Protein AF-A0A7W1K8J0-F1 (afdb_monomer)

Foldseek 3Di:
DQDDPVLQVVLVVLQVVLLCVLLPDDDPQDDDDGDDDQAQHDPPPDDSCQLLFPDPPPCPPPVDDPPDPDDPDDLVVRLVSVCVPPPDPLLNVLSVLLSVCLVVLDLDQVSLQVLLVSLVVLLDDDDQPDQVQCLVVLLSVDRSQLSQLLLLVQDDPSVPPDPPDDDHSVSSSSSSVSSSVLSSVSVLLRVLLVCQQPPLLVVLVVCCVVPVPAADEQEAAASRLNNVLSNLVNHDPVCQVVPNSYAEYEYALYQAALQQQAPAAPVGRVDGHSSHQSLVSHNFEYEYEAALQQQQRQVSRQSSPPPPDPDPVCRVVRSNNRHGCRHPHRPNNQEDEDEQDDRLDAPPTDGSHYYYYYCHVQQAGHDPPRGSSSSQSDSSNSRVSCNRSVNRD

Secondary structure (DSSP, 8-state):
----HHHHHHHHHHHHHHHHHHH-S--TT-------------TTS--HHHHT---TT-TTTTT-----S-----HHHHHHHHHTT--SHHHHHHHHHHHHHHHH--S-HHHHHHHHHHHHHHH--PPPS--S-THHHHTTSS-HHHHHHHHGGGS-TTTSSSSS---THHHHHHHHHHHHHHHHHHHHHHHHHHIIIIIIHHHHHHHHHH-TT--EEEEEETHHHHHHHHHHHTS-HHHHHH--SEEEEEEES--SBTTTT-SSBTTBTT---TTTTGGGGSSS-EEEEE-TTBHHHHSSSHHHHHTT---GGGHHHHHHHT-BHHHH---SS-PEEEEPPPTT------TT-EEEEE-TTTS---BTTTBTTT----HHHHHHHHHHTT---

Solvent-accessible surface area (backbone atoms only — not comparable to full-atom values): 21643 Å² total; per-residue (Å²): 117,59,37,54,72,70,58,50,48,53,52,50,51,54,43,50,50,32,34,44,65,69,64,55,78,76,60,96,85,69,84,86,81,88,86,86,71,97,49,62,56,61,90,87,60,66,59,71,56,56,71,61,44,73,56,99,77,53,64,83,84,70,73,66,74,83,84,64,90,83,76,85,74,60,72,68,58,56,54,52,54,46,51,76,66,42,78,50,68,72,36,40,55,31,48,56,51,47,52,51,48,69,72,66,56,69,90,41,72,69,58,44,43,48,48,47,55,35,44,53,55,53,50,57,72,80,82,59,74,64,57,89,62,59,59,72,60,43,47,71,75,52,55,41,68,60,47,10,50,54,31,36,72,72,53,62,72,79,77,48,79,63,99,75,82,83,66,70,54,62,38,31,49,51,1,44,54,41,47,50,51,53,30,51,51,52,41,51,48,45,44,24,32,47,45,7,31,59,49,49,12,52,51,51,52,53,45,36,71,75,37,73,85,51,78,39,70,44,77,13,52,27,36,40,19,40,14,50,54,25,15,61,59,40,46,55,67,79,56,41,72,79,59,29,41,37,29,19,38,35,24,41,37,20,51,44,58,15,42,30,44,4,74,41,33,94,95,42,67,93,43,49,24,56,44,45,64,42,40,66,53,27,57,16,26,32,38,28,33,15,12,75,42,15,27,48,42,58,59,68,48,42,77,56,70,51,84,86,56,99,49,78,88,57,42,64,66,49,45,59,73,52,33,16,19,12,20,75,16,66,39,72,52,80,52,44,81,42,71,68,51,60,68,79,58,80,83,78,81,50,62,49,36,42,34,26,27,49,26,62,87,70,21,59,54,66,51,85,76,36,24,12,54,61,39,67,79,40,50,40,56,31,34,52,52,33,41,48,62,70,68,60,113

Mean predicted aligned error: 9.48 Å

pLDDT: mean 79.5, std 20.9, range [22.88, 98.88]

Sequence (393 aa):
WNNNERVALALYERFFEHVAGVLGASPETIAVAGVVWPSIRWPDEDSEAQVLGGAAGLDDDLGLVDGGAGATVDGATIFDELRAIYVEPAQLDALDEAQQLLEQRPEDDAELQRFQGLLEVLAAGPDVPEENDAGEAAMFETSARNLFDQAAELEPADFAGGAVGFGGFDRLWAGARQALRQTTYWKMKKRAGVVGSTGLSSLVERLARAAPDLRIHLVGHSFGARLVSYAVWGLSDDVVSGASPVKSVTLLQGAFSHFAFAPSLPHAPRRHGALVGVQKRIDGPLVVTHSVRDLAVGNLYPAASILGRDDAAGLDPLLYRWGAIGHDGAQHSGEVAMAVLSPGVSYGFEAGRIYNLDANELIIAGGPPSGAHSDIFHPELAWSVLDAAGLGT

Radius of gyration: 21.53 Å; Cα contacts (8 Å, |Δi|>4): 683; chains: 1; bounding box: 52×44×66 Å

Structure (mmCIF, N/CA/C/O backbone):
data_AF-A0A7W1K8J0-F1
#
_entry.id   AF-A0A7W1K8J0-F1
#
loop_
_atom_site.group_PDB
_atom_site.id
_atom_site.type_symbol
_atom_site.label_atom_id
_atom_site.label_alt_id
_atom_site.label_comp_id
_atom_site.label_asym_id
_atom_site.label_entity_id
_atom_site.label_seq_id
_atom_site.pdbx_PDB_ins_code
_atom_site.Cartn_x
_atom_site.Cartn_y
_atom_site.Cartn_z
_atom_site.occupancy
_atom_site.B_iso_or_equiv
_atom_site.auth_seq_id
_atom_site.auth_comp_id
_atom_site.auth_asym_id
_atom_site.auth_atom_id
_atom_site.pdbx_PDB_model_num
ATOM 1 N N . TRP A 1 1 ? -1.722 4.436 -5.646 1.00 59.91 1 TRP A N 1
ATOM 2 C CA . TRP A 1 1 ? -0.537 4.921 -6.386 1.00 59.91 1 TRP A CA 1
ATOM 3 C C . TRP A 1 1 ? -1.015 5.220 -7.795 1.00 59.91 1 TRP A C 1
ATOM 5 O O . TRP A 1 1 ? -2.078 4.715 -8.119 1.00 59.91 1 TRP A O 1
ATOM 15 N N . ASN A 1 2 ? -0.346 6.067 -8.575 1.00 66.62 2 ASN A N 1
ATOM 16 C CA . ASN A 1 2 ? -0.875 6.537 -9.865 1.00 66.62 2 ASN A CA 1
ATOM 17 C C . ASN A 1 2 ? -1.979 7.613 -9.813 1.00 66.62 2 ASN A C 1
ATOM 19 O O . ASN A 1 2 ? -2.778 7.738 -10.734 1.00 66.62 2 ASN A O 1
ATOM 23 N N . ASN A 1 3 ? -2.018 8.432 -8.754 1.00 68.88 3 ASN A N 1
ATOM 24 C CA . ASN A 1 3 ? -3.071 9.437 -8.576 1.00 68.88 3 ASN A CA 1
ATOM 25 C C . ASN A 1 3 ? -2.489 10.829 -8.317 1.00 68.88 3 ASN A C 1
ATOM 27 O O . ASN A 1 3 ? -1.538 10.987 -7.548 1.00 68.88 3 ASN A O 1
ATOM 31 N N . ASN A 1 4 ? -3.126 11.850 -8.888 1.00 72.38 4 ASN A N 1
ATOM 32 C CA . ASN A 1 4 ? -2.974 13.223 -8.412 1.00 72.38 4 ASN A CA 1
ATOM 33 C C . ASN A 1 4 ? -3.921 13.486 -7.223 1.00 72.38 4 ASN A C 1
ATOM 35 O O . ASN A 1 4 ? -4.750 12.643 -6.871 1.00 72.38 4 ASN A O 1
ATOM 39 N N . GLU A 1 5 ? -3.806 14.662 -6.604 1.00 79.81 5 GLU A N 1
ATOM 40 C CA . GLU A 1 5 ? -4.610 15.044 -5.435 1.00 79.81 5 GLU A CA 1
ATOM 41 C C . GLU A 1 5 ? -6.121 14.948 -5.692 1.00 79.81 5 GLU A C 1
ATOM 43 O O . GLU A 1 5 ? -6.845 14.386 -4.874 1.00 79.81 5 GLU A O 1
ATOM 48 N N . ARG A 1 6 ? -6.596 15.415 -6.854 1.00 82.06 6 ARG A N 1
ATOM 49 C CA . ARG A 1 6 ? -8.020 15.355 -7.217 1.00 82.06 6 ARG A CA 1
ATOM 50 C C . ARG A 1 6 ? -8.533 13.917 -7.275 1.00 82.06 6 ARG A C 1
ATOM 52 O O . ARG A 1 6 ? -9.582 13.624 -6.711 1.00 82.06 6 ARG A O 1
ATOM 59 N N . VAL A 1 7 ? -7.798 13.022 -7.935 1.00 80.19 7 VAL A N 1
ATOM 60 C CA . VAL A 1 7 ? -8.173 11.603 -8.032 1.00 80.19 7 VAL A CA 1
ATOM 61 C C . VAL A 1 7 ? -8.136 10.940 -6.652 1.00 80.19 7 VAL A C 1
ATOM 63 O O . VAL A 1 7 ? -9.035 10.175 -6.321 1.00 80.19 7 VAL A O 1
ATOM 66 N N . ALA A 1 8 ? -7.142 11.258 -5.815 1.00 84.19 8 ALA A N 1
ATOM 67 C CA . ALA A 1 8 ? -7.079 10.736 -4.450 1.00 84.19 8 ALA A CA 1
ATOM 68 C C . ALA A 1 8 ? -8.304 11.149 -3.615 1.00 84.19 8 ALA A C 1
ATOM 70 O O . ALA A 1 8 ? -8.893 10.299 -2.950 1.00 84.19 8 ALA A O 1
ATOM 71 N N . LEU A 1 9 ? -8.716 12.419 -3.692 1.00 86.62 9 LEU A N 1
ATOM 72 C CA . LEU A 1 9 ? -9.907 12.920 -3.001 1.00 86.62 9 LEU A CA 1
ATOM 73 C C . LEU A 1 9 ? -11.186 12.227 -3.482 1.00 86.62 9 LEU A C 1
ATOM 75 O O . LEU A 1 9 ? -11.950 11.759 -2.645 1.00 86.62 9 LEU A O 1
ATOM 79 N N . ALA A 1 10 ? -11.371 12.065 -4.795 1.00 87.56 10 ALA A N 1
ATOM 80 C CA . ALA A 1 10 ? -12.540 11.376 -5.347 1.00 87.56 10 ALA A CA 1
ATOM 81 C C . ALA A 1 10 ? -12.643 9.910 -4.877 1.00 87.56 10 ALA A C 1
ATOM 83 O O . ALA A 1 10 ? -13.729 9.420 -4.570 1.00 87.56 10 ALA A O 1
ATOM 84 N N . LEU A 1 11 ? -11.511 9.203 -4.768 1.00 89.00 11 LEU A N 1
ATOM 85 C CA . LEU A 1 11 ? -11.488 7.839 -4.228 1.00 89.00 11 LEU A CA 1
ATOM 86 C C . LEU A 1 11 ? -11.835 7.813 -2.733 1.00 89.00 11 LEU A C 1
ATOM 88 O O . LEU A 1 11 ? -12.541 6.907 -2.289 1.00 89.00 11 LEU A O 1
ATOM 92 N N . TYR A 1 12 ? -11.367 8.793 -1.952 1.00 91.31 12 TYR A N 1
ATOM 93 C CA . TYR A 1 12 ? -11.763 8.913 -0.548 1.00 91.31 12 TYR A CA 1
ATOM 94 C C . TYR A 1 12 ? -13.257 9.180 -0.414 1.00 91.31 12 TYR A C 1
ATOM 96 O O . TYR A 1 12 ? -13.923 8.457 0.321 1.00 91.31 12 TYR A O 1
ATOM 104 N N . GLU A 1 13 ? -13.787 10.163 -1.138 1.00 91.88 13 GLU A N 1
ATOM 105 C CA . GLU A 1 13 ? -15.212 10.500 -1.129 1.00 91.88 13 GLU A CA 1
ATOM 106 C C . GLU A 1 13 ? -16.060 9.267 -1.439 1.00 91.88 13 GLU A C 1
ATOM 108 O O . GLU A 1 13 ? -16.873 8.869 -0.607 1.00 91.88 13 GLU A O 1
ATOM 113 N N . ARG A 1 14 ? -15.772 8.566 -2.542 1.00 92.81 14 ARG A N 1
ATOM 114 C CA . ARG A 1 14 ? -16.513 7.360 -2.927 1.00 92.81 14 ARG A CA 1
ATOM 115 C C . ARG A 1 14 ? -16.452 6.251 -1.874 1.00 92.81 14 ARG A C 1
ATOM 117 O O . ARG A 1 14 ? -17.464 5.619 -1.584 1.00 92.81 14 ARG A O 1
ATOM 124 N N . PHE A 1 15 ? -15.285 5.978 -1.288 1.00 94.19 15 PHE A N 1
ATOM 125 C CA . PHE A 1 15 ? -15.194 4.955 -0.241 1.00 94.19 15 PHE A CA 1
ATOM 126 C C . PHE A 1 15 ? -15.995 5.358 1.005 1.00 94.19 15 PHE A C 1
ATOM 128 O O . PHE A 1 15 ? -16.736 4.549 1.567 1.00 94.19 15 PHE A O 1
ATOM 135 N N . PHE A 1 16 ? -15.884 6.618 1.429 1.00 91.75 16 PHE A N 1
ATOM 136 C CA . PHE A 1 16 ? -16.576 7.106 2.617 1.00 91.75 16 PHE A CA 1
ATOM 137 C C . PHE A 1 16 ? -18.079 7.334 2.405 1.00 91.75 16 PHE A C 1
ATOM 139 O O . PHE A 1 16 ? -18.814 7.314 3.390 1.00 91.75 16 PHE A O 1
ATOM 146 N N . GLU A 1 17 ? -18.571 7.432 1.168 1.00 92.25 17 GLU A N 1
ATOM 147 C CA . GLU A 1 17 ? -20.003 7.325 0.856 1.00 92.25 17 GLU A CA 1
ATOM 148 C C . GLU A 1 17 ? -20.565 5.949 1.242 1.00 92.25 17 GLU A C 1
ATOM 150 O O . GLU A 1 17 ? -21.623 5.877 1.870 1.00 92.25 17 GLU A O 1
ATOM 155 N N . HIS A 1 18 ? -19.840 4.856 0.968 1.00 93.88 18 HIS A N 1
ATOM 156 C CA . HIS A 1 18 ? -20.237 3.523 1.439 1.00 93.88 18 HIS A CA 1
ATOM 157 C C . HIS A 1 18 ? -20.195 3.423 2.967 1.00 93.88 18 HIS A C 1
ATOM 159 O O . HIS A 1 18 ? -21.109 2.858 3.570 1.00 93.88 18 HIS A O 1
ATOM 165 N N . VAL A 1 19 ? -19.174 4.007 3.606 1.00 91.94 19 VAL A N 1
ATOM 166 C CA . VAL A 1 19 ? -19.085 4.065 5.076 1.00 91.94 19 VAL A CA 1
ATOM 167 C C . VAL A 1 19 ? -20.278 4.819 5.658 1.00 91.94 19 VAL A C 1
ATOM 169 O O . VAL A 1 19 ? -20.929 4.305 6.563 1.00 91.94 19 VAL A O 1
ATOM 172 N N . ALA A 1 20 ? -20.609 5.995 5.122 1.00 90.12 20 ALA A N 1
ATOM 173 C CA . ALA A 1 20 ? -21.760 6.779 5.558 1.00 90.12 20 ALA A CA 1
ATOM 174 C C . ALA A 1 20 ? -23.081 6.024 5.335 1.00 90.12 20 ALA A C 1
ATOM 176 O O . ALA A 1 20 ? -23.932 6.000 6.223 1.00 90.12 20 ALA A O 1
ATOM 177 N N . GLY A 1 21 ? -23.231 5.358 4.185 1.00 90.75 21 GLY A N 1
ATOM 178 C CA . GLY A 1 21 ? -24.416 4.567 3.858 1.00 90.75 21 GLY A CA 1
ATOM 179 C C . GLY A 1 21 ? -24.654 3.404 4.823 1.00 90.75 21 GLY A C 1
ATOM 180 O O . GLY A 1 21 ? -25.798 3.148 5.195 1.00 90.75 21 GLY A O 1
ATOM 181 N N . VAL A 1 22 ? -23.588 2.730 5.265 1.00 91.44 22 VAL A N 1
ATOM 182 C CA . VAL A 1 22 ? -23.678 1.608 6.214 1.00 91.44 22 VAL A CA 1
ATOM 183 C C . VAL A 1 22 ? -23.797 2.081 7.665 1.00 91.44 22 VAL A C 1
ATOM 185 O O . VAL A 1 22 ? -24.545 1.489 8.439 1.00 91.44 22 VAL A O 1
ATOM 188 N N . LEU A 1 23 ? -23.090 3.149 8.042 1.00 87.19 23 LEU A N 1
ATOM 189 C CA . LEU A 1 23 ? -23.145 3.721 9.390 1.00 87.19 23 LEU A CA 1
ATOM 190 C C . LEU A 1 23 ? -24.515 4.353 9.694 1.00 87.19 23 LEU A C 1
ATOM 192 O O . LEU A 1 23 ? -24.945 4.396 10.846 1.00 87.19 23 LEU A O 1
ATOM 196 N N . GLY A 1 24 ? -25.209 4.854 8.668 1.00 80.06 24 GLY A N 1
ATOM 197 C CA . GLY A 1 24 ? -26.482 5.547 8.818 1.00 80.06 24 GLY A CA 1
ATOM 198 C C . GLY A 1 24 ? -26.297 6.936 9.434 1.00 80.06 24 GLY A C 1
ATOM 199 O O . GLY A 1 24 ? -25.734 7.833 8.810 1.00 80.06 24 GLY A O 1
ATOM 200 N N . ALA A 1 25 ? -26.802 7.152 10.652 1.00 70.88 25 ALA A N 1
ATOM 201 C CA . ALA A 1 25 ? -26.648 8.437 11.334 1.00 70.88 25 ALA A CA 1
ATOM 202 C C . 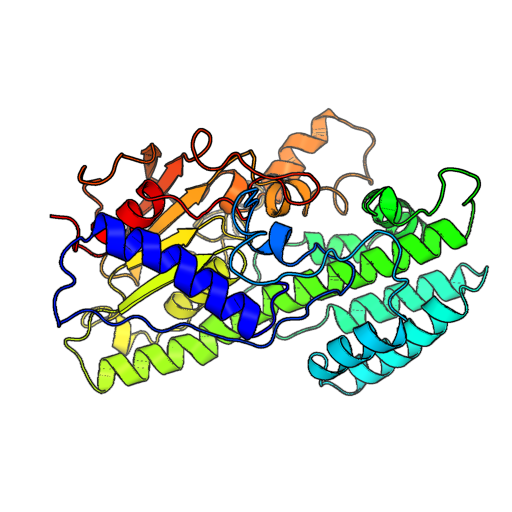ALA A 1 25 ? -25.211 8.589 11.859 1.00 70.88 25 ALA A C 1
ATOM 204 O O . ALA A 1 25 ? -24.850 7.977 12.863 1.00 70.88 25 ALA A O 1
ATOM 205 N N . SER A 1 26 ? -24.402 9.421 11.194 1.00 67.00 26 SER A N 1
ATOM 206 C CA . SER A 1 26 ? -23.029 9.686 11.633 1.00 67.00 26 SER A CA 1
ATOM 207 C C . SER A 1 26 ? -23.034 10.328 13.024 1.00 67.00 26 SER A C 1
ATOM 209 O O . SER A 1 26 ? -23.590 11.419 13.182 1.00 67.00 26 SER A O 1
ATOM 211 N N . PRO A 1 27 ? -22.405 9.714 14.039 1.00 69.81 27 PRO A N 1
ATOM 212 C CA . PRO A 1 27 ? -22.223 10.374 15.318 1.00 69.81 27 PRO A CA 1
ATOM 213 C C . PRO A 1 27 ? -21.322 11.603 15.130 1.00 69.81 27 PRO A C 1
ATOM 215 O O . PRO A 1 27 ? -20.347 11.565 14.378 1.00 69.81 27 PRO A O 1
ATOM 218 N N . GLU A 1 28 ? -21.619 12.688 15.852 1.00 72.06 28 GLU A N 1
ATOM 219 C CA . GLU A 1 28 ? -20.862 13.958 15.819 1.00 72.06 28 GLU A CA 1
ATOM 220 C C . GLU A 1 28 ? -19.390 13.811 16.267 1.00 72.06 28 GLU A C 1
ATOM 222 O O . GLU A 1 28 ? -18.621 14.769 16.259 1.00 72.06 28 GLU A O 1
ATOM 227 N N . THR A 1 29 ? -18.990 12.606 16.677 1.00 83.62 29 THR A N 1
ATOM 228 C CA . THR A 1 29 ? -17.683 12.267 17.240 1.00 83.62 29 THR A CA 1
ATOM 229 C C . THR A 1 29 ? -16.715 11.637 16.237 1.00 83.62 29 THR A C 1
ATOM 231 O O . THR A 1 29 ? -15.598 11.303 16.628 1.00 83.62 29 THR A O 1
ATOM 234 N N . ILE A 1 30 ? -17.120 11.417 14.980 1.00 88.38 30 ILE A N 1
ATOM 235 C CA . ILE A 1 30 ? -16.261 10.827 13.940 1.00 88.38 30 ILE A CA 1
ATOM 236 C C . ILE A 1 30 ? -15.811 11.912 12.964 1.00 88.38 30 ILE A C 1
ATOM 238 O O . ILE A 1 30 ? -16.611 12.710 12.484 1.00 88.38 30 ILE A O 1
ATOM 242 N N . ALA A 1 31 ? -14.520 11.898 12.637 1.00 90.94 31 ALA A N 1
ATOM 243 C CA . ALA A 1 31 ? -13.936 12.710 11.582 1.00 90.94 31 ALA A CA 1
ATOM 244 C C . ALA A 1 31 ? -13.087 11.834 10.656 1.00 90.94 31 ALA A C 1
ATOM 246 O O . ALA A 1 31 ? -12.501 10.840 11.087 1.00 90.94 31 ALA A O 1
ATOM 247 N N . VAL A 1 32 ? -13.006 12.234 9.389 1.00 90.88 32 VAL A N 1
ATOM 248 C CA . VAL A 1 32 ? -12.214 11.566 8.354 1.00 90.88 32 VAL A CA 1
ATOM 249 C C . VAL A 1 32 ? -11.157 12.538 7.846 1.00 90.88 32 VAL A C 1
ATOM 251 O O . VAL A 1 32 ? -11.444 13.713 7.621 1.00 90.88 32 VAL A O 1
ATOM 254 N N . ALA A 1 33 ? -9.935 12.047 7.658 1.00 92.56 33 ALA A N 1
ATOM 255 C CA . ALA A 1 33 ? -8.845 12.802 7.056 1.00 92.56 33 ALA A CA 1
ATOM 256 C C . ALA A 1 33 ? -8.171 11.957 5.970 1.00 92.56 33 ALA A C 1
ATOM 258 O O . ALA A 1 33 ? -7.707 10.849 6.239 1.00 92.56 33 ALA A O 1
ATOM 259 N N . GLY A 1 34 ? -8.111 12.490 4.750 1.00 92.31 34 GLY A N 1
ATOM 260 C CA . GLY A 1 34 ? -7.340 11.899 3.659 1.00 92.31 34 GLY A CA 1
ATOM 261 C C . GLY A 1 34 ? -5.849 12.192 3.821 1.00 92.31 34 GLY A C 1
ATOM 262 O O . GLY A 1 34 ? -5.465 13.303 4.190 1.00 92.31 34 GLY A O 1
ATOM 263 N N . VAL A 1 35 ? -4.997 11.208 3.532 1.00 91.50 35 VAL A N 1
ATOM 264 C CA . VAL A 1 35 ? -3.539 11.388 3.518 1.00 91.50 35 VAL A CA 1
ATOM 265 C C . VAL A 1 35 ? -3.089 11.475 2.071 1.00 91.50 35 VAL A C 1
ATOM 267 O O . VAL A 1 35 ? -3.019 10.463 1.387 1.00 91.50 35 VAL A O 1
ATOM 270 N N . VAL A 1 36 ? -2.753 12.674 1.608 1.00 88.25 36 VAL A N 1
ATOM 271 C CA . VAL A 1 36 ? -2.211 12.875 0.260 1.00 88.25 36 VAL A CA 1
ATOM 272 C C . VAL A 1 36 ? -0.689 12.925 0.342 1.00 88.25 36 VAL A C 1
ATOM 274 O O . VAL A 1 36 ? -0.123 13.640 1.168 1.00 88.25 36 VAL A O 1
ATOM 277 N N . TRP A 1 37 ? -0.012 12.161 -0.512 1.00 82.00 37 TRP A N 1
ATOM 278 C CA . TRP A 1 37 ? 1.442 12.198 -0.649 1.00 82.00 37 TRP A CA 1
ATOM 279 C C . TRP A 1 37 ? 1.838 12.216 -2.128 1.00 82.00 37 TRP A C 1
ATOM 281 O O . TRP A 1 37 ? 1.078 11.713 -2.959 1.00 82.00 37 TRP A O 1
ATOM 291 N N . PRO A 1 38 ? 3.015 12.769 -2.479 1.00 71.50 38 PRO A N 1
ATOM 292 C CA . PRO A 1 38 ? 3.449 12.843 -3.869 1.00 71.50 38 PRO A CA 1
ATOM 293 C C . PRO A 1 38 ? 3.492 11.457 -4.523 1.00 71.50 38 PRO A C 1
ATOM 295 O O . PRO A 1 38 ? 4.226 10.573 -4.065 1.00 71.50 38 PRO A O 1
ATOM 298 N N . SER A 1 39 ? 2.723 11.285 -5.600 1.00 70.00 39 SER A N 1
ATOM 299 C CA . SER A 1 39 ? 2.684 10.073 -6.420 1.00 70.00 39 SER A CA 1
ATOM 300 C C . SER A 1 39 ? 2.740 10.438 -7.909 1.00 70.00 39 SER A C 1
ATOM 302 O O . SER A 1 39 ? 2.284 11.517 -8.276 1.00 70.00 39 SER A O 1
ATOM 304 N N . ILE A 1 40 ? 3.361 9.590 -8.735 1.00 68.00 40 ILE A N 1
ATOM 305 C CA . ILE A 1 40 ? 3.464 9.782 -10.199 1.00 68.00 40 ILE A CA 1
ATOM 306 C C . ILE A 1 40 ? 2.168 9.285 -10.822 1.00 68.00 40 ILE A C 1
ATOM 308 O O . ILE A 1 40 ? 1.781 8.184 -10.439 1.00 68.00 40 ILE A O 1
ATOM 312 N N . ARG A 1 41 ? 1.558 10.018 -11.768 1.00 65.56 41 ARG A N 1
ATOM 313 C CA . ARG A 1 41 ? 0.526 9.468 -12.656 1.00 65.56 41 ARG A CA 1
ATOM 314 C C . ARG A 1 41 ? 1.099 9.300 -14.065 1.00 65.56 41 ARG A C 1
ATOM 316 O O . ARG A 1 41 ? 1.500 10.274 -14.679 1.00 65.56 41 ARG A O 1
ATOM 323 N N . TRP A 1 42 ? 1.117 8.093 -14.613 1.00 62.91 42 TRP A N 1
ATOM 324 C CA . TRP A 1 42 ? 1.483 7.912 -16.018 1.00 62.91 42 TRP A CA 1
ATOM 325 C C . TRP A 1 42 ? 0.287 8.288 -16.920 1.00 62.91 42 TRP A C 1
ATOM 327 O O . TRP A 1 42 ? -0.785 7.712 -16.743 1.00 62.91 42 TRP A O 1
ATOM 337 N N . PRO A 1 43 ? 0.419 9.244 -17.867 1.00 55.59 43 PRO A N 1
ATOM 338 C CA . PRO A 1 43 ? -0.708 9.764 -18.655 1.00 55.59 43 PRO A CA 1
ATOM 339 C C . PRO A 1 43 ? -1.408 8.733 -19.545 1.00 55.59 43 PRO A C 1
ATOM 341 O O . PRO A 1 43 ? -2.545 8.945 -19.956 1.00 55.59 43 PRO A O 1
ATOM 344 N N . ASP A 1 44 ? -0.707 7.651 -19.878 1.00 53.59 44 ASP A N 1
ATOM 345 C CA . ASP A 1 44 ? -1.181 6.534 -20.692 1.00 53.59 44 ASP A CA 1
ATOM 346 C C . ASP A 1 44 ? -1.818 5.399 -19.878 1.00 53.59 44 ASP A C 1
ATOM 348 O O . ASP A 1 44 ? -2.343 4.454 -20.460 1.00 53.59 44 ASP A O 1
ATOM 352 N N . GLU A 1 45 ? -1.767 5.469 -18.546 1.00 49.34 45 GLU A N 1
ATOM 353 C CA . GLU A 1 45 ? -2.499 4.553 -17.679 1.00 49.34 45 GLU A CA 1
ATOM 354 C C . GLU A 1 45 ? -3.907 5.103 -17.458 1.00 49.34 45 GLU A C 1
ATOM 356 O O . GLU A 1 45 ? -4.079 6.087 -16.738 1.00 49.34 45 GLU A O 1
ATOM 361 N N . ASP A 1 46 ? -4.875 4.422 -18.072 1.00 50.12 46 ASP A N 1
ATOM 362 C CA . ASP A 1 46 ? -6.300 4.426 -17.758 1.00 50.12 46 ASP A CA 1
ATOM 363 C C . ASP A 1 46 ? -7.016 5.797 -17.714 1.00 50.12 46 ASP A C 1
ATOM 365 O O . ASP A 1 46 ? -6.644 6.778 -17.055 1.00 50.12 46 ASP A O 1
ATOM 369 N N . SER A 1 47 ? -8.164 5.848 -18.392 1.00 49.09 47 SER A N 1
ATOM 370 C CA . SER A 1 47 ? -9.105 6.960 -18.244 1.00 49.09 47 SER A CA 1
ATOM 371 C C . SER A 1 47 ? -9.483 7.132 -16.766 1.00 49.09 47 SER A C 1
ATOM 373 O O . SER A 1 47 ? -9.487 6.176 -15.988 1.00 49.09 47 SER A O 1
ATOM 375 N N . GLU A 1 48 ? -9.846 8.345 -16.344 1.00 47.94 48 GLU A N 1
ATOM 376 C CA . GLU A 1 48 ? -10.297 8.572 -14.959 1.00 47.94 48 GLU A CA 1
ATOM 377 C C . GLU A 1 48 ? -11.440 7.629 -14.553 1.00 47.94 48 GLU A C 1
ATOM 379 O O . GLU A 1 48 ? -11.519 7.241 -13.393 1.00 47.94 48 GLU A O 1
ATOM 384 N N . ALA A 1 49 ? -12.241 7.163 -15.516 1.00 41.69 49 ALA A N 1
ATOM 385 C CA . ALA A 1 49 ? -13.292 6.167 -15.332 1.00 41.69 49 ALA A CA 1
ATOM 386 C C . ALA A 1 49 ? -12.786 4.757 -14.944 1.00 41.69 49 ALA A C 1
ATOM 388 O O . ALA A 1 49 ? -13.478 4.031 -14.229 1.00 41.69 49 ALA A O 1
ATOM 389 N N . GLN A 1 50 ? -11.588 4.356 -15.375 1.00 44.41 50 GLN A N 1
ATOM 390 C CA . GLN A 1 50 ? -10.973 3.071 -15.012 1.00 44.41 50 GLN A CA 1
ATOM 391 C C . GLN A 1 50 ? -10.311 3.125 -13.627 1.00 44.41 50 GLN A C 1
ATOM 393 O O . GLN A 1 50 ? -10.483 2.200 -12.832 1.00 44.41 50 GLN A O 1
ATOM 398 N N . VAL A 1 51 ? -9.644 4.236 -13.287 1.00 48.72 51 VAL A N 1
ATOM 399 C CA . VAL A 1 51 ? -9.078 4.462 -11.939 1.00 48.72 51 VAL A CA 1
ATOM 400 C C . VAL A 1 51 ? -10.187 4.611 -10.894 1.00 48.72 51 VAL A C 1
ATOM 402 O O . VAL A 1 51 ? -10.085 4.076 -9.790 1.00 48.72 51 VAL A O 1
ATOM 405 N N . LEU A 1 52 ? -11.291 5.264 -11.265 1.00 48.16 52 LEU A N 1
ATOM 406 C CA . LEU A 1 52 ? -12.527 5.323 -10.489 1.00 48.16 52 LEU A CA 1
ATOM 407 C C . LEU A 1 52 ? -13.380 4.057 -10.657 1.00 48.16 52 LEU A C 1
ATOM 409 O O . LEU A 1 52 ? -14.585 4.137 -10.472 1.00 48.16 52 LEU A O 1
ATOM 413 N N . GLY A 1 53 ? -12.811 2.896 -10.992 1.00 38.06 53 GLY A N 1
ATOM 414 C CA . GLY A 1 53 ? -13.490 1.599 -10.936 1.00 38.06 53 GLY A CA 1
ATOM 415 C C . GLY A 1 53 ? -14.863 1.564 -11.617 1.00 38.06 53 GLY A C 1
ATOM 416 O O . GLY A 1 53 ? -15.887 1.595 -10.929 1.00 38.06 53 GLY A O 1
ATOM 417 N N . GLY A 1 54 ? -14.862 1.478 -12.952 1.00 36.53 54 GLY A N 1
ATOM 418 C CA . GLY A 1 54 ? -15.923 0.869 -13.761 1.00 36.53 54 GLY A CA 1
ATOM 419 C C . GLY A 1 54 ? -17.343 1.347 -13.464 1.00 36.53 54 GLY A C 1
ATOM 420 O O . GLY A 1 54 ? -18.205 0.540 -13.124 1.00 36.53 54 GLY A O 1
ATOM 421 N N . ALA A 1 55 ? -17.610 2.641 -13.620 1.00 29.48 55 ALA A N 1
ATOM 422 C CA . ALA A 1 55 ? -18.959 3.180 -13.529 1.00 29.48 55 ALA A CA 1
ATOM 423 C C . ALA A 1 55 ? -19.554 3.404 -14.925 1.00 29.48 55 ALA A C 1
ATOM 425 O O . ALA A 1 55 ? -19.507 4.507 -15.459 1.00 29.48 55 ALA A O 1
ATOM 426 N N . ALA A 1 56 ? -20.217 2.386 -15.479 1.00 29.34 56 ALA A N 1
ATOM 427 C CA . ALA A 1 56 ? -21.095 2.521 -16.651 1.00 29.34 56 ALA A CA 1
ATOM 428 C C . ALA A 1 56 ? -22.364 3.376 -16.379 1.00 29.34 56 ALA A C 1
ATOM 430 O O . ALA A 1 56 ? -23.389 3.203 -17.033 1.00 29.34 56 ALA A O 1
ATOM 431 N N . GLY A 1 57 ? -22.327 4.268 -15.383 1.00 27.75 57 GLY A N 1
ATOM 432 C CA . GLY A 1 57 ? -23.453 5.091 -14.942 1.00 27.75 57 GLY A CA 1
ATOM 433 C C . GLY A 1 57 ? -23.074 6.484 -14.432 1.00 27.75 57 GLY A C 1
ATOM 434 O O . GLY A 1 57 ? -23.949 7.165 -13.911 1.00 27.75 57 GLY A O 1
ATOM 435 N N . LEU A 1 58 ? -21.809 6.912 -14.562 1.00 30.44 58 LEU A N 1
ATOM 436 C CA . LEU A 1 58 ? -21.359 8.263 -14.174 1.00 30.44 58 LEU A CA 1
ATOM 437 C C . LEU A 1 58 ? -21.104 9.202 -15.366 1.00 30.44 58 LEU A C 1
ATOM 439 O O . LEU A 1 58 ? -20.803 10.374 -15.145 1.00 30.44 58 LEU A O 1
ATOM 443 N N . ASP A 1 59 ? -21.258 8.723 -16.605 1.00 29.41 59 ASP A N 1
ATOM 444 C CA . ASP A 1 59 ? -21.029 9.535 -17.812 1.00 29.41 59 ASP A CA 1
ATOM 445 C C . ASP A 1 59 ? -21.936 10.777 -17.883 1.00 29.41 59 ASP A C 1
ATOM 447 O O . ASP A 1 59 ? -21.526 11.805 -18.420 1.00 29.41 59 ASP A O 1
ATOM 451 N N . ASP A 1 60 ? -23.143 10.721 -17.310 1.00 25.77 60 ASP A N 1
ATOM 452 C CA . ASP A 1 60 ? -24.164 11.756 -17.529 1.00 25.77 60 ASP A CA 1
ATOM 453 C C . ASP A 1 60 ? -24.103 12.941 -16.540 1.00 25.77 60 ASP A C 1
ATOM 455 O O . ASP A 1 60 ? -24.507 14.046 -16.897 1.00 25.77 60 ASP A O 1
ATOM 459 N N . ASP A 1 61 ? -23.573 12.765 -15.320 1.00 28.81 61 ASP A N 1
ATOM 460 C CA . ASP A 1 61 ? -23.717 13.774 -14.243 1.00 28.81 61 ASP A CA 1
ATOM 461 C C . ASP A 1 61 ? -22.467 14.648 -14.007 1.00 28.81 61 ASP A C 1
ATOM 463 O O . ASP A 1 61 ? -22.560 15.717 -13.400 1.00 28.81 61 ASP A O 1
ATOM 467 N N . LEU A 1 62 ? -21.290 14.245 -14.509 1.00 27.98 62 LEU A N 1
ATOM 468 C CA . LEU A 1 62 ? -20.022 14.973 -14.303 1.00 27.98 62 LEU A CA 1
ATOM 469 C C . LEU A 1 62 ? -19.473 15.674 -15.557 1.00 27.98 62 LEU A C 1
ATOM 471 O O . LEU A 1 62 ? -18.428 16.322 -15.482 1.00 27.98 62 LEU A O 1
ATOM 475 N N . GLY A 1 63 ? -20.166 15.589 -16.699 1.00 24.06 63 GLY A N 1
ATOM 476 C CA . GLY A 1 63 ? -19.751 16.259 -17.937 1.00 24.06 63 GLY A CA 1
ATOM 477 C C . GLY A 1 63 ? -18.371 15.813 -18.436 1.00 24.06 63 GLY A C 1
ATOM 478 O O . GLY A 1 63 ? -17.578 16.641 -18.891 1.00 24.06 63 GLY A O 1
ATOM 479 N N . LEU A 1 64 ? -18.067 14.519 -18.314 1.00 28.75 64 LEU A N 1
ATOM 480 C CA . LEU A 1 64 ? -16.794 13.939 -18.732 1.00 28.75 64 LEU A CA 1
ATOM 481 C C . LEU A 1 64 ? -16.789 13.779 -20.257 1.00 28.75 64 LEU A C 1
ATOM 483 O O . LEU A 1 64 ? -17.571 13.032 -20.835 1.00 28.75 64 LEU A O 1
ATOM 487 N N . VAL A 1 65 ? -15.922 14.540 -20.921 1.00 23.41 65 VAL A N 1
ATOM 488 C CA . VAL A 1 65 ? -15.666 14.413 -22.359 1.00 23.41 65 VAL A CA 1
ATOM 489 C C . VAL A 1 65 ? -15.019 13.061 -22.639 1.00 23.41 65 VAL A C 1
ATOM 491 O O . VAL A 1 65 ? -13.984 12.743 -22.056 1.00 23.41 65 VAL A O 1
ATOM 494 N N . ASP A 1 66 ? -15.626 12.318 -23.564 1.00 23.94 66 ASP A N 1
ATOM 495 C CA . ASP A 1 66 ? -15.075 11.132 -24.217 1.00 23.94 66 ASP A CA 1
ATOM 496 C C . ASP A 1 66 ? -13.640 11.422 -24.684 1.00 23.94 66 ASP A C 1
ATOM 498 O O . ASP A 1 66 ? -13.401 12.135 -25.665 1.00 23.94 66 ASP A O 1
ATOM 502 N N . GLY A 1 67 ? -12.667 10.918 -23.925 1.00 28.98 67 GLY A N 1
ATOM 503 C CA . GLY A 1 67 ? -11.260 10.896 -24.296 1.00 28.98 67 GLY A CA 1
ATOM 504 C C . GLY A 1 67 ? -11.047 9.807 -25.333 1.00 28.98 67 GLY A C 1
ATOM 505 O O . GLY A 1 67 ? -10.417 8.792 -25.045 1.00 28.98 67 GLY A O 1
ATOM 506 N N . GLY A 1 68 ? -11.632 10.011 -26.512 1.00 22.88 68 GLY A N 1
ATOM 507 C CA . GLY A 1 68 ? -11.561 9.092 -27.629 1.00 22.88 68 GLY A CA 1
ATOM 508 C C . GLY A 1 68 ? -10.124 8.693 -27.959 1.00 22.88 68 GLY A C 1
ATOM 509 O O . GLY A 1 68 ? -9.178 9.472 -27.824 1.00 22.88 68 GLY A O 1
ATOM 510 N N . ALA A 1 69 ? -10.009 7.449 -28.415 1.00 30.55 69 ALA A N 1
ATOM 511 C CA . ALA A 1 69 ? -8.839 6.832 -29.019 1.00 30.55 69 ALA A CA 1
ATOM 512 C C . ALA A 1 69 ? -7.854 7.829 -29.669 1.00 30.55 69 ALA A C 1
ATOM 514 O O . ALA A 1 69 ? -8.206 8.553 -30.601 1.00 30.55 69 ALA A O 1
ATOM 515 N N . GLY A 1 70 ? -6.588 7.778 -29.241 1.00 29.06 70 GLY A N 1
ATOM 516 C CA . GLY A 1 70 ? -5.465 8.275 -30.041 1.00 29.06 70 GLY A CA 1
ATOM 517 C C . GLY A 1 70 ? -4.937 9.679 -29.733 1.00 29.06 70 GLY A C 1
ATOM 518 O O . GLY A 1 70 ? -4.553 10.385 -30.663 1.00 29.06 70 GLY A O 1
ATOM 519 N N . ALA A 1 71 ? -4.824 10.079 -28.465 1.00 26.52 71 ALA A N 1
ATOM 520 C CA . ALA A 1 71 ? -3.920 11.171 -28.102 1.00 26.52 71 ALA A CA 1
ATOM 521 C C . ALA A 1 71 ? -2.542 10.593 -27.744 1.00 26.52 71 ALA A C 1
ATOM 523 O O . ALA A 1 71 ? -2.328 10.100 -26.641 1.00 26.52 71 ALA A O 1
ATOM 524 N N . THR A 1 72 ? -1.596 10.638 -28.684 1.00 32.84 72 THR A N 1
ATOM 525 C CA . THR A 1 72 ? -0.168 10.466 -28.386 1.00 32.84 72 THR A CA 1
ATOM 526 C C . THR A 1 72 ? 0.250 11.576 -27.425 1.00 32.84 72 THR A C 1
ATOM 528 O O . THR A 1 72 ? 0.468 12.713 -27.848 1.00 32.84 72 THR A O 1
ATOM 531 N N . VAL A 1 73 ? 0.291 11.276 -26.129 1.00 41.00 73 VAL A N 1
ATOM 532 C CA . VAL A 1 73 ? 0.784 12.214 -25.122 1.00 41.00 73 VAL A CA 1
ATOM 533 C C . VAL A 1 73 ? 2.307 12.240 -25.219 1.00 41.00 73 VAL A C 1
ATOM 535 O O . VAL A 1 73 ? 2.971 11.212 -25.107 1.00 41.00 73 VAL A O 1
ATOM 538 N N . ASP A 1 74 ? 2.835 13.424 -25.511 1.00 46.41 74 ASP A N 1
ATOM 539 C CA . ASP A 1 74 ? 4.246 13.692 -25.769 1.00 46.41 74 ASP A CA 1
ATOM 540 C C . ASP A 1 74 ? 5.119 13.272 -24.571 1.00 46.41 74 ASP A C 1
ATOM 542 O O . ASP A 1 74 ? 4.807 13.607 -23.420 1.00 46.41 74 ASP A O 1
ATOM 546 N N . GLY A 1 75 ? 6.218 12.551 -24.829 1.00 49.47 75 GLY A N 1
ATOM 547 C CA . GLY A 1 75 ? 7.129 12.024 -23.803 1.00 49.47 75 GLY A CA 1
ATOM 548 C C . GLY A 1 75 ? 7.694 13.107 -22.876 1.00 49.47 75 GLY A C 1
ATOM 549 O O . GLY A 1 75 ? 8.009 12.826 -21.723 1.00 49.47 75 GLY A O 1
ATOM 550 N N . ALA A 1 76 ? 7.716 14.363 -23.330 1.00 53.41 76 ALA A N 1
ATOM 551 C CA . ALA A 1 76 ? 8.087 15.522 -22.525 1.00 53.41 76 ALA A CA 1
ATOM 552 C C . ALA A 1 76 ? 7.239 15.681 -21.243 1.00 53.41 76 ALA A C 1
ATOM 554 O O . ALA A 1 76 ? 7.770 16.071 -20.208 1.00 53.41 76 ALA A O 1
ATOM 555 N N . THR A 1 77 ? 5.949 15.319 -21.267 1.00 72.00 77 THR A N 1
ATOM 556 C CA . THR A 1 77 ? 5.040 15.543 -20.124 1.00 72.00 77 THR A CA 1
ATOM 557 C C . THR A 1 77 ? 5.278 14.585 -18.954 1.00 72.00 77 THR A C 1
ATOM 559 O O . THR A 1 77 ? 5.296 15.022 -17.805 1.00 72.00 77 THR A O 1
ATOM 562 N N . ILE A 1 78 ? 5.532 13.296 -19.217 1.00 76.44 78 ILE A N 1
ATOM 563 C CA . ILE A 1 78 ? 5.803 12.328 -18.144 1.00 76.44 78 ILE A CA 1
ATOM 564 C C . ILE A 1 78 ? 7.154 12.598 -17.490 1.00 76.44 78 ILE A C 1
ATOM 566 O O . ILE A 1 78 ? 7.255 12.546 -16.270 1.00 76.44 78 ILE A O 1
ATOM 570 N N . PHE A 1 79 ? 8.189 12.952 -18.256 1.00 83.94 79 PHE A N 1
ATOM 571 C CA . PHE A 1 79 ? 9.491 13.265 -17.668 1.00 83.94 79 PHE A CA 1
ATOM 572 C C . PHE A 1 79 ? 9.446 14.513 -16.778 1.00 83.94 79 PHE A C 1
ATOM 574 O O . PHE A 1 79 ? 10.138 14.545 -15.763 1.00 83.94 79 PHE A O 1
ATOM 581 N N . ASP A 1 80 ? 8.580 15.486 -17.067 1.00 83.31 80 ASP A N 1
ATOM 582 C CA . ASP A 1 80 ? 8.337 16.616 -16.165 1.00 83.31 80 ASP A CA 1
ATOM 583 C C . ASP A 1 80 ? 7.675 16.180 -14.846 1.00 83.31 80 ASP A C 1
ATOM 585 O O . ASP A 1 80 ? 8.098 16.607 -13.767 1.00 83.31 80 ASP A O 1
ATOM 589 N N . GLU A 1 81 ? 6.704 15.262 -14.897 1.00 79.56 81 GLU A N 1
ATOM 590 C CA . GLU A 1 81 ? 6.122 14.661 -13.689 1.00 79.56 81 GLU A CA 1
ATOM 591 C C . GLU A 1 81 ? 7.139 13.819 -12.904 1.00 79.56 81 GLU A C 1
ATOM 593 O O . GLU A 1 81 ? 7.193 13.885 -11.671 1.00 79.56 81 GLU A O 1
ATOM 598 N N . LEU A 1 82 ? 7.998 13.066 -13.600 1.00 84.69 82 LEU A N 1
ATOM 599 C CA . LEU A 1 82 ? 9.091 12.325 -12.976 1.00 84.69 82 LEU A CA 1
ATOM 600 C C . LEU A 1 82 ? 10.065 13.288 -12.286 1.00 84.69 82 LEU A C 1
ATOM 602 O O . LEU A 1 82 ? 10.417 13.046 -11.134 1.00 84.69 82 LEU A O 1
ATOM 606 N N . ARG A 1 83 ? 10.443 14.411 -12.907 1.00 87.19 83 ARG A N 1
ATOM 607 C CA . ARG A 1 83 ? 11.333 15.426 -12.301 1.00 87.19 83 ARG A CA 1
ATOM 608 C C . ARG A 1 83 ? 10.731 16.110 -11.074 1.00 87.19 83 ARG A C 1
ATOM 610 O O . ARG A 1 83 ? 11.468 16.482 -10.166 1.00 87.19 83 ARG A O 1
ATOM 617 N N . ALA A 1 84 ? 9.405 16.228 -10.982 1.00 81.62 84 ALA A N 1
ATOM 618 C CA . ALA A 1 84 ? 8.751 16.710 -9.760 1.00 81.62 84 ALA A CA 1
ATOM 619 C C . ALA A 1 84 ? 8.930 15.743 -8.573 1.00 81.62 84 ALA A C 1
ATOM 621 O O . ALA A 1 84 ? 8.740 16.109 -7.410 1.00 81.62 84 ALA A O 1
ATOM 622 N N . ILE A 1 85 ? 9.282 14.491 -8.864 1.00 78.50 85 ILE A N 1
ATOM 623 C CA . ILE A 1 85 ? 9.361 13.403 -7.902 1.00 78.50 85 ILE A CA 1
ATOM 624 C C . ILE A 1 85 ? 10.809 13.011 -7.636 1.00 78.50 85 ILE A C 1
ATOM 626 O O . ILE A 1 85 ? 11.202 12.909 -6.475 1.00 78.50 85 ILE A O 1
ATOM 630 N N . TYR A 1 86 ? 11.629 12.831 -8.652 1.00 83.81 86 TYR A N 1
ATOM 631 C CA . TYR A 1 86 ? 13.052 12.581 -8.504 1.00 83.81 86 TYR A CA 1
ATOM 632 C C . TYR A 1 86 ? 13.779 13.898 -8.241 1.00 83.81 86 TYR A C 1
ATOM 634 O O . TYR A 1 86 ? 13.956 14.698 -9.143 1.00 83.81 86 TYR A O 1
ATOM 642 N N . VAL A 1 87 ? 14.176 14.127 -6.988 1.00 82.44 87 VAL A N 1
ATOM 643 C CA . VAL A 1 87 ? 14.765 15.408 -6.552 1.00 82.44 87 VAL A CA 1
ATOM 644 C C . VAL A 1 87 ? 16.283 15.361 -6.380 1.00 82.44 87 VAL A C 1
ATOM 646 O O . VAL A 1 87 ? 16.918 16.404 -6.248 1.00 82.44 87 VAL A O 1
ATOM 649 N N . GLU A 1 88 ? 16.872 14.165 -6.365 1.00 88.75 88 GLU A N 1
ATOM 650 C CA . GLU A 1 88 ? 18.317 14.003 -6.222 1.00 88.75 88 GLU A CA 1
ATOM 651 C C . GLU A 1 88 ? 19.025 14.320 -7.547 1.00 88.75 88 GLU A C 1
ATOM 653 O O . GLU A 1 88 ? 18.582 13.818 -8.583 1.00 88.75 88 GLU A O 1
ATOM 658 N N . PRO A 1 89 ? 20.151 15.064 -7.546 1.00 92.38 89 PRO A N 1
ATOM 659 C CA . PRO A 1 89 ? 20.842 15.460 -8.776 1.00 92.38 89 PRO A CA 1
ATOM 660 C C . PRO A 1 89 ? 21.166 14.290 -9.710 1.00 92.38 89 PRO A C 1
ATOM 662 O O . PRO A 1 89 ? 20.845 14.343 -10.888 1.00 92.38 89 PRO A O 1
ATOM 665 N N . ALA A 1 90 ? 21.690 13.185 -9.171 1.00 91.25 90 ALA A N 1
ATOM 666 C CA . ALA A 1 90 ? 21.999 11.999 -9.971 1.00 91.25 90 ALA A CA 1
ATOM 667 C C . ALA A 1 90 ? 20.751 11.353 -10.603 1.00 91.25 90 ALA A C 1
ATOM 669 O O . ALA A 1 90 ? 20.841 10.745 -11.664 1.00 91.25 90 ALA A O 1
ATOM 670 N N . GLN A 1 91 ? 19.585 11.474 -9.959 1.00 91.06 91 GLN A N 1
ATOM 671 C CA . GLN A 1 91 ? 18.325 10.961 -10.500 1.00 91.06 91 GLN A CA 1
ATOM 672 C C . GLN A 1 91 ? 17.766 11.890 -11.579 1.00 91.06 91 GLN A C 1
ATOM 674 O O . GLN A 1 91 ? 17.212 11.403 -12.557 1.00 91.06 91 GLN A O 1
ATOM 679 N N . LEU A 1 92 ? 17.944 13.204 -11.428 1.00 92.50 92 LEU A N 1
ATOM 680 C CA . LEU A 1 92 ? 17.599 14.183 -12.459 1.00 92.50 92 LEU A CA 1
ATOM 681 C C . LEU A 1 92 ? 18.463 13.996 -13.713 1.00 92.50 92 LEU A C 1
ATOM 683 O O . LEU A 1 92 ? 17.911 13.873 -14.802 1.00 92.50 92 LEU A O 1
ATOM 687 N N . ASP A 1 93 ? 19.782 13.859 -13.551 1.00 94.81 93 ASP A N 1
ATOM 688 C CA . ASP A 1 93 ? 20.702 13.574 -14.660 1.00 94.81 93 ASP A CA 1
ATOM 689 C C . ASP A 1 93 ? 20.328 12.257 -15.366 1.00 94.81 93 ASP A C 1
ATOM 691 O O . ASP A 1 93 ? 20.297 12.182 -16.596 1.00 94.81 93 ASP A O 1
ATOM 695 N N . ALA A 1 94 ? 19.978 11.222 -14.590 1.00 94.25 94 ALA A N 1
ATOM 696 C CA . ALA A 1 94 ? 19.541 9.944 -15.141 1.00 94.25 94 ALA A CA 1
ATOM 697 C C . ALA A 1 94 ? 18.209 10.042 -15.901 1.00 94.25 94 ALA A C 1
ATOM 699 O O . ALA A 1 94 ? 18.049 9.377 -16.921 1.00 94.25 94 ALA A O 1
ATOM 700 N N . LEU A 1 95 ? 17.261 10.869 -15.442 1.00 93.25 95 LEU A N 1
ATOM 701 C CA . LEU A 1 95 ? 16.012 11.127 -16.164 1.00 93.25 95 LEU A CA 1
ATOM 702 C C . LEU A 1 95 ? 16.256 11.870 -17.478 1.00 93.25 95 LEU A C 1
ATOM 704 O O . LEU A 1 95 ? 15.660 11.506 -18.488 1.00 93.25 95 LEU A O 1
ATOM 708 N N . ASP A 1 96 ? 17.129 12.877 -17.481 1.00 94.06 96 ASP A N 1
ATOM 709 C CA . ASP A 1 96 ? 17.453 13.641 -18.688 1.00 94.06 96 ASP A CA 1
ATOM 710 C C . ASP A 1 96 ? 18.089 12.745 -19.758 1.00 94.06 96 ASP A C 1
ATOM 712 O O . ASP A 1 96 ? 17.732 12.815 -20.937 1.00 94.06 96 ASP A O 1
ATOM 716 N N . GLU A 1 97 ? 18.991 11.856 -19.347 1.00 95.81 97 GLU A N 1
ATOM 717 C CA . GLU A 1 97 ? 19.618 10.893 -20.246 1.00 95.81 97 GLU A CA 1
ATOM 718 C C . GLU A 1 97 ? 18.640 9.799 -20.705 1.00 95.81 97 GLU A C 1
ATOM 720 O O . GLU A 1 97 ? 18.596 9.466 -21.891 1.00 95.81 97 GLU A O 1
ATOM 725 N N . ALA A 1 98 ? 17.801 9.283 -19.800 1.00 94.62 98 ALA A N 1
ATOM 726 C CA . ALA A 1 98 ? 16.778 8.297 -20.137 1.00 94.62 98 ALA A CA 1
ATOM 727 C C . ALA A 1 98 ? 15.763 8.859 -21.142 1.00 94.62 98 ALA A C 1
ATOM 729 O O . ALA A 1 98 ? 15.378 8.157 -22.079 1.00 94.62 98 ALA A O 1
ATOM 730 N N . GLN A 1 99 ? 15.366 10.127 -20.995 1.00 93.94 99 GLN A N 1
ATOM 731 C CA . GLN A 1 99 ? 14.491 10.800 -21.951 1.00 93.94 99 GLN A CA 1
ATOM 732 C C . GLN A 1 99 ? 15.132 10.845 -23.341 1.00 93.94 99 GLN A C 1
ATOM 734 O O . GLN A 1 99 ? 14.511 10.432 -24.319 1.00 93.94 99 GLN A O 1
ATOM 739 N N . GLN A 1 100 ? 16.392 11.281 -23.429 1.00 94.06 100 GLN A N 1
ATOM 740 C CA . GLN A 1 100 ? 17.110 11.362 -24.704 1.00 94.06 100 GLN A CA 1
ATOM 741 C C . GLN A 1 100 ? 17.234 9.994 -25.384 1.00 94.06 100 GLN A C 1
ATOM 743 O O . GLN A 1 100 ? 17.027 9.890 -26.593 1.00 94.06 100 GLN A O 1
ATOM 748 N N . LEU A 1 101 ? 17.541 8.941 -24.622 1.00 95.06 101 LEU A N 1
ATOM 749 C CA . LEU A 1 101 ? 17.651 7.580 -25.149 1.00 95.06 101 LEU A CA 1
ATOM 750 C C . LEU A 1 101 ? 16.305 7.041 -25.653 1.00 95.06 101 LEU A C 1
ATOM 752 O O . LEU A 1 101 ? 16.257 6.440 -26.726 1.00 95.06 101 LEU A O 1
ATOM 756 N N . LEU A 1 102 ? 15.208 7.311 -24.938 1.00 92.06 102 LEU A N 1
ATOM 757 C CA . LEU A 1 102 ? 13.858 6.925 -25.363 1.00 92.06 102 LEU A CA 1
ATOM 758 C C . LEU A 1 102 ? 13.359 7.705 -26.587 1.00 92.06 102 LEU A C 1
ATOM 760 O O . LEU A 1 102 ? 12.564 7.172 -27.360 1.00 92.06 102 LEU A O 1
ATOM 764 N N . GLU A 1 103 ? 13.824 8.936 -26.794 1.00 89.69 103 GLU A N 1
ATOM 765 C CA . GLU A 1 103 ? 13.523 9.723 -27.996 1.00 89.69 103 GLU A CA 1
ATOM 766 C C . GLU A 1 103 ? 14.337 9.242 -29.208 1.00 89.69 103 GLU A C 1
ATOM 768 O O . GLU A 1 103 ? 13.792 9.074 -30.303 1.00 89.69 103 GLU A O 1
ATOM 773 N N . GLN A 1 104 ? 15.636 8.994 -29.015 1.00 92.06 104 GLN A N 1
ATOM 774 C CA . GLN A 1 104 ? 16.569 8.626 -30.086 1.00 92.06 104 GLN A CA 1
ATOM 775 C C . GLN A 1 104 ? 16.447 7.164 -30.518 1.00 92.06 104 GLN A C 1
ATOM 777 O O . GLN A 1 104 ? 16.663 6.872 -31.694 1.00 92.06 104 GLN A O 1
ATOM 782 N N . ARG A 1 105 ? 16.119 6.261 -29.583 1.00 93.44 105 ARG A N 1
ATOM 783 C CA . ARG A 1 105 ? 15.986 4.809 -29.791 1.00 93.44 105 ARG A CA 1
ATOM 784 C C . ARG A 1 105 ? 17.135 4.205 -30.615 1.00 93.44 105 ARG A C 1
ATOM 786 O O . ARG A 1 105 ? 16.884 3.596 -31.655 1.00 93.44 105 ARG A O 1
ATOM 793 N N . PRO A 1 106 ? 18.404 4.377 -30.195 1.00 94.12 106 PRO A N 1
ATOM 794 C CA . PRO A 1 106 ? 19.542 3.879 -30.959 1.00 94.12 106 PRO A CA 1
ATOM 795 C C . PRO A 1 106 ? 19.501 2.353 -31.114 1.00 94.12 106 PRO A C 1
ATOM 797 O O . PRO A 1 106 ? 19.129 1.622 -30.194 1.00 94.12 106 PRO A O 1
ATOM 800 N N . GLU A 1 107 ? 19.928 1.861 -32.275 1.00 94.50 107 GLU A N 1
ATOM 801 C CA . GLU A 1 107 ? 20.065 0.427 -32.558 1.00 94.50 107 GLU A CA 1
ATOM 802 C C . GLU A 1 107 ? 21.415 -0.122 -32.051 1.00 94.50 107 GLU A C 1
ATOM 804 O O . GLU A 1 107 ? 22.194 -0.700 -32.810 1.00 94.50 107 GLU A O 1
ATOM 809 N N . ASP A 1 108 ? 21.718 0.103 -30.767 1.00 93.88 108 ASP A N 1
ATOM 810 C CA . ASP A 1 108 ? 22.969 -0.304 -30.114 1.00 93.88 108 ASP A CA 1
ATOM 811 C C . ASP A 1 108 ? 22.702 -0.958 -28.748 1.00 93.88 108 ASP A C 1
ATOM 813 O O . ASP A 1 108 ? 22.073 -0.375 -27.863 1.00 93.88 108 ASP A O 1
ATOM 817 N N . ASP A 1 109 ? 23.209 -2.179 -28.558 1.00 92.69 109 ASP A N 1
ATOM 818 C CA . ASP A 1 109 ? 23.096 -2.909 -27.291 1.00 92.69 109 ASP A CA 1
ATOM 819 C C . ASP A 1 109 ? 23.842 -2.208 -26.143 1.00 92.69 109 ASP A C 1
ATOM 821 O O . ASP A 1 109 ? 23.440 -2.334 -24.984 1.00 92.69 109 ASP A O 1
ATOM 825 N N . ALA A 1 110 ? 24.901 -1.445 -26.439 1.00 95.38 110 ALA A N 1
ATOM 826 C CA . ALA A 1 110 ? 25.606 -0.660 -25.430 1.00 95.38 110 ALA A CA 1
ATOM 827 C C . ALA A 1 110 ? 24.718 0.454 -24.852 1.00 95.38 110 ALA A C 1
ATOM 829 O O . ALA A 1 110 ? 24.770 0.712 -23.649 1.00 95.38 110 ALA A O 1
ATOM 830 N N . GLU A 1 111 ? 23.859 1.062 -25.673 1.00 97.06 111 GLU A N 1
ATOM 831 C CA . GLU A 1 111 ? 22.920 2.097 -25.227 1.00 97.06 111 GLU A CA 1
ATOM 832 C C . GLU A 1 111 ? 21.737 1.497 -24.449 1.00 97.06 111 GLU A C 1
ATOM 834 O O . GLU A 1 111 ? 21.268 2.096 -23.482 1.00 97.06 111 GLU A O 1
ATOM 839 N N . LEU A 1 112 ? 21.309 0.268 -24.771 1.00 94.44 112 LEU A N 1
ATOM 840 C CA . LEU A 1 112 ? 20.366 -0.476 -23.923 1.00 94.44 112 LEU A CA 1
ATOM 841 C C . LEU A 1 112 ? 20.976 -0.780 -22.545 1.00 94.44 112 LEU A C 1
ATOM 843 O O . LEU A 1 112 ? 20.327 -0.583 -21.517 1.00 94.44 112 LEU A O 1
ATOM 847 N N . GLN A 1 113 ? 22.237 -1.221 -22.505 1.00 94.38 113 GLN A N 1
ATOM 848 C CA . GLN A 1 113 ? 22.950 -1.465 -21.247 1.00 94.38 113 GLN A CA 1
ATOM 849 C C . GLN A 1 113 ? 23.102 -0.181 -20.427 1.00 94.38 113 GLN A C 1
ATOM 851 O O . GLN A 1 113 ? 22.946 -0.197 -19.205 1.00 94.38 113 GLN A O 1
ATOM 856 N N . ARG A 1 114 ? 23.373 0.939 -21.100 1.00 95.81 114 ARG A N 1
ATOM 857 C CA . ARG A 1 114 ? 23.416 2.260 -20.478 1.00 95.81 114 ARG A CA 1
ATOM 858 C C . ARG A 1 114 ? 22.066 2.624 -19.870 1.00 95.81 114 ARG A C 1
ATOM 860 O O . ARG A 1 114 ? 22.022 2.979 -18.697 1.00 95.81 114 ARG A O 1
ATOM 867 N N . PHE A 1 115 ? 20.972 2.436 -20.611 1.00 95.31 115 PHE A N 1
ATOM 868 C CA . PHE A 1 115 ? 19.620 2.676 -20.109 1.00 95.31 115 PHE A CA 1
ATOM 869 C C . PHE A 1 115 ? 19.294 1.826 -18.871 1.00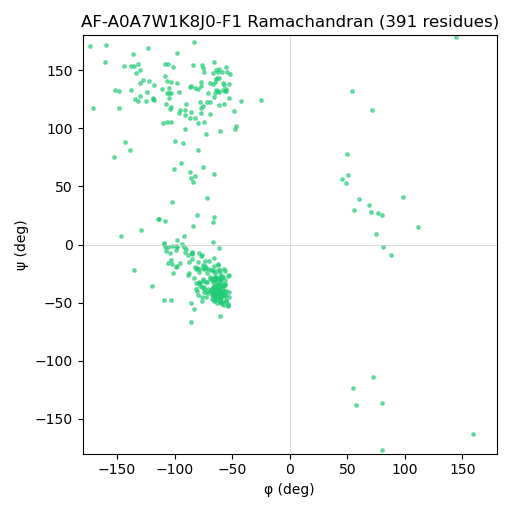 95.31 115 PHE A C 1
ATOM 871 O O . PHE A 1 115 ? 18.756 2.350 -17.900 1.00 95.31 115 PHE A O 1
ATOM 878 N N . GLN A 1 116 ? 19.678 0.543 -18.850 1.00 91.94 116 GLN A N 1
ATOM 879 C CA . GLN A 1 116 ? 19.525 -0.314 -17.664 1.00 91.94 116 GLN A CA 1
ATOM 880 C C . GLN A 1 116 ? 20.248 0.276 -16.440 1.00 91.94 116 GLN A C 1
ATOM 882 O O . GLN A 1 116 ? 19.669 0.324 -15.357 1.00 91.94 116 GLN A O 1
ATOM 887 N N . GLY A 1 117 ? 21.467 0.800 -16.613 1.00 91.88 117 GLY A N 1
ATOM 888 C CA . GLY A 1 117 ? 22.200 1.478 -15.538 1.00 91.88 117 GLY A CA 1
ATOM 889 C C . GLY A 1 117 ? 21.506 2.748 -15.027 1.00 91.88 117 GLY A C 1
ATOM 890 O O . GLY A 1 117 ? 21.542 3.032 -13.830 1.00 91.88 117 GLY A O 1
ATOM 891 N N . LEU A 1 118 ? 20.813 3.494 -15.894 1.00 94.12 118 LEU A N 1
ATOM 892 C CA . LEU A 1 118 ? 19.990 4.634 -15.470 1.00 94.12 118 LEU A CA 1
ATOM 893 C C . LEU A 1 118 ? 18.802 4.178 -14.616 1.00 94.12 118 LEU A C 1
ATOM 895 O O . LEU A 1 118 ? 18.502 4.801 -13.597 1.00 94.12 118 LEU A O 1
ATOM 899 N N . LEU A 1 119 ? 18.158 3.065 -14.982 1.00 88.44 119 LEU A N 1
ATOM 900 C CA . LEU A 1 119 ? 17.075 2.483 -14.187 1.00 88.44 119 LEU A CA 1
ATOM 901 C C . LEU A 1 119 ? 17.543 2.084 -12.781 1.00 88.44 119 LEU A C 1
ATOM 903 O O . LEU A 1 119 ? 16.813 2.325 -11.824 1.00 88.44 119 LEU A O 1
ATOM 907 N N . GLU A 1 120 ? 18.765 1.568 -12.619 1.00 86.31 120 GLU A N 1
ATOM 908 C CA . GLU A 1 120 ? 19.341 1.280 -11.293 1.00 86.31 120 GLU A CA 1
ATOM 909 C C . GLU A 1 120 ? 19.455 2.549 -10.429 1.00 86.31 120 GLU A C 1
ATOM 911 O O . GLU A 1 120 ? 19.063 2.555 -9.257 1.00 86.31 120 GLU A O 1
ATOM 916 N N . VAL A 1 121 ? 19.918 3.661 -11.014 1.00 89.31 121 VAL A N 1
ATOM 917 C CA . VAL A 1 121 ? 19.996 4.967 -10.331 1.00 89.31 121 VAL A CA 1
ATOM 918 C C . VAL A 1 121 ? 18.602 5.475 -9.935 1.00 89.31 121 VAL A C 1
ATOM 920 O O . VAL A 1 121 ? 18.410 6.032 -8.846 1.00 89.31 121 VAL A O 1
ATOM 923 N N . LEU A 1 122 ? 17.600 5.266 -10.790 1.00 85.62 122 LEU A N 1
ATOM 924 C CA . LEU A 1 122 ? 16.212 5.659 -10.531 1.00 85.62 122 LEU A CA 1
ATOM 925 C C . LEU A 1 122 ? 15.511 4.730 -9.519 1.00 85.62 122 LEU A C 1
ATOM 927 O O . LEU A 1 122 ? 14.651 5.183 -8.758 1.00 85.62 122 LEU A O 1
ATOM 931 N N . ALA A 1 123 ? 15.896 3.457 -9.443 1.00 78.56 123 ALA A N 1
ATOM 932 C CA . ALA A 1 123 ? 15.389 2.498 -8.459 1.00 78.56 123 ALA A CA 1
ATOM 933 C C . ALA A 1 123 ? 15.986 2.717 -7.055 1.00 78.56 123 ALA A C 1
ATOM 935 O O . ALA A 1 123 ? 15.394 2.302 -6.046 1.00 78.56 123 ALA A O 1
ATOM 936 N N . ALA A 1 124 ? 17.130 3.405 -6.974 1.00 76.06 124 ALA A N 1
ATOM 937 C CA . ALA A 1 124 ? 17.783 3.746 -5.719 1.00 76.06 124 ALA A CA 1
ATOM 938 C C . ALA A 1 124 ? 16.933 4.705 -4.855 1.00 76.06 124 ALA A C 1
ATOM 940 O O . ALA A 1 124 ? 16.297 5.667 -5.321 1.00 76.06 124 ALA A O 1
ATOM 941 N N . GLY A 1 125 ? 16.927 4.470 -3.545 1.00 65.38 125 GLY A N 1
ATOM 942 C CA . GLY A 1 125 ? 16.179 5.278 -2.589 1.00 65.38 125 GLY A CA 1
ATOM 943 C C . GLY A 1 125 ? 16.465 4.886 -1.143 1.00 65.38 125 GLY A C 1
ATOM 944 O O . GLY A 1 125 ? 17.131 3.883 -0.915 1.00 65.38 125 GLY A O 1
ATOM 945 N N . PRO A 1 126 ? 15.986 5.683 -0.173 1.00 59.25 126 PRO A N 1
ATOM 946 C CA . PRO A 1 126 ? 16.166 5.382 1.240 1.00 59.25 126 PRO A CA 1
ATOM 947 C C . PRO A 1 126 ? 15.482 4.062 1.600 1.00 59.25 126 PRO A C 1
ATOM 949 O O . PRO A 1 126 ? 14.308 3.850 1.280 1.00 59.25 126 PRO A O 1
ATOM 952 N N . ASP A 1 127 ? 16.218 3.211 2.305 1.00 58.47 127 ASP A N 1
ATOM 953 C CA . ASP A 1 127 ? 15.715 1.931 2.777 1.00 58.47 127 ASP A CA 1
ATOM 954 C C . ASP A 1 127 ? 14.821 2.143 4.006 1.00 58.47 127 ASP A C 1
ATOM 956 O O . ASP A 1 127 ? 15.251 2.610 5.062 1.00 58.47 127 ASP A O 1
ATOM 960 N N . VAL A 1 128 ? 13.548 1.775 3.884 1.00 60.00 128 VAL A N 1
ATOM 961 C CA . VAL A 1 128 ? 12.807 1.234 5.034 1.00 60.00 128 VAL A CA 1
ATOM 962 C C . VAL A 1 128 ? 13.266 -0.214 5.239 1.00 60.00 128 VAL A C 1
ATOM 964 O O . VAL A 1 128 ? 13.724 -0.796 4.254 1.00 60.00 128 VAL A O 1
ATOM 967 N N . PRO A 1 129 ? 13.175 -0.807 6.454 1.00 59.31 129 PRO A N 1
ATOM 968 C CA . PRO A 1 129 ? 13.638 -2.175 6.687 1.00 59.31 129 PRO A CA 1
ATOM 969 C C . PRO A 1 129 ? 13.220 -3.080 5.540 1.00 59.31 129 PRO A C 1
ATOM 971 O O . PRO A 1 129 ? 12.030 -3.103 5.200 1.00 59.31 129 PRO A O 1
ATOM 974 N N . GLU A 1 130 ? 14.216 -3.733 4.935 1.00 55.16 130 GLU A N 1
ATOM 975 C CA . GLU A 1 130 ? 14.036 -4.540 3.737 1.00 55.16 130 GLU A CA 1
ATOM 976 C C . GLU A 1 130 ? 12.848 -5.477 3.955 1.00 55.16 130 GLU A C 1
ATOM 978 O O . GLU A 1 130 ? 12.884 -6.397 4.780 1.00 55.16 130 GLU A O 1
ATOM 983 N N . GLU A 1 131 ? 11.784 -5.273 3.175 1.00 56.84 131 GLU A N 1
ATOM 984 C CA . GLU A 1 131 ? 11.048 -6.449 2.748 1.00 56.84 131 GLU A CA 1
ATOM 985 C C . GLU A 1 131 ? 12.077 -7.311 2.040 1.00 56.84 131 GLU A C 1
ATOM 987 O O . GLU A 1 131 ? 12.925 -6.789 1.318 1.00 56.84 131 GLU A O 1
ATOM 992 N N . ASN A 1 132 ? 12.063 -8.616 2.288 1.00 51.97 132 ASN A N 1
ATOM 993 C CA . ASN A 1 132 ? 13.018 -9.544 1.691 1.00 51.97 132 ASN A CA 1
ATOM 994 C C . ASN A 1 132 ? 12.724 -9.741 0.188 1.00 51.97 132 ASN A C 1
ATOM 996 O O . ASN A 1 132 ? 12.806 -10.861 -0.304 1.00 51.97 132 ASN A O 1
ATOM 1000 N N . ASP A 1 133 ? 12.372 -8.645 -0.486 1.00 53.81 133 ASP A N 1
ATOM 1001 C CA . ASP A 1 133 ? 11.840 -8.399 -1.813 1.00 53.81 133 ASP A CA 1
ATOM 1002 C C . ASP A 1 133 ? 13.002 -8.293 -2.804 1.00 53.81 133 ASP A C 1
ATOM 1004 O O . ASP A 1 133 ? 13.275 -7.260 -3.405 1.00 53.81 133 ASP A O 1
ATOM 1008 N N . ALA A 1 134 ? 13.748 -9.391 -2.946 1.00 49.25 134 ALA A N 1
ATOM 1009 C CA . ALA A 1 134 ? 14.865 -9.481 -3.890 1.00 49.25 134 ALA A CA 1
ATOM 1010 C C . ALA A 1 134 ? 14.421 -9.432 -5.370 1.00 49.25 134 ALA A C 1
ATOM 1012 O O . ALA A 1 134 ? 15.267 -9.549 -6.250 1.00 49.25 134 ALA A O 1
ATOM 1013 N N . GLY A 1 135 ? 13.123 -9.266 -5.654 1.00 52.94 135 GLY A N 1
ATOM 1014 C CA . GLY A 1 135 ? 12.595 -9.095 -7.008 1.00 52.94 135 GLY A CA 1
ATOM 1015 C C . GLY A 1 135 ? 13.079 -7.812 -7.696 1.00 52.94 135 GLY A C 1
ATOM 1016 O O . GLY A 1 135 ? 13.362 -7.852 -8.889 1.00 52.94 135 GLY A O 1
ATOM 1017 N N . GLU A 1 136 ? 13.251 -6.710 -6.950 1.00 59.75 136 GLU A N 1
ATOM 1018 C CA . GLU A 1 136 ? 13.770 -5.444 -7.502 1.00 59.75 136 GLU A CA 1
ATOM 1019 C C . GLU A 1 136 ? 15.230 -5.590 -7.961 1.00 59.75 136 GLU A C 1
ATOM 1021 O O . GLU A 1 136 ? 15.594 -5.151 -9.046 1.00 59.75 136 GLU A O 1
ATOM 1026 N N . ALA A 1 137 ? 16.061 -6.257 -7.152 1.00 60.12 137 ALA A N 1
ATOM 1027 C CA . ALA A 1 137 ? 17.466 -6.507 -7.473 1.00 60.12 137 ALA A CA 1
ATOM 1028 C C . ALA A 1 137 ? 17.626 -7.535 -8.605 1.00 60.12 137 ALA A C 1
ATOM 1030 O O . ALA A 1 137 ? 18.461 -7.349 -9.486 1.00 60.12 137 ALA A O 1
ATOM 1031 N N . ALA A 1 138 ? 16.787 -8.578 -8.627 1.00 60.69 138 ALA A N 1
ATOM 1032 C CA . ALA A 1 138 ? 16.831 -9.628 -9.644 1.00 60.69 138 ALA A CA 1
ATOM 1033 C C . ALA A 1 138 ? 16.592 -9.103 -11.074 1.00 60.69 138 ALA A C 1
ATOM 1035 O O . ALA A 1 138 ? 17.129 -9.668 -12.024 1.00 60.69 138 ALA A O 1
ATOM 1036 N N . MET A 1 139 ? 15.846 -8.000 -11.241 1.00 63.34 139 MET A N 1
ATOM 1037 C CA . MET A 1 139 ? 15.640 -7.359 -12.551 1.00 63.34 139 MET A CA 1
ATOM 1038 C C . MET A 1 139 ? 16.956 -6.872 -13.182 1.00 63.34 139 MET A C 1
ATOM 1040 O O . MET A 1 139 ? 17.100 -6.885 -14.404 1.00 63.34 139 MET A O 1
ATOM 1044 N N . PHE A 1 140 ? 17.925 -6.466 -12.363 1.00 67.50 140 PHE A N 1
ATOM 1045 C CA . PHE A 1 140 ? 19.211 -5.939 -12.822 1.00 67.50 140 PHE A CA 1
ATOM 1046 C C . PHE A 1 140 ? 20.294 -7.023 -12.951 1.00 67.50 140 PHE A C 1
ATOM 1048 O O . PHE A 1 140 ? 21.397 -6.751 -13.414 1.00 67.50 140 PHE A O 1
ATOM 1055 N N . GLU A 1 141 ? 19.983 -8.277 -12.602 1.00 72.44 141 GLU A N 1
ATOM 1056 C CA . GLU A 1 141 ? 20.906 -9.414 -12.738 1.00 72.44 141 GLU A CA 1
ATOM 1057 C C . GLU A 1 141 ? 20.892 -10.043 -14.151 1.00 72.44 141 GLU A C 1
ATOM 1059 O O . GLU A 1 141 ? 21.776 -10.836 -14.484 1.00 72.44 141 GLU A O 1
ATOM 1064 N N . THR A 1 142 ? 19.910 -9.696 -14.996 1.00 73.62 142 THR A N 1
ATOM 1065 C CA . THR A 1 142 ? 19.806 -10.144 -16.400 1.00 73.62 142 THR A CA 1
ATOM 1066 C C . THR A 1 142 ? 20.352 -9.099 -17.381 1.00 73.62 142 THR A C 1
ATOM 1068 O O . THR A 1 142 ? 20.550 -7.936 -17.031 1.00 73.62 142 THR A O 1
ATOM 1071 N N . SER A 1 143 ? 20.599 -9.496 -18.633 1.00 84.50 143 SER A N 1
ATOM 1072 C CA . SER A 1 143 ? 21.055 -8.561 -19.670 1.00 84.50 143 SER A CA 1
ATOM 1073 C C . SER A 1 143 ? 19.968 -7.540 -20.023 1.00 84.50 143 SER A C 1
ATOM 1075 O O . SER A 1 143 ? 18.783 -7.879 -20.052 1.00 84.50 143 SER A O 1
ATOM 1077 N N . ALA A 1 144 ? 20.367 -6.314 -20.380 1.00 86.06 144 ALA A N 1
ATOM 1078 C CA . ALA A 1 144 ? 19.437 -5.251 -20.774 1.00 86.06 144 ALA A CA 1
ATOM 1079 C C . ALA A 1 144 ? 18.468 -5.680 -21.890 1.00 86.06 144 ALA A C 1
ATOM 1081 O O . ALA A 1 144 ? 17.272 -5.415 -21.824 1.00 86.06 144 ALA A O 1
ATOM 1082 N N . ARG A 1 145 ? 18.961 -6.419 -22.892 1.00 87.00 145 ARG A N 1
ATOM 1083 C CA . ARG A 1 145 ? 18.126 -6.936 -23.984 1.00 87.00 145 ARG A CA 1
ATOM 1084 C C . ARG A 1 145 ? 17.042 -7.892 -23.482 1.00 87.00 145 ARG A C 1
ATOM 1086 O O . ARG A 1 145 ? 15.897 -7.752 -23.892 1.00 87.00 145 ARG A O 1
ATOM 1093 N N . ASN A 1 146 ? 17.383 -8.828 -22.595 1.00 81.81 146 ASN A N 1
ATOM 1094 C CA . ASN A 1 146 ? 16.404 -9.764 -22.038 1.00 81.81 146 ASN A CA 1
ATOM 1095 C C . ASN A 1 146 ? 15.391 -9.039 -21.151 1.00 81.81 146 ASN A C 1
ATOM 1097 O O . ASN A 1 146 ? 14.196 -9.289 -21.265 1.00 81.81 146 ASN A O 1
ATOM 1101 N N . LEU A 1 147 ? 15.871 -8.125 -20.303 1.00 82.31 147 LEU A N 1
ATOM 1102 C CA . LEU A 1 147 ? 15.023 -7.295 -19.455 1.00 82.31 147 LEU A CA 1
ATOM 1103 C C . LEU A 1 147 ? 13.970 -6.553 -20.285 1.00 82.31 147 LEU A C 1
ATOM 1105 O O . LEU A 1 147 ? 12.777 -6.622 -19.994 1.00 82.31 147 LEU A O 1
ATOM 1109 N N . PHE A 1 148 ? 14.405 -5.847 -21.326 1.00 86.19 148 PHE A N 1
ATOM 1110 C CA . PHE A 1 148 ? 13.501 -5.015 -22.104 1.00 86.19 148 PHE A CA 1
ATOM 1111 C C . PHE A 1 148 ? 12.595 -5.828 -23.023 1.00 86.19 148 PHE A C 1
ATOM 1113 O O . PHE A 1 148 ? 11.416 -5.515 -23.124 1.00 86.19 148 PHE A O 1
ATOM 1120 N N . ASP A 1 149 ? 13.081 -6.905 -23.640 1.00 81.81 149 ASP A N 1
ATOM 1121 C CA . ASP A 1 149 ? 12.217 -7.758 -24.464 1.00 81.81 149 ASP A CA 1
ATOM 1122 C C . ASP A 1 149 ? 11.053 -8.354 -23.657 1.00 81.81 149 ASP A C 1
ATOM 1124 O O . ASP A 1 149 ? 9.930 -8.426 -24.152 1.00 81.81 149 ASP A O 1
ATOM 1128 N N . GLN A 1 150 ? 11.307 -8.697 -22.390 1.00 74.00 150 GLN A N 1
ATOM 1129 C CA . GLN A 1 150 ? 10.290 -9.181 -21.454 1.00 74.00 150 GLN A CA 1
ATOM 1130 C C . GLN A 1 150 ? 9.357 -8.065 -20.988 1.00 74.00 150 GLN A C 1
ATOM 1132 O O . GLN A 1 150 ? 8.141 -8.233 -20.974 1.00 74.00 150 GLN A O 1
ATOM 1137 N N . ALA A 1 151 ? 9.904 -6.900 -20.635 1.00 75.50 151 ALA A N 1
ATOM 1138 C CA . ALA A 1 151 ? 9.091 -5.755 -20.239 1.00 75.50 151 ALA A CA 1
ATOM 1139 C C . ALA A 1 151 ? 8.150 -5.298 -21.371 1.00 75.50 151 ALA A C 1
ATOM 1141 O O . ALA A 1 151 ? 7.052 -4.821 -21.095 1.00 75.50 151 ALA A O 1
ATOM 1142 N N . ALA A 1 152 ? 8.531 -5.508 -22.636 1.00 75.50 152 ALA A N 1
ATOM 1143 C CA . ALA A 1 152 ? 7.686 -5.228 -23.794 1.00 75.50 152 ALA A CA 1
ATOM 1144 C C . ALA A 1 152 ? 6.454 -6.149 -23.893 1.00 75.50 152 ALA A C 1
ATOM 1146 O O . ALA A 1 152 ? 5.476 -5.781 -24.535 1.00 75.50 152 ALA A O 1
ATOM 1147 N N . GLU A 1 153 ? 6.467 -7.331 -23.267 1.00 67.50 153 GLU A N 1
ATOM 1148 C CA . GLU A 1 153 ? 5.297 -8.226 -23.213 1.00 67.50 153 GLU A CA 1
ATOM 1149 C C . GLU A 1 153 ? 4.214 -7.725 -22.252 1.00 67.50 153 GLU A C 1
ATOM 1151 O O . GLU A 1 153 ? 3.064 -8.149 -22.346 1.00 67.50 153 GLU A O 1
ATOM 1156 N N . LEU A 1 154 ? 4.582 -6.818 -21.343 1.00 62.00 154 LEU A N 1
ATOM 1157 C CA . LEU A 1 154 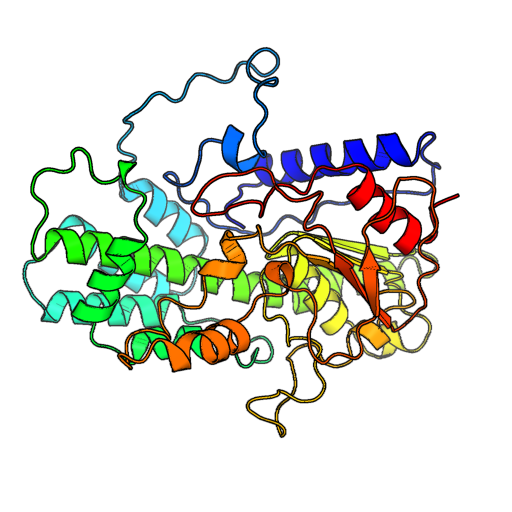? 3.683 -6.190 -20.377 1.00 62.00 154 LEU A CA 1
ATOM 1158 C C . LEU A 1 154 ? 3.053 -4.890 -20.913 1.00 62.00 154 LEU A C 1
ATOM 1160 O O . LEU A 1 154 ? 2.209 -4.312 -20.231 1.00 62.00 154 LEU A O 1
ATOM 1164 N N . GLU A 1 155 ? 3.432 -4.430 -22.113 1.00 55.09 155 GLU A N 1
ATOM 1165 C CA . GLU A 1 155 ? 2.766 -3.307 -22.787 1.00 55.09 155 GLU A CA 1
ATOM 1166 C C . GLU A 1 155 ? 1.314 -3.678 -23.146 1.00 55.09 155 GLU A C 1
ATOM 1168 O O . GLU A 1 155 ? 1.085 -4.712 -23.786 1.00 55.09 155 GLU A O 1
ATOM 1173 N N . PRO A 1 156 ? 0.314 -2.837 -22.818 1.00 45.91 156 PRO A N 1
ATOM 1174 C CA . PRO A 1 156 ? -1.035 -2.997 -23.341 1.00 45.91 156 PRO A CA 1
ATOM 1175 C C . PRO A 1 156 ? -1.027 -3.022 -24.876 1.00 45.91 156 PRO A C 1
ATOM 1177 O O . PRO A 1 156 ? -0.417 -2.171 -25.527 1.00 45.91 156 PRO A O 1
ATOM 1180 N N . ALA A 1 157 ? -1.755 -3.974 -25.464 1.00 38.44 157 ALA A N 1
ATOM 1181 C CA . ALA A 1 157 ? -1.805 -4.184 -26.914 1.00 38.44 157 ALA A CA 1
ATOM 1182 C C . ALA A 1 157 ? -2.262 -2.943 -27.715 1.00 38.44 157 ALA A C 1
ATOM 1184 O O . ALA A 1 157 ? -1.940 -2.837 -28.897 1.00 38.44 157 ALA A O 1
ATOM 1185 N N . ASP A 1 158 ? -2.953 -1.994 -27.075 1.00 37.22 158 ASP A N 1
ATOM 1186 C CA . ASP A 1 158 ? -3.451 -0.761 -27.697 1.00 37.22 158 ASP A CA 1
ATOM 1187 C C . ASP A 1 158 ? -2.380 0.336 -27.860 1.00 37.22 158 ASP A C 1
ATOM 1189 O O . ASP A 1 158 ? -2.572 1.270 -28.640 1.00 37.22 158 ASP A O 1
ATOM 1193 N N . PHE A 1 159 ? -1.226 0.221 -27.187 1.00 37.31 159 PHE A N 1
ATOM 1194 C CA . PHE A 1 159 ? -0.084 1.128 -27.387 1.00 37.31 159 PHE A CA 1
ATOM 1195 C C . PHE A 1 159 ? 0.720 0.780 -28.648 1.00 37.31 159 PHE A C 1
ATOM 1197 O O . PHE A 1 159 ? 1.361 1.639 -29.261 1.00 37.31 159 PHE A O 1
ATOM 1204 N N . ALA A 1 160 ? 0.624 -0.474 -29.093 1.00 33.53 160 ALA A N 1
ATOM 1205 C CA . ALA A 1 160 ? 1.057 -0.885 -30.414 1.00 33.53 160 ALA A CA 1
ATOM 1206 C C . ALA A 1 160 ? -0.029 -0.494 -31.421 1.00 33.53 160 ALA A C 1
ATOM 1208 O O . ALA A 1 160 ? -0.856 -1.317 -31.810 1.00 33.53 160 ALA A O 1
ATOM 1209 N N . GLY A 1 161 ? -0.046 0.773 -31.843 1.00 31.39 161 GLY A N 1
ATOM 1210 C CA . GLY A 1 161 ? -0.859 1.216 -32.972 1.00 31.39 161 GLY A CA 1
ATOM 1211 C C . GLY A 1 161 ? -0.683 0.268 -34.164 1.00 31.39 161 GLY A C 1
ATOM 1212 O O . GLY A 1 161 ? 0.300 0.353 -34.891 1.00 31.39 161 GLY A O 1
ATOM 1213 N N . GLY A 1 162 ? -1.640 -0.647 -34.337 1.00 32.88 162 GLY A N 1
ATOM 1214 C CA . GLY A 1 162 ? -1.603 -1.705 -35.338 1.00 32.88 162 GLY A CA 1
ATOM 1215 C C . GLY A 1 162 ? -0.578 -2.804 -35.039 1.00 32.88 162 GLY A C 1
ATOM 1216 O O . GLY A 1 162 ? 0.630 -2.610 -35.136 1.00 32.88 162 GLY A O 1
ATOM 1217 N N . ALA A 1 163 ? -1.070 -4.020 -34.809 1.00 36.69 163 ALA A N 1
ATOM 1218 C CA . ALA A 1 163 ? -0.302 -5.264 -34.826 1.00 36.69 163 ALA A CA 1
ATOM 1219 C C . ALA A 1 163 ? 0.246 -5.601 -36.236 1.00 36.69 163 ALA A C 1
ATOM 1221 O O . ALA A 1 163 ? -0.092 -6.627 -36.828 1.00 36.69 163 ALA A O 1
ATOM 1222 N N . VAL A 1 164 ? 1.088 -4.725 -36.794 1.00 36.66 164 VAL A N 1
ATOM 1223 C CA . VAL A 1 164 ? 1.823 -4.916 -38.047 1.00 36.66 164 VAL A CA 1
ATOM 1224 C C . VAL A 1 164 ? 3.222 -4.288 -37.909 1.00 36.66 164 VAL A C 1
ATOM 1226 O O . VAL A 1 164 ? 3.438 -3.147 -38.297 1.00 36.66 164 VAL A O 1
ATOM 1229 N N . GLY A 1 165 ? 4.200 -5.054 -37.406 1.00 42.41 165 GLY A N 1
ATOM 1230 C CA . GLY A 1 165 ? 5.594 -4.893 -37.856 1.00 42.41 165 GLY A CA 1
ATO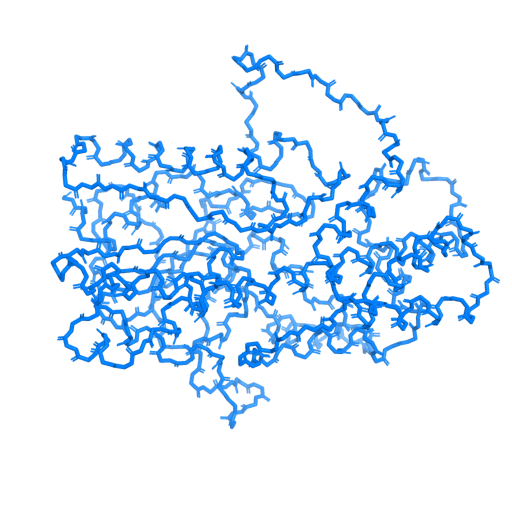M 1231 C C . GLY A 1 165 ? 6.671 -4.335 -36.914 1.00 42.41 165 GLY A C 1
ATOM 1232 O O . GLY A 1 165 ? 7.744 -4.028 -37.423 1.00 42.41 165 GLY A O 1
ATOM 1233 N N . PHE A 1 166 ? 6.487 -4.247 -35.594 1.00 48.56 166 PHE A N 1
ATOM 1234 C CA . PHE A 1 166 ? 7.606 -3.898 -34.699 1.00 48.56 166 PHE A CA 1
ATOM 1235 C C . PHE A 1 166 ? 8.469 -5.125 -34.363 1.00 48.56 166 PHE A C 1
ATOM 1237 O O . PHE A 1 166 ? 8.047 -6.021 -33.634 1.00 48.56 166 PHE A O 1
ATOM 1244 N N . GLY A 1 167 ? 9.689 -5.172 -34.902 1.00 62.81 167 GLY A N 1
ATOM 1245 C CA . GLY A 1 167 ? 10.710 -6.171 -34.578 1.00 62.81 167 GLY A CA 1
ATOM 1246 C C . GLY A 1 167 ? 12.058 -5.502 -34.306 1.00 62.81 167 GLY A C 1
ATOM 1247 O O . GLY A 1 167 ? 12.314 -4.405 -34.789 1.00 62.81 167 GLY A O 1
ATOM 1248 N N . GLY A 1 168 ? 12.930 -6.152 -33.535 1.00 82.06 168 GLY A N 1
ATOM 1249 C CA . GLY A 1 168 ? 14.261 -5.616 -33.229 1.00 82.06 168 GLY A CA 1
ATOM 1250 C C . GLY A 1 168 ? 14.251 -4.555 -32.123 1.00 82.06 168 GLY A C 1
ATOM 1251 O O . GLY A 1 168 ? 13.612 -4.743 -31.090 1.00 82.06 168 GLY A O 1
ATOM 1252 N N . PHE A 1 169 ? 14.993 -3.462 -32.317 1.00 86.88 169 PHE A N 1
ATOM 1253 C CA . PHE A 1 169 ? 15.255 -2.462 -31.274 1.00 86.88 169 PHE A CA 1
ATOM 1254 C C . PHE A 1 169 ? 14.035 -1.640 -30.862 1.00 86.88 169 PHE A C 1
ATOM 1256 O O . PHE A 1 169 ? 13.943 -1.273 -29.698 1.00 86.88 169 PHE A O 1
ATOM 1263 N N . ASP A 1 170 ? 13.063 -1.406 -31.743 1.00 85.81 170 ASP A N 1
ATOM 1264 C CA . ASP A 1 170 ? 11.848 -0.677 -31.358 1.00 85.81 170 ASP A CA 1
ATOM 1265 C C . ASP A 1 170 ? 11.051 -1.400 -30.261 1.00 85.81 170 ASP A C 1
ATOM 1267 O O . ASP A 1 170 ? 10.570 -0.768 -29.322 1.00 85.81 170 ASP A O 1
ATOM 1271 N N . ARG A 1 171 ? 10.961 -2.737 -30.336 1.00 85.19 171 ARG A N 1
ATOM 1272 C CA . ARG A 1 171 ? 10.345 -3.554 -29.278 1.00 85.19 171 ARG A CA 1
ATOM 1273 C C . ARG A 1 171 ? 11.135 -3.444 -27.974 1.00 85.19 171 ARG A C 1
ATOM 1275 O O . ARG A 1 171 ? 10.536 -3.307 -26.914 1.00 85.19 171 ARG A O 1
ATOM 1282 N N . LEU A 1 172 ? 12.466 -3.450 -28.055 1.00 89.19 172 LEU A N 1
ATOM 1283 C CA . LEU A 1 172 ? 13.335 -3.278 -26.889 1.00 89.19 172 LEU A CA 1
ATOM 1284 C C . LEU A 1 172 ? 13.174 -1.885 -26.268 1.00 89.19 172 LEU A C 1
ATOM 1286 O O . LEU A 1 172 ? 13.108 -1.777 -25.054 1.00 89.19 172 LEU A O 1
ATOM 1290 N N . TRP A 1 173 ? 13.037 -0.819 -27.054 1.00 90.50 173 TRP A N 1
ATOM 1291 C CA . TRP A 1 173 ? 12.826 0.526 -26.513 1.00 90.50 173 TRP A CA 1
ATOM 1292 C C . TRP A 1 173 ? 11.420 0.733 -25.934 1.00 90.50 173 TRP A C 1
ATOM 1294 O O . TRP A 1 173 ? 11.282 1.424 -24.923 1.00 90.50 173 TRP A O 1
ATOM 1304 N N . ALA A 1 174 ? 10.390 0.081 -26.485 1.00 83.81 174 ALA A N 1
ATOM 1305 C CA . ALA A 1 174 ? 9.080 -0.007 -25.831 1.00 83.81 174 ALA A CA 1
ATOM 1306 C C . ALA A 1 174 ? 9.188 -0.732 -24.475 1.00 83.81 174 ALA A C 1
ATOM 1308 O O . ALA A 1 174 ? 8.722 -0.242 -23.448 1.00 83.81 174 ALA A O 1
ATOM 1309 N N . GLY A 1 175 ? 9.921 -1.844 -24.441 1.00 83.25 175 GLY A N 1
ATOM 1310 C CA . GLY A 1 175 ? 10.252 -2.551 -23.211 1.00 83.25 175 GLY A CA 1
ATOM 1311 C C . GLY A 1 175 ? 11.054 -1.728 -22.203 1.00 83.25 175 GLY A C 1
ATOM 1312 O O . GLY A 1 175 ? 10.775 -1.768 -21.009 1.00 83.25 175 GLY A O 1
ATOM 1313 N N . ALA A 1 176 ? 12.011 -0.926 -22.665 1.00 88.56 176 ALA A N 1
ATOM 1314 C CA . ALA A 1 176 ? 12.785 -0.013 -21.832 1.00 88.56 176 ALA A CA 1
ATOM 1315 C C . ALA A 1 176 ? 11.882 1.042 -21.173 1.00 88.56 176 ALA A C 1
ATOM 1317 O O . ALA A 1 176 ? 12.008 1.307 -19.976 1.00 88.56 176 ALA A O 1
ATOM 1318 N N . ARG A 1 177 ? 10.902 1.580 -21.913 1.00 85.81 177 ARG A N 1
ATOM 1319 C CA . ARG A 1 177 ? 9.869 2.470 -21.361 1.00 85.81 177 ARG A CA 1
ATOM 1320 C C . ARG A 1 177 ? 9.027 1.771 -20.288 1.00 85.81 177 ARG A C 1
ATOM 1322 O O . ARG A 1 177 ? 8.789 2.362 -19.236 1.00 85.81 177 ARG A O 1
ATOM 1329 N N . GLN A 1 178 ? 8.645 0.510 -20.491 1.00 79.12 178 GLN A N 1
ATOM 1330 C CA . GLN A 1 178 ? 7.960 -0.262 -19.449 1.00 79.12 178 GLN A CA 1
ATOM 1331 C C . GLN A 1 178 ? 8.843 -0.556 -18.239 1.00 79.12 178 GLN A C 1
ATOM 1333 O O . GLN A 1 178 ? 8.382 -0.450 -17.106 1.00 79.12 178 GLN A O 1
ATOM 1338 N N . ALA A 1 179 ? 10.125 -0.856 -18.428 1.00 81.81 179 ALA A N 1
ATOM 1339 C CA . ALA A 1 179 ? 11.054 -1.045 -17.317 1.00 81.81 179 ALA A CA 1
ATOM 1340 C C . ALA A 1 179 ? 11.234 0.252 -16.496 1.00 81.81 179 ALA A C 1
ATOM 1342 O O . ALA A 1 179 ? 11.285 0.207 -15.261 1.00 81.81 179 ALA A O 1
ATOM 1343 N N . LEU A 1 180 ? 11.228 1.422 -17.152 1.00 84.88 180 LEU A N 1
ATOM 1344 C CA . LEU A 1 180 ? 11.161 2.721 -16.475 1.00 84.88 180 LEU A CA 1
ATOM 1345 C C . LEU A 1 180 ? 9.873 2.856 -15.652 1.00 84.88 180 LEU A C 1
ATOM 1347 O O . LEU A 1 180 ? 9.936 3.226 -14.478 1.00 84.88 180 LEU A O 1
ATOM 1351 N N . ARG A 1 181 ? 8.719 2.480 -16.212 1.00 78.44 181 ARG A N 1
ATOM 1352 C CA . ARG A 1 181 ? 7.437 2.443 -15.491 1.00 78.44 181 ARG A CA 1
ATOM 1353 C C . ARG A 1 181 ? 7.511 1.575 -14.231 1.00 78.44 181 ARG A C 1
ATOM 1355 O O . ARG A 1 181 ? 7.173 2.051 -13.147 1.00 78.44 181 ARG A O 1
ATOM 1362 N N . GLN A 1 182 ? 8.050 0.360 -14.322 1.00 76.06 182 GLN A N 1
ATOM 1363 C CA . GLN A 1 182 ? 8.226 -0.524 -13.158 1.00 76.06 182 GLN A CA 1
ATOM 1364 C C . GLN A 1 182 ? 9.155 0.080 -12.094 1.00 76.06 182 GLN A C 1
ATOM 1366 O O . GLN A 1 182 ? 8.871 0.029 -10.895 1.00 76.06 182 GLN A O 1
ATOM 1371 N N . THR A 1 183 ? 10.220 0.758 -12.521 1.00 76.50 183 THR A N 1
ATOM 1372 C CA . THR A 1 183 ? 11.120 1.470 -11.603 1.00 76.50 183 THR A CA 1
ATOM 1373 C C . THR A 1 183 ? 10.382 2.561 -10.818 1.00 76.50 183 THR A C 1
ATOM 1375 O O . THR A 1 183 ? 10.587 2.722 -9.609 1.00 76.50 183 THR A O 1
ATOM 1378 N N . THR A 1 184 ? 9.461 3.283 -11.467 1.00 76.50 184 THR A N 1
ATOM 1379 C CA . THR A 1 184 ? 8.633 4.284 -10.778 1.00 76.50 184 THR A CA 1
ATOM 1380 C C . THR A 1 184 ? 7.667 3.665 -9.771 1.00 76.50 184 THR A C 1
ATOM 1382 O O . THR A 1 184 ? 7.497 4.214 -8.678 1.00 76.50 184 THR A O 1
ATOM 1385 N N . TYR A 1 185 ? 7.100 2.493 -10.072 1.00 77.06 185 TYR A N 1
ATOM 1386 C CA . TYR A 1 185 ? 6.279 1.735 -9.127 1.00 77.06 185 TYR A CA 1
ATOM 1387 C C . TYR A 1 185 ? 7.063 1.399 -7.851 1.00 77.06 185 TYR A C 1
ATOM 1389 O O . TYR A 1 185 ? 6.605 1.711 -6.748 1.00 77.06 185 TYR A O 1
ATOM 1397 N N . TRP A 1 186 ? 8.282 0.861 -7.967 1.00 76.25 186 TRP A N 1
ATOM 1398 C CA . TRP A 1 186 ? 9.127 0.552 -6.803 1.00 76.25 186 TRP A CA 1
ATOM 1399 C C . TRP A 1 186 ? 9.503 1.792 -6.004 1.00 76.25 186 TRP A C 1
ATOM 1401 O O . TRP A 1 186 ? 9.427 1.794 -4.771 1.00 76.25 186 TRP A O 1
ATOM 1411 N N . LYS A 1 187 ? 9.828 2.896 -6.688 1.00 79.25 187 LYS A N 1
ATOM 1412 C CA . LYS A 1 187 ? 10.054 4.185 -6.027 1.00 79.25 187 LYS A CA 1
ATOM 1413 C C . LYS A 1 187 ? 8.839 4.588 -5.191 1.00 79.25 187 LYS A C 1
ATOM 1415 O O . LYS A 1 187 ? 9.000 5.018 -4.046 1.00 79.25 187 LYS A O 1
ATOM 1420 N N . MET A 1 188 ? 7.629 4.432 -5.732 1.00 80.19 188 MET A N 1
ATOM 1421 C CA . MET A 1 188 ? 6.386 4.739 -5.020 1.00 80.19 188 MET A CA 1
ATOM 1422 C C . MET A 1 188 ? 6.134 3.773 -3.854 1.00 80.19 188 MET A C 1
ATOM 1424 O O . MET A 1 188 ? 5.745 4.227 -2.773 1.00 80.19 188 MET A O 1
ATOM 1428 N N . LYS A 1 189 ? 6.445 2.481 -4.011 1.00 80.44 189 LYS A N 1
ATOM 1429 C CA . LYS A 1 189 ? 6.393 1.487 -2.928 1.00 80.44 189 LYS A CA 1
ATOM 1430 C C . LYS A 1 189 ? 7.314 1.879 -1.769 1.00 80.44 189 LYS A C 1
ATOM 1432 O O . LYS A 1 189 ? 6.875 1.950 -0.617 1.00 80.44 189 LYS A O 1
ATOM 1437 N N . LYS A 1 190 ? 8.587 2.182 -2.050 1.00 81.31 190 LYS A N 1
ATOM 1438 C CA . LYS A 1 190 ? 9.571 2.624 -1.040 1.00 81.31 190 LYS A CA 1
ATOM 1439 C C . LYS A 1 190 ? 9.100 3.890 -0.333 1.00 81.31 190 LYS A C 1
ATOM 1441 O O . LYS A 1 190 ? 9.094 3.949 0.897 1.00 81.31 190 LYS A O 1
ATOM 1446 N N . ARG A 1 191 ? 8.602 4.869 -1.095 1.00 85.06 191 ARG A N 1
ATOM 1447 C CA . ARG A 1 191 ? 8.050 6.114 -0.546 1.00 85.06 191 ARG A CA 1
ATOM 1448 C C . ARG A 1 191 ? 6.876 5.907 0.382 1.00 85.06 191 ARG A C 1
ATOM 1450 O O . ARG A 1 191 ? 6.854 6.550 1.421 1.00 85.06 191 ARG A O 1
ATOM 1457 N N . ALA A 1 192 ? 5.932 5.031 0.050 1.00 88.44 192 ALA A N 1
ATOM 1458 C CA . ALA A 1 192 ? 4.820 4.739 0.948 1.00 88.44 192 ALA A CA 1
ATOM 1459 C C . ALA A 1 192 ? 5.326 4.267 2.323 1.00 88.44 192 ALA A C 1
ATOM 1461 O O . ALA A 1 192 ? 4.830 4.732 3.346 1.00 88.44 192 ALA A O 1
ATOM 1462 N N . GLY A 1 193 ? 6.381 3.444 2.349 1.00 89.75 193 GLY A N 1
ATOM 1463 C CA . GLY A 1 193 ? 7.062 3.060 3.587 1.00 89.75 193 GLY A CA 1
ATOM 1464 C C . GLY A 1 193 ? 7.645 4.254 4.351 1.00 89.75 193 GLY A C 1
ATOM 1465 O O . GLY A 1 193 ? 7.379 4.400 5.538 1.00 89.75 193 GLY A O 1
ATOM 1466 N N . VAL A 1 194 ? 8.391 5.135 3.674 1.00 90.38 194 VAL A N 1
ATOM 1467 C CA . VAL A 1 194 ? 9.031 6.319 4.288 1.00 90.38 194 VAL A CA 1
ATOM 1468 C C . VAL A 1 194 ? 8.002 7.332 4.791 1.00 90.38 194 VAL A C 1
ATOM 1470 O O . VAL A 1 194 ? 8.082 7.788 5.931 1.00 90.38 194 VAL A O 1
ATOM 1473 N N . VAL A 1 195 ? 7.019 7.681 3.958 1.00 92.06 195 VAL A N 1
ATOM 1474 C CA . VAL A 1 195 ? 5.932 8.602 4.316 1.00 92.06 195 VAL A CA 1
ATOM 1475 C C . VAL A 1 195 ? 5.147 8.048 5.500 1.00 92.06 195 VAL A C 1
ATOM 1477 O O . VAL A 1 195 ? 4.821 8.805 6.410 1.00 92.06 195 VAL A O 1
ATOM 1480 N N . GLY A 1 196 ? 4.898 6.737 5.533 1.00 95.25 196 GLY A N 1
ATOM 1481 C CA . GLY A 1 196 ? 4.297 6.068 6.680 1.00 95.25 196 GLY A CA 1
ATOM 1482 C C . GLY A 1 196 ? 5.152 6.217 7.936 1.00 95.25 196 GLY A C 1
ATOM 1483 O O . GLY A 1 196 ? 4.716 6.829 8.908 1.00 95.25 196 GLY A O 1
ATOM 1484 N N . SER A 1 197 ? 6.382 5.699 7.899 1.00 95.06 197 SER A N 1
ATOM 1485 C CA . SER A 1 197 ? 7.248 5.543 9.075 1.00 95.06 197 SER A CA 1
ATOM 1486 C C . SER A 1 197 ? 7.801 6.841 9.648 1.00 95.06 197 SER A C 1
ATOM 1488 O O . SER A 1 197 ? 8.176 6.857 10.820 1.00 95.06 197 SER A O 1
ATOM 1490 N N . THR A 1 198 ? 7.835 7.921 8.865 1.00 92.81 198 THR A N 1
ATOM 1491 C CA . THR A 1 198 ? 8.364 9.223 9.308 1.00 92.81 198 THR A CA 1
ATOM 1492 C C . THR A 1 198 ? 7.338 10.351 9.256 1.00 92.81 198 THR A C 1
ATOM 1494 O O . THR A 1 198 ? 7.346 11.223 10.123 1.00 92.81 198 THR A O 1
ATOM 1497 N N . GLY A 1 199 ? 6.445 10.356 8.266 1.00 94.38 199 GLY A N 1
ATOM 1498 C CA . GLY A 1 199 ? 5.454 11.413 8.078 1.00 94.38 199 GLY A CA 1
ATOM 1499 C C . GLY A 1 199 ? 4.189 11.170 8.896 1.00 94.38 199 GLY A C 1
ATOM 1500 O O . GLY A 1 199 ? 3.886 11.928 9.824 1.00 94.38 199 GLY A O 1
ATOM 1501 N N . LEU A 1 200 ? 3.450 10.111 8.551 1.00 97.12 200 LEU A N 1
ATOM 1502 C CA . LEU A 1 200 ? 2.171 9.794 9.186 1.00 97.12 200 LEU A CA 1
ATOM 1503 C C . LEU A 1 200 ? 2.357 9.353 10.643 1.00 97.12 200 LEU A C 1
ATOM 1505 O O . LEU A 1 200 ? 1.597 9.810 11.493 1.00 97.12 200 LEU A O 1
ATOM 1509 N N . SER A 1 201 ? 3.386 8.558 10.955 1.00 97.38 201 SER A N 1
ATOM 1510 C CA . SER A 1 201 ? 3.740 8.205 12.341 1.00 97.38 201 SER A CA 1
ATOM 1511 C C . SER A 1 201 ? 3.913 9.454 13.218 1.00 97.38 201 SER A C 1
ATOM 1513 O O . SER A 1 201 ? 3.228 9.599 14.226 1.00 97.38 201 SER A O 1
ATOM 1515 N N . SER A 1 202 ? 4.720 10.425 12.776 1.00 97.25 202 SER A N 1
ATOM 1516 C CA . SER A 1 202 ? 4.947 11.685 13.492 1.00 97.25 202 SER A CA 1
ATOM 1517 C C . SER A 1 202 ? 3.662 12.492 13.690 1.00 97.25 202 SER A C 1
ATOM 1519 O O . SER A 1 202 ? 3.502 13.171 14.705 1.00 97.25 202 SER A O 1
ATOM 1521 N N . LEU A 1 203 ? 2.741 12.472 12.720 1.00 97.19 203 LEU A N 1
ATOM 1522 C CA . LEU A 1 203 ? 1.435 13.115 12.872 1.00 97.19 203 LEU A CA 1
ATOM 1523 C C . LEU A 1 203 ? 0.586 12.404 13.932 1.00 97.19 203 LEU A C 1
ATOM 1525 O O . LEU A 1 203 ? 0.038 13.075 14.806 1.00 97.19 203 LEU A O 1
ATOM 1529 N N . VAL A 1 204 ? 0.515 11.073 13.878 1.00 97.50 204 VAL A N 1
ATOM 1530 C CA . VAL A 1 204 ? -0.215 10.246 14.850 1.00 97.50 204 VAL A CA 1
ATOM 1531 C C . VAL A 1 204 ? 0.317 10.474 16.264 1.00 97.50 204 VAL A C 1
ATOM 1533 O O . VAL A 1 204 ? -0.474 10.682 17.179 1.00 97.50 204 VAL A O 1
ATOM 1536 N N . GLU A 1 205 ? 1.635 10.533 16.456 1.00 96.94 205 GLU A N 1
ATOM 1537 C CA . GLU A 1 205 ? 2.228 10.824 17.765 1.00 96.94 205 GLU A CA 1
ATOM 1538 C C . GLU A 1 205 ? 1.857 12.215 18.287 1.00 96.94 205 GLU A C 1
ATOM 1540 O O . GLU A 1 205 ? 1.526 12.371 19.464 1.00 96.94 205 GLU A O 1
ATOM 1545 N N . ARG A 1 206 ? 1.880 13.243 17.426 1.00 97.06 206 ARG A N 1
ATOM 1546 C CA . ARG A 1 206 ? 1.456 14.597 17.820 1.00 97.06 206 ARG A CA 1
ATOM 1547 C C . ARG A 1 206 ? -0.013 14.625 18.229 1.00 97.06 206 ARG A C 1
ATOM 1549 O O . ARG A 1 206 ? -0.336 15.257 19.232 1.00 97.06 206 ARG A O 1
ATOM 1556 N N . LEU A 1 207 ? -0.877 13.936 17.484 1.00 96.25 207 LEU A N 1
ATOM 1557 C CA . LEU A 1 207 ? -2.298 13.816 17.809 1.00 96.25 207 LEU A CA 1
ATOM 1558 C C . LEU A 1 207 ? -2.503 13.085 19.138 1.00 96.25 207 LEU A C 1
ATOM 1560 O O . LEU A 1 207 ? -3.210 13.601 19.996 1.00 96.25 207 LEU A O 1
ATOM 1564 N N . ALA A 1 208 ? -1.821 11.959 19.351 1.00 95.38 208 ALA A N 1
ATOM 1565 C CA . ALA A 1 208 ? -1.905 11.185 20.588 1.00 95.38 208 ALA A CA 1
ATOM 1566 C C . ALA A 1 208 ? -1.464 11.991 21.821 1.00 95.38 208 ALA A C 1
ATOM 1568 O O . ALA A 1 208 ? -2.064 11.885 22.886 1.00 95.38 208 ALA A O 1
ATOM 1569 N N . ARG A 1 209 ? -0.436 12.840 21.687 1.00 94.62 209 ARG A N 1
ATOM 1570 C CA . ARG A 1 209 ? 0.015 13.715 22.783 1.00 94.62 209 ARG A CA 1
ATOM 1571 C C . ARG A 1 209 ? -0.928 14.898 23.020 1.00 94.62 209 ARG A C 1
ATOM 1573 O O . ARG A 1 209 ? -1.097 15.309 24.164 1.00 94.62 209 ARG A O 1
ATOM 1580 N N . ALA A 1 210 ? -1.511 15.460 21.961 1.00 96.94 210 ALA A N 1
ATOM 1581 C CA . ALA A 1 21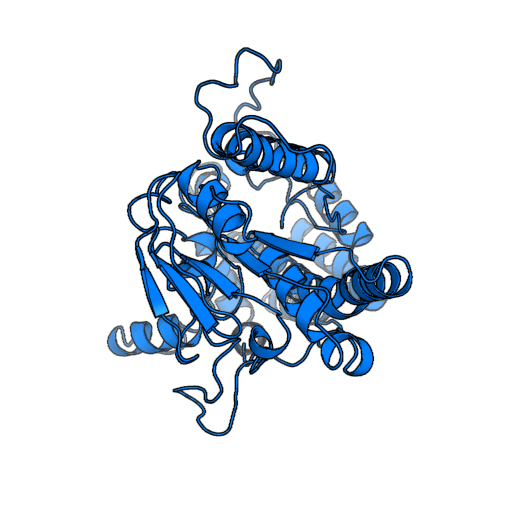0 ? -2.411 16.610 22.055 1.00 96.94 210 ALA A CA 1
ATOM 1582 C C . ALA A 1 210 ? -3.829 16.231 22.516 1.00 96.94 210 ALA A C 1
ATOM 1584 O O . ALA A 1 210 ? -4.474 17.012 23.212 1.00 96.94 210 ALA A O 1
ATOM 1585 N N . ALA A 1 211 ? -4.300 15.043 22.138 1.00 95.19 211 ALA A N 1
ATOM 1586 C CA . ALA A 1 211 ? -5.618 14.510 22.454 1.00 95.19 211 ALA A CA 1
ATOM 1587 C C . ALA A 1 211 ? -5.510 13.011 22.810 1.00 95.19 211 ALA A C 1
ATOM 1589 O O . ALA A 1 211 ? -5.782 12.162 21.962 1.00 95.19 211 ALA A O 1
ATOM 1590 N N . PRO A 1 212 ? -5.128 12.666 24.056 1.00 92.69 212 PRO A N 1
ATOM 1591 C CA . PRO A 1 212 ? -4.888 11.276 24.468 1.00 92.69 212 PRO A CA 1
ATOM 1592 C C . PRO A 1 212 ? -6.098 10.341 24.342 1.00 92.69 212 PRO A C 1
ATOM 1594 O O . PRO A 1 212 ? -5.926 9.135 24.191 1.00 92.69 212 PRO A O 1
ATOM 1597 N N . ASP A 1 213 ? -7.311 10.895 24.374 1.00 93.25 213 ASP A N 1
ATOM 1598 C CA . ASP A 1 213 ? -8.558 10.136 24.231 1.00 93.25 213 ASP A CA 1
ATOM 1599 C C . ASP A 1 213 ? -8.958 9.905 22.758 1.00 93.25 213 ASP A C 1
ATOM 1601 O O . ASP A 1 213 ? -9.914 9.175 22.479 1.00 93.25 213 ASP A O 1
ATOM 1605 N N . LEU A 1 214 ? -8.250 10.517 21.795 1.00 95.56 214 LEU A N 1
ATOM 1606 C CA . LEU A 1 214 ? -8.535 10.350 20.371 1.00 95.56 214 LEU A CA 1
ATOM 1607 C C . LEU A 1 214 ? -8.184 8.927 19.920 1.00 95.56 214 LEU A C 1
ATOM 1609 O O . LEU A 1 214 ? -7.038 8.486 19.995 1.00 95.56 214 LEU A O 1
ATOM 1613 N N . ARG A 1 215 ? -9.181 8.230 19.376 1.00 96.56 215 ARG A N 1
ATOM 1614 C CA . ARG A 1 215 ? -9.024 6.913 18.754 1.00 96.56 215 ARG A CA 1
ATOM 1615 C C . ARG A 1 215 ? -8.713 7.086 17.275 1.00 96.56 215 ARG A C 1
ATOM 1617 O O . ARG A 1 215 ? -9.509 7.674 16.546 1.00 96.56 215 ARG A O 1
ATOM 1624 N N . ILE A 1 216 ? -7.576 6.565 16.829 1.00 98.06 216 ILE A N 1
ATOM 1625 C CA . ILE A 1 216 ? -7.150 6.660 15.433 1.00 98.06 216 ILE A CA 1
ATOM 1626 C C . ILE A 1 216 ? -7.354 5.301 14.765 1.00 98.06 216 ILE A C 1
ATOM 1628 O O . ILE A 1 216 ? -6.853 4.282 15.236 1.00 98.06 216 ILE A O 1
ATOM 1632 N N . HIS A 1 217 ? -8.083 5.291 13.655 1.00 98.06 217 HIS A N 1
ATOM 1633 C CA . HIS A 1 217 ? -8.336 4.107 12.839 1.00 98.06 217 HIS A CA 1
ATOM 1634 C C . HIS A 1 217 ? -7.730 4.350 11.461 1.00 98.06 217 HIS A C 1
ATOM 1636 O O . HIS A 1 217 ? -8.016 5.370 10.834 1.00 98.06 217 HIS A O 1
ATOM 1642 N N . LEU A 1 218 ? -6.846 3.459 11.014 1.00 98.62 218 LEU A N 1
ATOM 1643 C CA . LEU A 1 218 ? -6.120 3.642 9.761 1.00 98.62 218 LEU A CA 1
ATOM 1644 C C . LEU A 1 218 ? -6.667 2.705 8.689 1.00 98.62 218 LEU A C 1
ATOM 1646 O O . LEU A 1 218 ? -6.770 1.499 8.900 1.00 98.62 218 LEU A O 1
ATOM 1650 N N . VAL A 1 219 ? -6.968 3.256 7.519 1.00 98.44 219 VAL A N 1
ATOM 1651 C CA . VAL A 1 219 ? -7.407 2.494 6.348 1.00 98.44 219 VAL A CA 1
ATOM 1652 C C . VAL A 1 219 ? -6.468 2.821 5.202 1.00 98.44 219 VAL A C 1
ATOM 1654 O O . VAL A 1 219 ? -6.176 3.990 4.948 1.00 98.44 219 VAL A O 1
ATOM 1657 N N . GLY A 1 220 ? -5.968 1.795 4.526 1.00 96.94 220 GLY A N 1
ATOM 1658 C CA . GLY A 1 220 ? -5.071 1.972 3.398 1.00 96.94 220 GLY A CA 1
ATOM 1659 C C . GLY A 1 220 ? -5.417 1.025 2.265 1.00 96.94 220 GLY A C 1
ATOM 1660 O O . GLY A 1 220 ? -5.582 -0.168 2.492 1.00 96.94 220 GLY A O 1
ATOM 1661 N N . HIS A 1 221 ? -5.476 1.560 1.046 1.00 94.88 221 HIS A N 1
ATOM 1662 C CA . HIS A 1 221 ? -5.615 0.785 -0.187 1.00 94.88 221 HIS A CA 1
ATOM 1663 C C . HIS A 1 221 ? -4.281 0.683 -0.922 1.00 94.88 221 HIS A C 1
ATOM 1665 O O . HIS A 1 221 ? -3.561 1.682 -0.988 1.00 94.88 221 HIS A O 1
ATOM 1671 N N . SER A 1 222 ? -3.934 -0.473 -1.493 1.00 91.38 222 SER A N 1
ATOM 1672 C CA . SER A 1 222 ? -2.737 -0.619 -2.334 1.00 91.38 222 SER A CA 1
ATOM 1673 C C . SER A 1 222 ? -1.457 -0.167 -1.602 1.00 91.38 222 SER A C 1
ATOM 1675 O O . SER A 1 222 ? -1.172 -0.645 -0.502 1.00 91.38 222 SER A O 1
ATOM 1677 N N . PHE A 1 223 ? -0.672 0.778 -2.133 1.00 89.50 223 PHE A N 1
ATOM 1678 C CA . PHE A 1 223 ? 0.448 1.389 -1.393 1.00 89.50 223 PHE A CA 1
ATOM 1679 C C . PHE A 1 223 ? 0.024 2.217 -0.177 1.00 89.50 223 PHE A C 1
ATOM 1681 O O . PHE A 1 223 ? 0.815 2.371 0.748 1.00 89.50 223 PHE A O 1
ATOM 1688 N N . GLY A 1 224 ? -1.210 2.710 -0.118 1.00 93.69 224 GLY A N 1
ATOM 1689 C CA . GLY A 1 224 ? -1.778 3.269 1.107 1.00 93.69 224 GLY A CA 1
ATOM 1690 C C . GLY A 1 224 ? -1.829 2.238 2.237 1.00 93.69 224 GLY A C 1
ATOM 1691 O O . GLY A 1 224 ? -1.558 2.590 3.379 1.00 93.69 224 GLY A O 1
ATOM 1692 N N . ALA A 1 225 ? -2.074 0.957 1.928 1.00 96.12 225 ALA A N 1
ATOM 1693 C CA . ALA A 1 225 ? -2.021 -0.138 2.904 1.00 96.12 225 ALA A CA 1
ATOM 1694 C C . ALA A 1 225 ? -0.603 -0.303 3.478 1.00 96.12 225 ALA A C 1
ATOM 1696 O O . ALA A 1 225 ? -0.409 -0.414 4.692 1.00 96.12 225 ALA A O 1
ATOM 1697 N N . ARG A 1 226 ? 0.410 -0.233 2.604 1.00 94.19 226 ARG A N 1
ATOM 1698 C CA . ARG A 1 226 ? 1.820 -0.185 3.011 1.00 94.19 226 ARG A CA 1
ATOM 1699 C C . ARG A 1 226 ? 2.089 1.034 3.894 1.00 94.19 226 ARG A C 1
ATOM 1701 O O . ARG A 1 226 ? 2.662 0.885 4.969 1.00 94.19 226 ARG A O 1
ATOM 1708 N N . LEU A 1 227 ? 1.653 2.220 3.471 1.00 95.69 227 LEU A N 1
ATOM 1709 C CA . LEU A 1 227 ? 1.868 3.477 4.187 1.00 95.69 227 LEU A CA 1
ATOM 1710 C C . LEU A 1 227 ? 1.317 3.418 5.611 1.00 95.69 227 LEU A C 1
ATOM 1712 O O . LEU A 1 227 ? 2.059 3.686 6.555 1.00 95.69 227 LEU A O 1
ATOM 1716 N N . VAL A 1 228 ? 0.054 3.023 5.791 1.00 98.12 228 VAL A N 1
ATOM 1717 C CA . VAL A 1 228 ? -0.541 2.944 7.134 1.00 98.12 228 VAL A CA 1
ATOM 1718 C C . VAL A 1 228 ? 0.112 1.861 7.995 1.00 98.12 228 VAL A C 1
ATOM 1720 O O . VAL A 1 228 ? 0.281 2.063 9.195 1.00 98.12 228 VAL A O 1
ATOM 1723 N N . SER A 1 229 ? 0.569 0.758 7.394 1.00 98.06 229 SER A N 1
ATOM 1724 C CA . SER A 1 229 ? 1.304 -0.284 8.122 1.00 98.06 229 SER A CA 1
ATOM 1725 C C . SER A 1 229 ? 2.656 0.225 8.635 1.00 98.06 229 SER A C 1
ATOM 1727 O O . SER A 1 229 ? 3.002 0.017 9.800 1.00 98.06 229 SER A O 1
ATOM 1729 N N . TYR A 1 230 ? 3.399 0.961 7.802 1.00 97.56 230 TYR A N 1
ATOM 1730 C CA . TYR A 1 230 ? 4.653 1.592 8.216 1.00 97.56 230 TYR A CA 1
ATOM 1731 C C . TYR A 1 230 ? 4.439 2.778 9.166 1.00 97.56 230 TYR A C 1
ATOM 1733 O O . TYR A 1 230 ? 5.321 3.058 9.973 1.00 97.56 230 TYR A O 1
ATOM 1741 N N . ALA A 1 231 ? 3.276 3.435 9.139 1.00 98.00 231 ALA A N 1
ATOM 1742 C CA . ALA A 1 231 ? 2.924 4.450 10.128 1.00 98.00 231 ALA A CA 1
ATOM 1743 C C . ALA A 1 231 ? 2.820 3.867 11.536 1.00 98.00 231 ALA A C 1
ATOM 1745 O O . ALA A 1 231 ? 3.383 4.439 12.465 1.00 98.00 231 ALA A O 1
ATOM 1746 N N . VAL A 1 232 ? 2.190 2.697 11.688 1.00 98.06 232 VAL A N 1
ATOM 1747 C CA . VAL A 1 232 ? 2.160 1.978 12.973 1.00 98.06 232 VAL A CA 1
ATOM 1748 C C . VAL A 1 232 ? 3.546 1.468 13.356 1.00 98.06 232 VAL A C 1
ATOM 1750 O O . VAL A 1 232 ? 3.933 1.564 14.518 1.00 98.06 232 VAL A O 1
ATOM 1753 N N . TRP A 1 233 ? 4.315 0.944 12.399 1.00 96.94 233 TRP A N 1
ATOM 1754 C CA . TRP A 1 233 ? 5.693 0.509 12.641 1.00 96.94 233 TRP A CA 1
ATOM 1755 C C . TRP A 1 233 ? 6.583 1.651 13.157 1.00 96.94 233 TRP A C 1
ATOM 1757 O O . TRP A 1 233 ? 7.366 1.444 14.078 1.00 96.94 233 TRP A O 1
ATOM 1767 N N . GLY A 1 234 ? 6.417 2.859 12.613 1.00 96.31 234 GLY A N 1
ATOM 1768 C CA . GLY A 1 234 ? 7.231 4.028 12.942 1.00 96.31 234 GLY A CA 1
ATOM 1769 C C . GLY A 1 234 ? 6.880 4.743 14.248 1.00 96.31 234 GLY A C 1
ATOM 1770 O O . GLY A 1 234 ? 7.614 5.651 14.618 1.00 96.31 234 GLY A O 1
ATOM 1771 N N . LEU A 1 235 ? 5.792 4.376 14.942 1.00 97.19 235 LEU A N 1
ATOM 1772 C CA . LEU A 1 235 ? 5.453 4.995 16.234 1.00 97.19 235 LEU A CA 1
ATOM 1773 C C . LEU A 1 235 ? 6.545 4.727 17.275 1.00 97.19 235 LEU A C 1
ATOM 1775 O O . LEU A 1 235 ? 7.150 3.655 17.282 1.00 97.19 235 LEU A O 1
ATOM 1779 N N . SER A 1 236 ? 6.756 5.642 18.207 1.00 95.81 236 SER A N 1
ATOM 1780 C CA . SER A 1 236 ? 7.676 5.459 19.321 1.00 95.81 236 SER A CA 1
ATOM 1781 C C . SER A 1 236 ? 7.115 4.516 20.397 1.00 95.81 236 SER A C 1
ATOM 1783 O O . SER A 1 236 ? 5.907 4.439 20.636 1.00 95.81 236 SER A O 1
ATOM 1785 N N . ASP A 1 237 ? 7.991 3.774 21.080 1.00 95.00 237 ASP A N 1
ATOM 1786 C CA . ASP A 1 237 ? 7.570 2.797 22.097 1.00 95.00 237 ASP A CA 1
ATOM 1787 C C . ASP A 1 237 ? 6.881 3.446 23.312 1.00 95.00 237 ASP A C 1
ATOM 1789 O O . ASP A 1 237 ? 6.012 2.827 23.930 1.00 95.00 237 ASP A O 1
ATOM 1793 N N . ASP A 1 238 ? 7.203 4.701 23.649 1.00 92.50 238 ASP A N 1
ATOM 1794 C CA . ASP A 1 238 ? 6.514 5.442 24.716 1.00 92.50 238 ASP A CA 1
ATOM 1795 C C . ASP A 1 238 ? 5.053 5.752 24.363 1.00 92.50 238 ASP A C 1
ATOM 1797 O O . ASP A 1 238 ? 4.205 5.775 25.252 1.00 92.50 238 ASP A O 1
ATOM 1801 N N . VAL A 1 239 ? 4.740 5.930 23.075 1.00 91.50 239 VAL A N 1
ATOM 1802 C CA . VAL A 1 239 ? 3.365 6.152 22.603 1.00 91.50 239 VAL A CA 1
ATOM 1803 C C . VAL A 1 239 ? 2.571 4.846 22.598 1.00 91.50 239 VAL A C 1
ATOM 1805 O O . VAL A 1 239 ? 1.391 4.840 22.942 1.00 91.50 239 VAL A O 1
ATOM 1808 N N . VAL A 1 240 ? 3.208 3.722 22.261 1.00 91.94 240 VAL A N 1
ATOM 1809 C CA . VAL A 1 240 ? 2.528 2.419 22.168 1.00 91.94 240 VAL A CA 1
ATOM 1810 C C . VAL A 1 240 ? 2.352 1.738 23.535 1.00 91.94 240 VAL A C 1
ATOM 1812 O O . VAL A 1 240 ? 1.356 1.051 23.746 1.00 91.94 240 VAL A O 1
ATOM 1815 N N . SER A 1 241 ? 3.283 1.921 24.479 1.00 82.75 241 SER A N 1
ATOM 1816 C CA . SER A 1 241 ? 3.314 1.181 25.758 1.00 82.75 241 SER A CA 1
ATOM 1817 C C . SER A 1 241 ? 2.268 1.594 26.804 1.00 82.75 241 SER A C 1
ATOM 1819 O O . SER A 1 241 ? 1.978 0.799 27.698 1.00 82.75 241 SER A O 1
ATOM 1821 N N . GLY A 1 242 ? 1.699 2.802 26.723 1.00 71.75 242 GLY A N 1
ATOM 1822 C CA . GLY A 1 242 ? 0.647 3.263 27.644 1.00 71.75 242 GLY A CA 1
ATOM 1823 C C . GLY A 1 242 ? -0.747 2.780 27.239 1.00 71.75 242 GLY A C 1
ATOM 1824 O O . GLY A 1 242 ? -1.447 2.145 28.024 1.00 71.75 242 GLY A O 1
ATOM 1825 N N . ALA A 1 243 ? -1.125 3.089 26.000 1.00 85.75 243 ALA A N 1
ATOM 1826 C CA . ALA A 1 243 ? -2.278 2.577 25.267 1.00 85.75 243 ALA A CA 1
ATOM 1827 C C . ALA A 1 243 ? -2.115 3.068 23.825 1.00 85.75 243 ALA A C 1
ATOM 1829 O O . ALA A 1 243 ? -2.101 4.279 23.605 1.00 85.75 243 ALA A O 1
ATOM 1830 N N . SER A 1 244 ? -1.968 2.165 22.851 1.00 95.06 244 SER A N 1
ATOM 1831 C CA . SER A 1 244 ? -1.728 2.599 21.471 1.00 95.06 244 SER A CA 1
ATOM 1832 C C . SER A 1 244 ? -2.846 3.539 20.995 1.00 95.06 244 SER A C 1
ATOM 1834 O O . SER A 1 244 ? -4.025 3.211 21.179 1.00 95.06 244 SER A O 1
ATOM 1836 N N . PRO A 1 245 ? -2.527 4.696 20.383 1.00 96.75 245 PRO A N 1
ATOM 1837 C CA . PRO A 1 245 ? -3.546 5.584 19.828 1.00 96.75 245 PRO A CA 1
ATOM 1838 C C . PRO A 1 245 ? -4.233 4.963 18.605 1.00 96.75 245 PRO A C 1
ATOM 1840 O O . PRO A 1 245 ? -5.361 5.330 18.274 1.00 96.75 245 PRO A O 1
ATOM 1843 N N . VAL A 1 246 ? -3.571 4.004 17.947 1.00 98.25 246 VAL A N 1
ATOM 1844 C CA . VAL A 1 246 ? -4.110 3.291 16.790 1.00 98.25 246 VAL A CA 1
ATOM 1845 C C . VAL A 1 246 ? -4.954 2.119 17.275 1.00 98.25 246 VAL A C 1
ATOM 1847 O O . VAL A 1 246 ? -4.440 1.171 17.868 1.00 98.25 246 VAL A O 1
ATOM 1850 N N . LYS A 1 247 ? -6.259 2.199 17.019 1.00 98.19 247 LYS A N 1
ATOM 1851 C CA . LYS A 1 247 ? -7.273 1.254 17.503 1.00 98.19 247 LYS A CA 1
ATOM 1852 C C . LYS A 1 247 ? -7.677 0.211 16.469 1.00 98.19 247 LYS A C 1
ATOM 1854 O O . LYS A 1 247 ? -8.215 -0.820 16.833 1.00 98.19 247 LYS A O 1
ATOM 1859 N N . SER A 1 248 ? -7.431 0.452 15.187 1.00 98.62 248 SER A N 1
ATOM 1860 C CA . SER A 1 248 ? -7.526 -0.584 14.156 1.00 98.62 248 SER A CA 1
ATOM 1861 C C . SER A 1 248 ? -6.752 -0.180 12.910 1.00 98.62 248 SER A C 1
ATOM 1863 O O . SER A 1 248 ? -6.508 1.007 12.666 1.00 98.62 248 SER A O 1
ATOM 1865 N N . VAL A 1 249 ? -6.368 -1.184 12.123 1.00 98.88 249 VAL A N 1
ATOM 1866 C CA . VAL A 1 249 ? -5.789 -1.003 10.790 1.00 98.88 249 VAL A CA 1
ATOM 1867 C C . VAL A 1 249 ? -6.533 -1.903 9.812 1.00 98.88 249 VAL A C 1
ATOM 1869 O O . VAL A 1 249 ? -6.639 -3.100 10.057 1.00 98.88 249 VAL A O 1
ATOM 1872 N N . THR A 1 250 ? -7.027 -1.347 8.706 1.00 98.81 250 THR A N 1
ATOM 1873 C CA . THR A 1 250 ? -7.629 -2.115 7.604 1.00 98.81 250 THR A CA 1
ATOM 1874 C C . THR A 1 250 ? -6.841 -1.906 6.315 1.00 98.81 250 THR A C 1
ATOM 1876 O O . THR A 1 250 ? -6.595 -0.773 5.894 1.00 98.81 250 THR A O 1
ATOM 1879 N N . LEU A 1 251 ? -6.430 -3.010 5.698 1.00 98.69 251 LEU A N 1
ATOM 1880 C CA . LEU A 1 251 ? -5.617 -3.075 4.492 1.00 98.69 251 LEU A CA 1
ATOM 1881 C C . LEU A 1 251 ? -6.481 -3.593 3.338 1.00 98.69 251 LEU A C 1
AT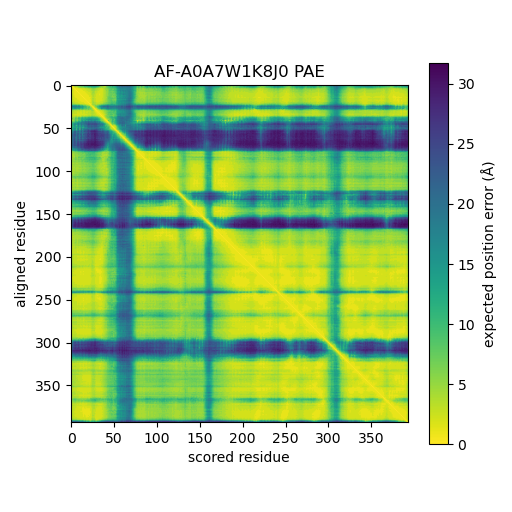OM 1883 O O . LEU A 1 251 ? -6.781 -4.784 3.261 1.00 98.69 251 LEU A O 1
ATOM 1887 N N . LEU A 1 252 ? -6.871 -2.688 2.445 1.00 97.75 252 LEU A N 1
ATOM 1888 C CA . LEU A 1 252 ? -7.653 -2.995 1.252 1.00 97.75 252 LEU A CA 1
ATOM 1889 C C . LEU A 1 252 ? -6.697 -3.278 0.089 1.00 97.75 252 LEU A C 1
ATOM 1891 O O . LEU A 1 252 ? -5.935 -2.392 -0.297 1.00 97.75 252 LEU A O 1
ATOM 1895 N N . GLN A 1 253 ? -6.688 -4.503 -0.441 1.00 94.62 253 GLN A N 1
ATOM 1896 C CA . GLN A 1 253 ? -5.909 -4.880 -1.636 1.00 94.62 253 GLN A CA 1
ATOM 1897 C C . GLN A 1 253 ? -4.451 -4.401 -1.524 1.00 94.62 253 GLN A C 1
ATOM 1899 O O . GLN A 1 253 ? -3.949 -3.627 -2.338 1.00 94.62 253 GLN A O 1
ATOM 1904 N N . GLY A 1 254 ? -3.787 -4.757 -0.418 1.00 93.56 254 GLY A N 1
ATOM 1905 C CA . GLY A 1 254 ? -2.478 -4.199 -0.086 1.00 93.56 254 GLY A CA 1
ATOM 1906 C C . GLY A 1 254 ? -1.396 -4.565 -1.109 1.00 93.56 254 GLY A C 1
ATOM 1907 O O . GLY A 1 254 ? -1.228 -5.725 -1.475 1.00 93.56 254 GLY A O 1
ATOM 1908 N N . ALA A 1 255 ? -0.616 -3.570 -1.536 1.00 87.62 255 ALA A N 1
ATOM 1909 C CA . ALA A 1 255 ? 0.442 -3.733 -2.538 1.00 87.62 255 ALA A CA 1
ATOM 1910 C C . ALA A 1 255 ? 1.833 -3.821 -1.884 1.00 87.62 255 ALA A C 1
ATOM 1912 O O . ALA A 1 255 ? 2.675 -2.927 -1.997 1.00 87.62 255 ALA A O 1
ATOM 1913 N N . PHE A 1 256 ? 2.050 -4.882 -1.111 1.00 88.00 256 PHE A N 1
ATOM 1914 C CA . PHE A 1 256 ? 3.335 -5.229 -0.501 1.00 88.00 256 PHE A CA 1
ATOM 1915 C C . PHE A 1 256 ? 3.358 -6.716 -0.125 1.00 88.00 256 PHE A C 1
ATOM 1917 O O . PHE A 1 256 ? 2.336 -7.389 -0.253 1.00 88.00 256 PHE A O 1
ATOM 1924 N N . SER A 1 257 ? 4.514 -7.238 0.294 1.00 88.25 257 SER A N 1
ATOM 1925 C CA . SER A 1 257 ? 4.692 -8.683 0.483 1.00 88.25 257 SER A CA 1
ATOM 1926 C C . SER A 1 257 ? 3.653 -9.282 1.440 1.00 88.25 257 SER A C 1
ATOM 1928 O O . SER A 1 257 ? 3.477 -8.798 2.560 1.00 88.25 257 SER A O 1
ATOM 1930 N N . HIS A 1 258 ? 3.032 -10.394 1.048 1.00 91.50 258 HIS A N 1
ATOM 1931 C CA . HIS A 1 258 ? 2.147 -11.162 1.930 1.00 91.50 258 HIS A CA 1
ATOM 1932 C C . HIS A 1 258 ? 2.853 -11.747 3.168 1.00 91.50 258 HIS A C 1
ATOM 1934 O O . HIS A 1 258 ? 2.210 -12.023 4.178 1.00 91.50 258 HIS A O 1
ATOM 1940 N N . PHE A 1 259 ? 4.189 -11.837 3.166 1.00 92.25 259 PHE A N 1
ATOM 1941 C CA . PHE A 1 259 ? 4.976 -12.275 4.318 1.00 92.25 259 PHE A CA 1
ATOM 1942 C C . PHE A 1 259 ? 5.424 -11.121 5.216 1.00 92.25 259 PHE A C 1
ATOM 1944 O O . PHE A 1 259 ? 6.223 -11.333 6.130 1.00 92.25 259 PHE A O 1
ATOM 1951 N N . ALA A 1 260 ? 4.958 -9.891 4.985 1.00 93.12 260 ALA A N 1
ATOM 1952 C CA . ALA A 1 260 ? 5.440 -8.724 5.718 1.00 93.12 260 ALA A CA 1
ATOM 1953 C C . ALA A 1 260 ? 5.298 -8.859 7.244 1.00 93.12 260 ALA A C 1
ATOM 1955 O O . ALA A 1 260 ? 6.144 -8.347 7.975 1.00 93.12 260 ALA A O 1
ATOM 1956 N N . PHE A 1 261 ? 4.294 -9.595 7.727 1.00 96.25 261 PHE A N 1
ATOM 1957 C CA . PHE A 1 261 ? 4.045 -9.821 9.156 1.00 96.25 261 PHE A CA 1
ATOM 1958 C C . PHE A 1 261 ? 4.598 -11.154 9.691 1.00 96.25 261 PHE A C 1
ATOM 1960 O O . PHE A 1 261 ? 4.490 -11.429 10.889 1.00 96.25 261 PHE A O 1
ATOM 1967 N N . ALA A 1 262 ? 5.195 -11.987 8.835 1.00 95.31 262 ALA A N 1
ATOM 1968 C CA . ALA A 1 262 ? 5.635 -13.328 9.200 1.00 95.31 262 ALA A CA 1
ATOM 1969 C C . ALA A 1 262 ? 6.855 -13.287 10.147 1.00 95.31 262 ALA A C 1
ATOM 1971 O O . ALA A 1 262 ? 7.860 -12.643 9.830 1.00 95.31 262 ALA A O 1
ATOM 1972 N N . PRO A 1 263 ? 6.846 -14.007 11.286 1.00 95.12 263 PRO A N 1
ATOM 1973 C CA . PRO A 1 263 ? 7.996 -14.089 12.183 1.00 95.12 263 PRO A CA 1
ATOM 1974 C C . PRO A 1 263 ? 9.127 -14.971 11.638 1.00 95.12 263 PRO A C 1
ATOM 1976 O O . PRO A 1 263 ? 10.237 -14.931 12.162 1.00 95.12 263 PRO A O 1
ATOM 1979 N N . SER A 1 264 ? 8.863 -15.774 10.606 1.00 93.25 264 SER A N 1
ATOM 1980 C CA . SER A 1 264 ? 9.854 -16.595 9.914 1.00 93.25 264 SER A CA 1
ATOM 1981 C C . SER A 1 264 ? 9.414 -16.805 8.469 1.00 93.25 264 SER A C 1
ATOM 1983 O O . SER A 1 264 ? 8.251 -17.122 8.225 1.00 93.25 264 SER A O 1
ATOM 1985 N N . LEU A 1 265 ? 10.324 -16.616 7.511 1.00 88.00 265 LEU A N 1
ATOM 1986 C CA . LEU A 1 265 ? 10.007 -16.788 6.093 1.00 88.00 265 LEU A CA 1
ATOM 1987 C C . LEU A 1 265 ? 10.165 -18.245 5.634 1.00 88.00 265 LEU A C 1
ATOM 1989 O O . LEU A 1 265 ? 11.218 -18.833 5.899 1.00 88.00 265 LEU A O 1
ATOM 1993 N N . PRO A 1 266 ? 9.219 -18.805 4.851 1.00 86.44 266 PRO A N 1
ATOM 1994 C CA . PRO A 1 266 ? 9.286 -20.198 4.388 1.00 86.44 266 PRO A CA 1
ATOM 1995 C C . PRO A 1 266 ? 10.576 -20.536 3.633 1.00 86.44 266 PRO A C 1
ATOM 1997 O O . PRO A 1 266 ? 11.180 -21.586 3.838 1.00 86.44 266 PRO A O 1
ATOM 2000 N N . HIS A 1 267 ? 11.042 -19.611 2.794 1.00 79.94 267 HIS A N 1
ATOM 2001 C CA . HIS A 1 267 ? 12.247 -19.771 1.978 1.00 79.94 267 HIS A CA 1
ATOM 2002 C C . HIS A 1 267 ? 13.539 -19.326 2.686 1.00 79.94 267 HIS A C 1
ATOM 2004 O O . HIS A 1 267 ? 14.635 -19.493 2.155 1.00 79.94 267 HIS A O 1
ATOM 2010 N N . ALA A 1 268 ? 13.435 -18.685 3.854 1.00 83.12 268 ALA A N 1
ATOM 2011 C CA . ALA A 1 268 ? 14.577 -18.187 4.613 1.00 83.12 268 ALA A CA 1
ATOM 2012 C C . ALA A 1 268 ? 14.241 -18.147 6.115 1.00 83.12 268 ALA A C 1
ATOM 2014 O O . ALA A 1 268 ? 14.068 -17.060 6.660 1.00 83.12 268 ALA A O 1
ATOM 2015 N N . PRO A 1 269 ? 14.205 -19.298 6.817 1.00 86.06 269 PRO A N 1
ATOM 2016 C CA . PRO A 1 269 ? 13.626 -19.383 8.166 1.00 86.06 269 PRO A CA 1
ATOM 2017 C C . PRO A 1 269 ? 14.314 -18.531 9.245 1.00 86.06 269 PRO A C 1
ATOM 2019 O O . PRO A 1 269 ? 13.751 -18.296 10.310 1.00 86.06 269 PRO A O 1
ATOM 2022 N N . ARG A 1 270 ? 15.544 -18.067 8.980 1.00 88.25 270 ARG A N 1
ATOM 2023 C CA . ARG A 1 270 ? 16.301 -17.145 9.846 1.00 88.25 270 ARG A CA 1
ATOM 2024 C C . ARG A 1 270 ? 15.967 -15.664 9.617 1.00 88.25 270 ARG A C 1
ATOM 2026 O O . ARG A 1 270 ? 16.467 -14.825 10.356 1.00 88.25 270 ARG A O 1
ATOM 2033 N N . ARG A 1 271 ? 15.182 -15.344 8.586 1.00 87.62 271 ARG A N 1
ATOM 2034 C CA . ARG A 1 271 ? 14.672 -14.002 8.282 1.00 87.62 271 ARG A CA 1
ATOM 2035 C C . ARG A 1 271 ? 13.190 -13.935 8.648 1.00 87.62 271 ARG A C 1
ATOM 2037 O O . ARG A 1 271 ? 12.498 -14.951 8.629 1.00 87.62 271 ARG A O 1
ATOM 2044 N N . HIS A 1 272 ? 12.715 -12.730 8.919 1.00 91.31 272 HIS A N 1
ATOM 2045 C CA . HIS A 1 272 ? 11.313 -12.405 9.172 1.00 91.31 272 HIS A CA 1
ATOM 2046 C C . HIS A 1 272 ? 10.843 -11.331 8.184 1.00 91.31 272 HIS A C 1
ATOM 2048 O O . HIS A 1 272 ? 11.656 -10.738 7.467 1.00 91.31 272 HIS A O 1
ATOM 2054 N N . GLY A 1 273 ? 9.536 -11.089 8.141 1.00 90.88 273 GLY A N 1
ATOM 2055 C CA . GLY A 1 273 ? 8.954 -9.965 7.419 1.00 90.88 273 GLY A CA 1
ATOM 2056 C C . GLY A 1 273 ? 9.349 -8.617 8.028 1.00 90.88 273 GLY A C 1
ATOM 2057 O O . GLY A 1 273 ? 9.704 -8.528 9.209 1.00 90.88 273 GLY A O 1
ATOM 2058 N N . ALA A 1 274 ? 9.289 -7.559 7.218 1.00 90.88 274 ALA A N 1
ATOM 2059 C CA . ALA A 1 274 ? 9.685 -6.205 7.616 1.00 90.88 274 ALA A CA 1
ATOM 2060 C C . ALA A 1 274 ? 8.801 -5.603 8.726 1.00 90.88 274 ALA A C 1
ATOM 2062 O O . ALA A 1 274 ? 9.241 -4.735 9.475 1.00 90.88 274 ALA A O 1
ATOM 2063 N N . LEU A 1 275 ? 7.563 -6.083 8.845 1.00 95.44 275 LEU A N 1
ATOM 2064 C CA . LEU A 1 275 ? 6.528 -5.590 9.753 1.00 95.44 275 LEU A CA 1
ATOM 2065 C C . LEU A 1 275 ? 6.179 -6.621 10.839 1.00 95.44 275 LEU A C 1
ATOM 2067 O O . LEU A 1 275 ? 5.098 -6.571 11.429 1.00 95.44 275 LEU A O 1
ATOM 2071 N N . VAL A 1 276 ? 7.080 -7.568 11.124 1.00 95.38 276 VAL A N 1
ATOM 2072 C CA . VAL A 1 276 ? 6.877 -8.562 12.184 1.00 95.38 276 VAL A CA 1
ATOM 2073 C C . VAL A 1 276 ? 6.518 -7.882 13.512 1.00 95.38 276 VAL A C 1
ATOM 2075 O O . VAL A 1 276 ? 7.221 -7.001 14.004 1.00 95.38 276 VAL A O 1
ATOM 2078 N N . GLY A 1 277 ? 5.399 -8.294 14.109 1.00 94.81 277 GLY A N 1
ATOM 2079 C CA . GLY A 1 277 ? 4.947 -7.787 15.405 1.00 94.81 277 GLY A CA 1
ATOM 2080 C C . GLY A 1 277 ? 4.217 -6.440 15.371 1.00 94.81 277 GLY A C 1
ATOM 2081 O O . GLY A 1 277 ? 3.742 -6.019 16.425 1.00 94.81 277 GLY A O 1
ATOM 2082 N N . VAL A 1 278 ? 4.060 -5.789 14.210 1.00 96.38 278 VAL A N 1
ATOM 2083 C CA . VAL A 1 278 ? 3.317 -4.517 14.081 1.00 96.38 278 VAL A CA 1
ATOM 2084 C C . VAL A 1 278 ? 1.879 -4.633 14.588 1.00 96.38 278 VAL A C 1
ATOM 2086 O O . VAL A 1 278 ? 1.394 -3.710 15.236 1.00 96.38 278 VAL A O 1
ATOM 2089 N N . GLN A 1 279 ? 1.224 -5.782 14.405 1.00 96.06 279 GLN A N 1
ATOM 2090 C CA . GLN A 1 279 ? -0.123 -6.031 14.923 1.00 96.06 279 GLN A CA 1
ATOM 2091 C C . GLN A 1 279 ? -0.217 -5.883 16.448 1.00 96.06 279 GLN A C 1
ATOM 2093 O O . GLN A 1 279 ? -1.257 -5.501 16.968 1.00 96.06 279 GLN A O 1
ATOM 2098 N N . LYS A 1 280 ? 0.879 -6.127 17.181 1.00 95.44 280 LYS A N 1
ATOM 2099 C CA . LYS A 1 280 ? 0.931 -5.969 18.645 1.00 95.44 280 LYS A CA 1
ATOM 2100 C C . LYS A 1 280 ? 1.043 -4.507 19.083 1.00 95.44 280 LYS A C 1
ATOM 2102 O O . LYS A 1 280 ? 0.941 -4.227 20.271 1.00 95.44 280 LYS A O 1
ATOM 2107 N N . ARG A 1 281 ? 1.286 -3.590 18.141 1.00 97.19 281 ARG A N 1
ATOM 2108 C CA . ARG A 1 281 ? 1.330 -2.139 18.371 1.00 97.19 281 ARG A CA 1
ATOM 2109 C C . ARG A 1 281 ? -0.023 -1.470 18.111 1.00 97.19 281 ARG A C 1
ATOM 2111 O O . ARG A 1 281 ? -0.127 -0.255 18.245 1.00 97.19 281 ARG A O 1
ATOM 2118 N N . ILE A 1 282 ? -1.041 -2.244 17.736 1.00 97.62 282 ILE A N 1
ATOM 2119 C CA . ILE A 1 282 ? -2.417 -1.793 17.517 1.00 97.62 282 ILE A CA 1
ATOM 2120 C C . ILE A 1 282 ? -3.240 -2.215 18.736 1.00 97.62 282 ILE A C 1
ATOM 2122 O O . ILE A 1 282 ? -3.206 -3.377 19.138 1.00 97.62 282 ILE A O 1
ATOM 2126 N N . ASP A 1 283 ? -3.997 -1.285 19.313 1.00 96.62 283 ASP A N 1
ATOM 2127 C CA . ASP A 1 283 ? -4.959 -1.571 20.386 1.00 96.62 283 ASP A CA 1
ATOM 2128 C C . ASP A 1 283 ? -6.306 -2.015 19.789 1.00 96.62 283 ASP A C 1
ATOM 2130 O O . ASP A 1 283 ? -7.341 -1.373 19.960 1.00 96.62 283 ASP A O 1
ATOM 2134 N N . GLY A 1 284 ? -6.239 -3.077 18.985 1.00 96.94 284 GLY A N 1
ATOM 2135 C CA . GLY A 1 284 ? -7.337 -3.637 18.200 1.00 96.94 284 GLY A CA 1
ATOM 2136 C C . GLY A 1 284 ? -6.825 -4.487 17.028 1.00 96.94 284 GLY A C 1
ATOM 2137 O O . GLY A 1 284 ? -5.676 -4.946 17.073 1.00 96.94 284 GLY A O 1
ATOM 2138 N N . PRO A 1 285 ? -7.668 -4.787 16.025 1.00 98.19 285 PRO A N 1
ATOM 2139 C CA . PRO A 1 285 ? -7.320 -5.730 14.968 1.00 98.19 285 PRO A CA 1
ATOM 2140 C C . PRO A 1 285 ? -6.515 -5.099 13.827 1.00 98.19 285 PRO A C 1
ATOM 2142 O O . PRO A 1 285 ? -6.638 -3.907 13.523 1.00 98.19 285 PRO A O 1
ATOM 2145 N N . LEU A 1 286 ? -5.743 -5.950 13.146 1.00 98.81 286 LEU A N 1
ATOM 2146 C CA . LEU A 1 286 ? -5.247 -5.709 11.794 1.00 98.81 286 LEU A CA 1
ATOM 2147 C C . LEU A 1 286 ? -6.079 -6.558 10.828 1.00 98.81 286 LEU A C 1
ATOM 2149 O O . LEU A 1 286 ? -6.065 -7.783 10.908 1.00 98.81 286 LEU A O 1
ATOM 2153 N N . VAL A 1 287 ? -6.806 -5.912 9.924 1.00 98.81 287 VAL A N 1
ATOM 2154 C CA . VAL A 1 287 ? -7.696 -6.560 8.955 1.00 98.81 287 VAL A CA 1
ATOM 2155 C C . VAL A 1 287 ? -7.106 -6.408 7.559 1.00 98.81 287 VAL A C 1
ATOM 2157 O O . VAL A 1 287 ? -6.677 -5.323 7.178 1.00 98.81 287 VAL A O 1
ATOM 2160 N N . VAL A 1 288 ? -7.076 -7.490 6.794 1.00 98.75 288 VAL A N 1
ATOM 2161 C CA . VAL A 1 288 ? -6.567 -7.561 5.423 1.00 98.75 288 VAL A CA 1
ATOM 2162 C C . VAL A 1 288 ? -7.673 -8.124 4.555 1.00 98.75 288 VAL A C 1
ATOM 2164 O O . VAL A 1 288 ? -8.137 -9.226 4.809 1.00 98.75 288 VAL A O 1
ATOM 2167 N N . THR A 1 289 ? -8.078 -7.415 3.512 1.00 98.50 289 THR A N 1
ATOM 2168 C CA . THR A 1 289 ? -8.972 -7.981 2.491 1.00 98.50 289 THR A CA 1
ATOM 2169 C C . THR A 1 289 ? -8.133 -8.448 1.312 1.00 98.50 289 THR A C 1
ATOM 2171 O O . THR A 1 289 ? -7.222 -7.720 0.903 1.00 98.50 289 THR A O 1
ATOM 2174 N N . HIS A 1 290 ? -8.458 -9.601 0.738 1.00 97.44 290 HIS A N 1
ATOM 2175 C CA . HIS A 1 290 ? -7.731 -10.124 -0.415 1.00 97.44 290 HIS A CA 1
ATOM 2176 C C . HIS A 1 290 ? -8.661 -10.725 -1.470 1.00 97.44 290 HIS A C 1
ATOM 2178 O O . HIS A 1 290 ? -9.764 -11.178 -1.162 1.00 97.44 290 HIS A O 1
ATOM 2184 N N . SER A 1 291 ? -8.204 -10.722 -2.721 1.00 95.44 291 SER A N 1
ATOM 2185 C CA . SER A 1 291 ? -8.875 -11.392 -3.831 1.00 95.44 291 SER A CA 1
ATOM 2186 C C . SER A 1 291 ? -7.852 -11.880 -4.846 1.00 95.44 291 SER A C 1
ATOM 2188 O O . SER A 1 291 ? -7.024 -11.104 -5.320 1.00 95.44 291 SER A O 1
ATOM 2190 N N . VAL A 1 292 ? -7.965 -13.136 -5.277 1.00 91.50 292 VAL A N 1
ATOM 2191 C CA . VAL A 1 292 ? -7.118 -13.695 -6.344 1.00 91.50 292 VAL A CA 1
ATOM 2192 C C . VAL A 1 292 ? -7.374 -13.031 -7.701 1.00 91.50 292 VAL A C 1
ATOM 2194 O O . VAL A 1 292 ? -6.620 -13.230 -8.650 1.00 91.50 292 VAL A O 1
ATOM 2197 N N . ARG A 1 293 ? -8.451 -12.240 -7.814 1.00 88.56 293 ARG A N 1
ATOM 2198 C CA . ARG A 1 293 ? -8.759 -11.429 -8.999 1.00 88.56 293 ARG A CA 1
ATOM 2199 C C . ARG A 1 293 ? -8.047 -10.078 -8.977 1.00 88.56 293 ARG A C 1
ATOM 2201 O O . ARG A 1 293 ? -8.101 -9.369 -9.979 1.00 88.56 293 ARG A O 1
ATOM 2208 N N . ASP A 1 294 ? -7.371 -9.723 -7.885 1.00 83.69 294 ASP A N 1
ATOM 2209 C CA . ASP A 1 294 ? -6.417 -8.618 -7.860 1.00 83.69 294 ASP A CA 1
ATOM 2210 C C . ASP A 1 294 ? -5.149 -9.030 -8.622 1.00 83.69 294 ASP A C 1
ATOM 2212 O O . ASP A 1 294 ? -4.254 -9.714 -8.108 1.00 83.69 294 ASP A O 1
ATOM 2216 N N . LEU A 1 295 ? -5.121 -8.646 -9.898 1.00 74.56 295 LEU A N 1
ATOM 2217 C CA . LEU A 1 295 ? -4.040 -8.964 -10.821 1.00 74.56 295 LEU A CA 1
ATOM 2218 C C . LEU A 1 295 ? -2.924 -7.921 -10.767 1.00 74.56 295 LEU A C 1
ATOM 2220 O O . LEU A 1 295 ? -1.779 -8.267 -11.048 1.00 74.56 295 LEU A O 1
ATOM 2224 N N . ALA A 1 296 ? -3.216 -6.681 -10.357 1.00 71.00 296 ALA A N 1
ATOM 2225 C CA . ALA A 1 296 ? -2.210 -5.624 -10.283 1.00 71.00 296 ALA A CA 1
ATOM 2226 C C . ALA A 1 296 ? -1.112 -5.970 -9.277 1.00 71.00 296 ALA A C 1
ATOM 2228 O O . ALA A 1 296 ? 0.042 -5.633 -9.505 1.00 71.00 296 ALA A O 1
ATOM 2229 N N . VAL A 1 297 ? -1.449 -6.663 -8.185 1.00 64.00 297 VAL A N 1
ATOM 2230 C CA . VAL A 1 297 ? -0.449 -7.143 -7.218 1.00 64.00 297 VAL A CA 1
ATOM 2231 C C . VAL A 1 297 ? -0.128 -8.633 -7.384 1.00 64.00 297 VAL A C 1
ATOM 2233 O O . VAL A 1 297 ? 0.978 -9.046 -7.044 1.00 64.00 297 VAL A O 1
ATOM 2236 N N . GLY A 1 298 ? -1.044 -9.428 -7.955 1.00 55.59 298 GLY A N 1
ATOM 2237 C CA . GLY A 1 298 ? -0.827 -10.854 -8.241 1.00 55.59 298 GLY A CA 1
ATOM 2238 C C . GLY A 1 298 ? 0.143 -11.127 -9.399 1.00 55.59 298 GLY A C 1
ATOM 2239 O O . GLY A 1 298 ? 0.895 -12.098 -9.355 1.00 55.59 298 GLY A O 1
ATOM 2240 N N . ASN A 1 299 ? 0.182 -10.250 -10.409 1.00 55.44 299 ASN A N 1
ATOM 2241 C CA . ASN A 1 299 ? 0.993 -10.424 -11.622 1.00 55.44 299 ASN A CA 1
ATOM 2242 C C . ASN A 1 299 ? 2.278 -9.584 -11.647 1.00 55.44 299 ASN A C 1
ATOM 2244 O O . ASN A 1 299 ? 3.022 -9.666 -12.620 1.00 55.44 299 ASN A O 1
ATOM 2248 N N . LEU A 1 300 ? 2.559 -8.763 -10.630 1.00 53.47 300 LEU A N 1
ATOM 2249 C CA . LEU A 1 300 ? 3.638 -7.764 -10.724 1.00 53.47 300 LEU A CA 1
ATOM 2250 C C . LEU A 1 300 ? 5.030 -8.275 -10.330 1.00 53.47 300 LEU A C 1
ATOM 2252 O O . LEU A 1 300 ? 6.046 -7.659 -10.634 1.00 53.47 300 LEU A O 1
ATOM 2256 N N . TYR A 1 301 ? 5.085 -9.420 -9.666 1.00 45.59 301 TYR A N 1
ATOM 2257 C CA . TYR A 1 301 ? 6.310 -10.070 -9.220 1.00 45.59 301 TYR A CA 1
ATOM 2258 C C . TYR A 1 301 ? 6.897 -11.208 -10.078 1.00 45.59 301 TYR A C 1
ATOM 2260 O O . TYR A 1 301 ? 8.087 -11.499 -9.920 1.00 45.59 301 TYR A O 1
ATOM 2268 N N . PRO A 1 302 ? 6.170 -11.871 -10.995 1.00 41.88 302 PRO A N 1
ATOM 2269 C CA . PRO A 1 302 ? 6.712 -13.032 -11.683 1.00 41.88 302 PRO A CA 1
ATOM 2270 C C . PRO A 1 302 ? 7.669 -12.693 -12.826 1.00 41.88 302 PRO A C 1
ATOM 2272 O O . PRO A 1 302 ? 8.606 -13.450 -13.066 1.00 41.88 302 PRO A O 1
ATOM 2275 N N . ALA A 1 303 ? 7.473 -11.572 -13.527 1.00 41.56 303 ALA A N 1
ATOM 2276 C CA . ALA A 1 303 ? 8.179 -11.316 -14.785 1.00 41.56 303 ALA A CA 1
ATOM 2277 C C . ALA A 1 303 ? 9.712 -11.260 -14.616 1.00 41.56 303 ALA A C 1
ATOM 2279 O O . ALA A 1 303 ? 10.434 -11.850 -15.411 1.00 41.56 303 ALA A O 1
ATOM 2280 N N . ALA A 1 304 ? 10.213 -10.663 -13.527 1.00 37.69 304 ALA A N 1
ATOM 2281 C CA . ALA A 1 304 ? 11.654 -10.559 -13.273 1.00 37.69 304 ALA A CA 1
ATOM 2282 C C . ALA A 1 304 ? 12.295 -11.837 -12.683 1.00 37.69 304 ALA A C 1
ATOM 2284 O O . ALA A 1 304 ? 13.507 -12.009 -12.772 1.00 37.69 304 ALA A O 1
ATOM 2285 N N . SER A 1 305 ? 11.519 -12.747 -12.074 1.00 38.12 305 SER A N 1
ATOM 2286 C CA . SER A 1 305 ? 12.048 -13.961 -11.414 1.00 38.12 305 SER A CA 1
ATOM 2287 C C . SER A 1 305 ? 11.806 -15.264 -12.187 1.00 38.12 305 SER A C 1
ATOM 2289 O O . SER A 1 305 ? 12.447 -16.270 -11.882 1.00 38.12 305 SER A O 1
ATOM 2291 N N . ILE A 1 306 ? 10.901 -15.280 -13.171 1.00 43.44 306 ILE A N 1
ATOM 2292 C CA . ILE A 1 306 ? 10.485 -16.513 -13.858 1.00 43.44 306 ILE A CA 1
ATOM 2293 C C . ILE A 1 306 ? 11.437 -16.941 -14.989 1.00 43.44 306 ILE A C 1
ATOM 2295 O O . ILE A 1 306 ? 11.604 -18.134 -15.221 1.00 43.44 306 ILE A O 1
ATOM 2299 N N . LEU A 1 307 ? 12.146 -16.034 -15.658 1.00 42.78 307 LEU A N 1
ATOM 2300 C CA . LEU A 1 307 ? 12.793 -16.359 -16.943 1.00 42.78 307 LEU A CA 1
ATOM 2301 C C . LEU A 1 307 ? 14.304 -16.622 -16.875 1.00 42.78 307 LEU A C 1
ATOM 2303 O O . LEU A 1 307 ? 15.052 -16.306 -17.796 1.00 42.78 307 LEU A O 1
ATOM 2307 N N . GLY A 1 308 ? 14.747 -17.264 -15.792 1.00 41.44 308 GLY A N 1
ATOM 2308 C CA . GLY A 1 308 ? 16.049 -17.938 -15.734 1.00 41.44 308 GLY A CA 1
ATOM 2309 C C . GLY A 1 308 ? 15.972 -19.467 -15.837 1.00 41.44 308 GLY A C 1
ATOM 2310 O O . GLY A 1 308 ? 17.021 -20.114 -15.852 1.00 41.44 308 GLY A O 1
ATOM 2311 N N . ARG A 1 309 ? 14.770 -20.073 -15.822 1.00 43.19 309 ARG A N 1
ATOM 2312 C CA . ARG A 1 309 ? 14.594 -21.538 -15.758 1.00 43.19 309 ARG A CA 1
ATOM 2313 C C . ARG A 1 309 ? 13.330 -21.984 -16.502 1.00 43.19 309 ARG A C 1
ATOM 2315 O O . ARG A 1 309 ? 12.231 -21.659 -16.076 1.00 43.19 309 ARG A O 1
ATOM 2322 N N . ASP A 1 310 ? 13.499 -22.792 -17.547 1.00 36.72 310 ASP A N 1
ATOM 2323 C CA . ASP A 1 310 ? 12.444 -23.367 -18.411 1.00 36.72 310 ASP A CA 1
ATOM 2324 C C . ASP A 1 310 ? 11.500 -24.390 -17.725 1.00 36.72 310 ASP A C 1
ATOM 2326 O O . ASP A 1 310 ? 10.824 -25.172 -18.393 1.00 36.72 310 ASP A O 1
ATOM 2330 N N . ASP A 1 311 ? 11.406 -24.407 -16.394 1.00 39.97 311 ASP A N 1
ATOM 2331 C CA . ASP A 1 311 ? 10.607 -25.398 -15.671 1.00 39.97 311 ASP A CA 1
ATOM 2332 C C . ASP A 1 311 ? 9.328 -24.774 -15.102 1.00 39.97 311 ASP A C 1
ATOM 2334 O O . ASP A 1 311 ? 9.340 -24.120 -14.058 1.00 39.97 311 ASP A O 1
ATOM 2338 N N . ALA A 1 312 ? 8.187 -25.080 -15.731 1.00 44.19 312 ALA A N 1
ATOM 2339 C CA . ALA A 1 312 ? 6.849 -24.747 -15.225 1.00 44.19 312 ALA A CA 1
ATOM 2340 C C . ALA A 1 312 ? 6.614 -25.231 -13.773 1.00 44.19 312 ALA A C 1
ATOM 2342 O O . ALA A 1 312 ? 5.847 -24.630 -13.029 1.00 44.19 312 ALA A O 1
ATOM 2343 N N . ALA A 1 313 ? 7.324 -26.280 -13.337 1.00 42.41 313 ALA A N 1
ATOM 2344 C CA . ALA A 1 313 ? 7.273 -26.808 -11.971 1.00 42.41 313 ALA A CA 1
ATOM 2345 C C . ALA A 1 313 ? 7.916 -25.888 -10.907 1.00 42.41 313 ALA A C 1
ATOM 2347 O O . ALA A 1 313 ? 7.727 -26.111 -9.711 1.00 42.41 313 ALA A O 1
ATOM 2348 N N . GLY A 1 314 ? 8.692 -24.878 -11.317 1.00 47.25 314 GLY A N 1
ATOM 2349 C CA . GLY A 1 314 ? 9.342 -23.907 -10.431 1.00 47.25 314 GLY A CA 1
ATOM 2350 C C . GLY A 1 314 ? 8.605 -22.572 -10.297 1.00 47.25 314 GLY A C 1
ATOM 2351 O O . GLY A 1 314 ? 9.030 -21.743 -9.493 1.00 47.25 314 GLY A O 1
ATOM 2352 N N . LEU A 1 315 ? 7.519 -22.363 -11.050 1.00 51.19 315 LEU A N 1
ATOM 2353 C CA . LEU A 1 315 ? 6.805 -21.084 -11.105 1.00 51.19 315 LEU A CA 1
ATOM 2354 C C . LEU A 1 315 ? 5.949 -20.857 -9.865 1.00 51.19 315 LEU A C 1
ATOM 2356 O O . LEU A 1 315 ? 6.099 -19.820 -9.232 1.00 51.19 315 LEU A O 1
ATOM 2360 N N . ASP A 1 316 ? 5.142 -21.835 -9.449 1.00 56.50 316 ASP A N 1
ATOM 2361 C CA . ASP A 1 316 ? 4.261 -21.679 -8.282 1.00 56.50 316 ASP A CA 1
ATOM 2362 C C . ASP A 1 316 ? 5.032 -21.330 -6.993 1.00 56.50 316 ASP A C 1
ATOM 2364 O O . ASP A 1 316 ? 4.626 -20.404 -6.290 1.00 56.50 316 ASP A O 1
ATOM 2368 N N . PRO A 1 317 ? 6.186 -21.959 -6.677 1.00 57.59 317 PRO A N 1
ATOM 2369 C CA . PRO A 1 317 ? 6.990 -21.561 -5.521 1.00 57.59 317 PRO A CA 1
ATOM 2370 C C . PRO A 1 317 ? 7.613 -20.159 -5.633 1.00 57.59 317 PRO A C 1
ATOM 2372 O O . PRO A 1 317 ? 7.860 -19.530 -4.603 1.00 57.59 317 PRO A O 1
ATOM 2375 N N . LEU A 1 318 ? 7.902 -19.668 -6.846 1.00 60.25 318 LEU A N 1
ATOM 2376 C CA . LEU A 1 318 ? 8.438 -18.318 -7.077 1.00 60.25 318 LEU A CA 1
ATOM 2377 C C . LEU A 1 318 ? 7.340 -17.254 -7.014 1.00 60.25 318 LEU A C 1
ATOM 2379 O O . LEU A 1 318 ? 7.530 -16.231 -6.363 1.00 60.25 318 LEU A O 1
ATOM 2383 N N . LEU A 1 319 ? 6.192 -17.528 -7.635 1.00 65.25 319 LEU A N 1
ATOM 2384 C CA . LEU A 1 319 ? 4.971 -16.732 -7.541 1.00 65.25 319 LEU A CA 1
ATOM 2385 C C . LEU A 1 319 ? 4.553 -16.570 -6.085 1.00 65.25 319 LEU A C 1
ATOM 2387 O O . LEU A 1 319 ? 4.347 -15.455 -5.619 1.00 65.25 319 LEU A O 1
ATOM 2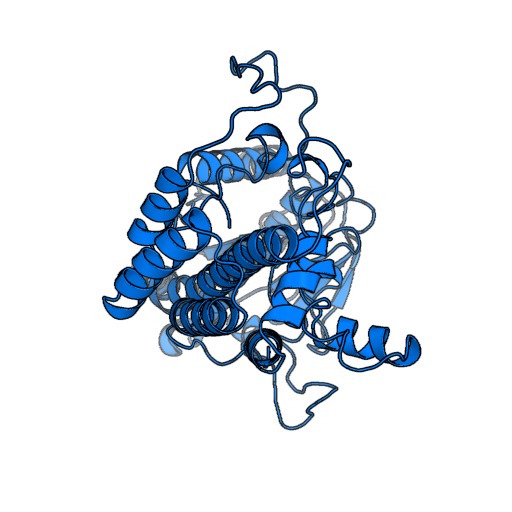391 N N . TYR A 1 320 ? 4.531 -17.680 -5.347 1.00 71.44 320 TYR A N 1
ATOM 2392 C CA . TYR A 1 320 ? 4.242 -17.663 -3.924 1.00 71.44 320 TYR A CA 1
ATOM 2393 C C . TYR A 1 320 ? 5.321 -16.930 -3.133 1.00 71.44 320 TYR A C 1
ATOM 2395 O O . TYR A 1 320 ? 5.002 -16.173 -2.241 1.00 71.44 320 TYR A O 1
ATOM 2403 N N . ARG A 1 321 ? 6.612 -17.093 -3.441 1.00 73.44 321 ARG A N 1
ATOM 2404 C CA . ARG A 1 321 ? 7.679 -16.371 -2.726 1.00 73.44 321 ARG A CA 1
ATOM 2405 C C . ARG A 1 321 ? 7.516 -14.847 -2.790 1.00 73.44 321 ARG A C 1
ATOM 2407 O O . ARG A 1 321 ? 7.896 -14.157 -1.844 1.00 73.44 321 ARG A O 1
ATOM 2414 N N . TRP A 1 322 ? 7.016 -14.351 -3.911 1.00 71.06 322 TRP A N 1
ATOM 2415 C CA . TRP A 1 322 ? 6.882 -12.931 -4.195 1.00 71.06 322 TRP A CA 1
ATOM 2416 C C . TRP A 1 322 ? 5.425 -12.455 -4.171 1.00 71.06 322 TRP A C 1
ATOM 2418 O O . TRP A 1 322 ? 5.102 -11.417 -4.742 1.00 71.06 322 TRP A O 1
ATOM 2428 N N . GLY A 1 323 ? 4.541 -13.211 -3.516 1.00 78.00 323 GLY A N 1
ATOM 2429 C CA . GLY A 1 323 ? 3.126 -12.885 -3.445 1.00 78.00 323 GLY A CA 1
ATOM 2430 C C . GLY A 1 323 ? 2.865 -11.578 -2.697 1.00 78.00 323 GLY A C 1
ATOM 2431 O O . GLY A 1 323 ? 3.598 -11.167 -1.784 1.00 78.00 323 GLY A O 1
ATOM 2432 N N . ALA A 1 324 ? 1.789 -10.912 -3.096 1.00 85.00 324 ALA A N 1
ATOM 2433 C CA . ALA A 1 324 ? 1.353 -9.665 -2.500 1.00 85.00 324 ALA A CA 1
ATOM 2434 C C . ALA A 1 324 ? 0.111 -9.869 -1.636 1.00 85.00 324 ALA A C 1
ATOM 2436 O O . ALA A 1 324 ? -0.826 -10.567 -2.015 1.00 85.00 324 ALA A O 1
ATOM 2437 N N . ILE A 1 325 ? 0.081 -9.171 -0.503 1.00 92.94 325 ILE A N 1
ATOM 2438 C CA . ILE A 1 325 ? -0.934 -9.331 0.541 1.00 92.94 325 ILE A CA 1
ATOM 2439 C C . ILE A 1 325 ? -2.372 -9.077 0.049 1.00 92.94 325 ILE A C 1
ATOM 2441 O O . ILE A 1 325 ? -3.318 -9.631 0.598 1.00 92.94 325 ILE A O 1
ATOM 2445 N N . GLY A 1 326 ? -2.561 -8.257 -0.990 1.00 91.38 326 GLY A N 1
ATOM 2446 C CA . GLY A 1 326 ? -3.867 -8.015 -1.610 1.00 91.38 326 GLY A CA 1
ATOM 2447 C C . GLY A 1 326 ? -4.406 -9.178 -2.450 1.00 91.38 326 GLY A C 1
ATOM 2448 O O . GLY A 1 326 ? -5.615 -9.250 -2.662 1.00 91.38 326 GLY A O 1
ATOM 2449 N N . HIS A 1 327 ? -3.544 -10.101 -2.887 1.00 90.44 327 HIS A N 1
ATOM 2450 C CA . HIS A 1 327 ? -3.930 -11.252 -3.703 1.00 90.44 327 HIS A CA 1
ATOM 2451 C C . HIS A 1 327 ? -4.393 -12.433 -2.837 1.00 90.44 327 HIS A C 1
ATOM 2453 O O . HIS A 1 327 ? -5.481 -12.976 -3.034 1.00 90.44 327 HIS A O 1
ATOM 2459 N N . ASP A 1 328 ? -3.595 -12.804 -1.833 1.00 92.25 328 ASP A N 1
ATOM 2460 C CA . ASP A 1 328 ? -3.798 -14.011 -1.021 1.00 92.25 328 ASP A CA 1
ATOM 2461 C C . ASP A 1 328 ? -3.774 -13.766 0.500 1.00 92.25 328 ASP A C 1
ATOM 2463 O O . ASP A 1 328 ? -3.755 -14.716 1.283 1.00 92.25 328 ASP A O 1
ATOM 2467 N N . GLY A 1 329 ? -3.828 -12.507 0.938 1.00 95.69 329 GLY A N 1
ATOM 2468 C CA . GLY A 1 329 ? -3.878 -12.141 2.353 1.00 95.69 329 GLY A CA 1
ATOM 2469 C C . GLY A 1 329 ? -2.510 -12.182 3.036 1.00 95.69 329 GLY A C 1
ATOM 2470 O O . GLY A 1 329 ? -1.483 -12.403 2.406 1.00 95.69 329 GLY A O 1
ATOM 2471 N N . ALA A 1 330 ? -2.459 -11.933 4.346 1.00 96.88 330 ALA A N 1
ATOM 2472 C CA . ALA A 1 330 ? -1.234 -12.117 5.126 1.00 96.88 330 ALA A CA 1
ATOM 2473 C C . ALA A 1 330 ? -0.899 -13.610 5.246 1.00 96.88 330 ALA A C 1
ATOM 2475 O O . ALA A 1 330 ? -1.790 -14.416 5.495 1.00 96.88 330 ALA A O 1
ATOM 2476 N N . GLN A 1 331 ? 0.376 -13.972 5.118 1.00 95.38 331 GLN A N 1
ATOM 2477 C CA . GLN A 1 331 ? 0.828 -15.362 5.116 1.00 95.38 331 GLN A CA 1
ATOM 2478 C C . GLN A 1 331 ? 1.855 -15.618 6.223 1.00 95.38 331 GLN A C 1
ATOM 2480 O O . GLN A 1 331 ? 2.752 -14.806 6.470 1.00 95.38 331 GLN A O 1
ATOM 2485 N N . HIS A 1 332 ? 1.756 -16.785 6.868 1.00 94.75 332 HIS A N 1
ATOM 2486 C CA . HIS A 1 332 ? 2.665 -17.243 7.931 1.00 94.75 332 HIS A CA 1
ATOM 2487 C C . HIS A 1 332 ? 2.784 -16.279 9.122 1.00 94.75 332 HIS A C 1
ATOM 2489 O O . HIS A 1 332 ? 3.815 -16.234 9.788 1.00 94.75 332 HIS A O 1
ATOM 2495 N N . SER A 1 333 ? 1.741 -15.516 9.424 1.00 94.62 333 SER A N 1
ATOM 2496 C CA . SER A 1 333 ? 1.710 -14.495 10.477 1.00 94.62 333 SER A CA 1
ATOM 2497 C C . SER A 1 333 ? 0.855 -14.882 11.693 1.00 94.62 333 SER A C 1
ATOM 2499 O O . SER A 1 333 ? 0.821 -14.149 12.684 1.00 94.62 333 SER A O 1
ATOM 2501 N N . GLY A 1 334 ? 0.216 -16.057 11.652 1.00 95.00 334 GLY A N 1
ATOM 2502 C CA . GLY A 1 334 ? -0.782 -16.475 12.643 1.00 95.00 334 GLY A CA 1
ATOM 2503 C C . GLY A 1 334 ? -2.159 -15.862 12.375 1.00 95.00 334 GLY A C 1
ATOM 2504 O O . GLY A 1 334 ? -2.938 -15.668 13.308 1.00 95.00 334 GLY A O 1
ATOM 2505 N N . GLU A 1 335 ? -2.412 -15.513 11.115 1.00 97.12 335 GLU A N 1
ATOM 2506 C CA . GLU A 1 335 ? -3.648 -14.941 10.604 1.00 97.12 335 GLU A CA 1
ATOM 2507 C C . GLU A 1 335 ? -4.865 -15.843 10.841 1.00 97.12 335 GLU A C 1
ATOM 2509 O O . GLU A 1 335 ? -4.784 -17.074 10.832 1.00 97.12 335 GLU A O 1
ATOM 2514 N N . VAL A 1 336 ? -6.020 -15.210 11.029 1.00 98.31 336 VAL A N 1
ATOM 2515 C CA . VAL A 1 336 ? -7.325 -15.869 11.065 1.00 98.31 336 VAL A CA 1
ATOM 2516 C C . VAL A 1 336 ? -8.025 -15.606 9.737 1.00 98.31 336 VAL A C 1
ATOM 2518 O O . VAL A 1 336 ? -8.293 -14.456 9.398 1.00 98.31 336 VAL A O 1
ATOM 2521 N N . ALA A 1 337 ? -8.324 -16.665 8.987 1.00 97.94 337 ALA A N 1
ATOM 2522 C CA . ALA A 1 337 ? -9.093 -16.566 7.752 1.00 97.94 337 ALA A CA 1
ATOM 2523 C C . ALA A 1 337 ? -10.596 -16.459 8.052 1.00 97.94 337 ALA A C 1
ATOM 2525 O O . ALA A 1 337 ? -11.132 -17.218 8.864 1.00 97.94 337 ALA A O 1
ATOM 2526 N N . MET A 1 338 ? -11.272 -15.529 7.385 1.00 97.06 338 MET A N 1
ATOM 2527 C CA . MET A 1 338 ? -12.705 -15.274 7.505 1.00 97.06 338 MET A CA 1
ATOM 2528 C C . MET A 1 338 ? -13.281 -14.891 6.142 1.00 97.06 338 MET A C 1
ATOM 2530 O O . MET A 1 338 ? -12.579 -14.340 5.304 1.00 97.06 338 MET A O 1
ATOM 2534 N N . ALA A 1 339 ? -14.568 -15.147 5.922 1.00 97.56 339 ALA A N 1
ATOM 2535 C CA . ALA A 1 339 ? -15.270 -14.560 4.785 1.00 97.56 339 ALA A CA 1
ATOM 2536 C C . ALA A 1 339 ? -15.571 -13.081 5.061 1.00 97.56 339 ALA A C 1
ATOM 2538 O O . ALA A 1 339 ? -15.773 -12.693 6.217 1.00 97.56 339 ALA A O 1
ATOM 2539 N N . VAL A 1 340 ? -15.662 -12.271 4.006 1.00 97.81 340 VAL A N 1
ATOM 2540 C CA . VAL A 1 340 ? -16.321 -10.966 4.108 1.00 97.81 340 VAL A CA 1
ATOM 2541 C C . VAL A 1 340 ? -17.793 -11.175 4.490 1.00 97.81 340 VAL A C 1
ATOM 2543 O O . VAL A 1 340 ? -18.493 -12.009 3.915 1.00 97.81 340 VAL A O 1
ATOM 2546 N N . LEU A 1 341 ? -18.257 -10.435 5.495 1.00 96.94 341 LEU A N 1
ATOM 2547 C CA . LEU A 1 341 ? -19.614 -10.508 6.025 1.00 96.94 341 LEU A CA 1
ATOM 2548 C C . LEU A 1 341 ? -20.473 -9.352 5.514 1.00 96.94 341 LEU A C 1
ATOM 2550 O O . LEU A 1 341 ? -19.984 -8.252 5.251 1.00 96.94 341 LEU A O 1
ATOM 2554 N N . SER A 1 342 ? -21.780 -9.599 5.438 1.00 96.19 342 SER A N 1
ATOM 2555 C CA . SER A 1 342 ? -22.765 -8.564 5.130 1.00 96.19 342 SER A CA 1
ATOM 2556 C C . SER A 1 342 ? -22.766 -7.445 6.185 1.00 96.19 342 SER A C 1
ATOM 2558 O O . SER A 1 342 ? -22.506 -7.717 7.364 1.00 96.19 342 SER A O 1
ATOM 2560 N N . PRO A 1 343 ? -23.128 -6.206 5.801 1.00 95.94 343 PRO A N 1
ATOM 2561 C CA . PRO A 1 343 ? -23.275 -5.103 6.743 1.00 95.94 343 PRO A CA 1
ATOM 2562 C C . PRO A 1 343 ? -24.192 -5.440 7.927 1.00 95.94 343 PRO A C 1
ATOM 2564 O O . PRO A 1 343 ? -25.237 -6.068 7.752 1.00 95.94 343 PRO A O 1
ATOM 2567 N N . GLY A 1 344 ? -23.803 -5.021 9.132 1.00 93.38 344 GLY A N 1
ATOM 2568 C CA . GLY A 1 344 ? -24.520 -5.297 10.384 1.00 93.38 344 GLY A CA 1
ATOM 2569 C C . GLY A 1 344 ? -24.137 -6.609 11.083 1.00 93.38 344 GLY A C 1
ATOM 2570 O O . GLY A 1 344 ? -24.547 -6.835 12.219 1.00 93.38 344 GLY A O 1
ATOM 2571 N N . VAL A 1 345 ? -23.351 -7.490 10.452 1.00 96.19 345 VAL A N 1
ATOM 2572 C CA . VAL A 1 345 ? -22.898 -8.742 11.082 1.00 96.19 345 VAL A CA 1
ATOM 2573 C C . VAL A 1 345 ? -21.519 -8.545 11.703 1.00 96.19 345 VAL A C 1
ATOM 2575 O O . VAL A 1 345 ? -20.551 -8.307 10.985 1.00 96.19 345 VAL A O 1
ATOM 2578 N N . SER A 1 346 ? -21.409 -8.664 13.026 1.00 95.44 346 SER A N 1
ATOM 2579 C CA . SER A 1 346 ? -20.116 -8.489 13.697 1.00 95.44 346 SER A CA 1
ATOM 2580 C C . SER A 1 346 ? -19.122 -9.595 13.336 1.00 95.44 346 SER A C 1
ATOM 2582 O O . SER A 1 346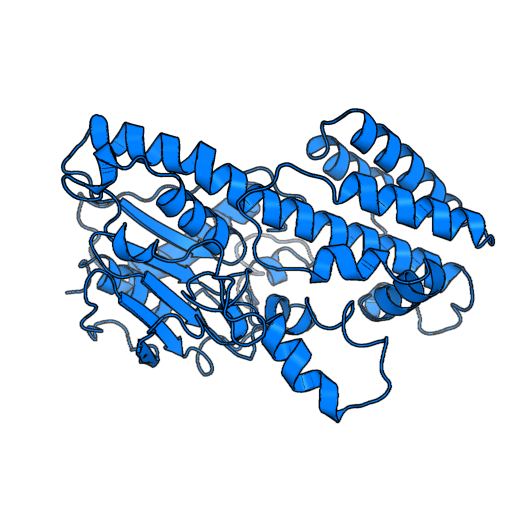 ? -19.478 -10.778 13.318 1.00 95.44 346 SER A O 1
ATOM 2584 N N . TYR A 1 347 ? -17.862 -9.215 13.106 1.00 97.00 347 TYR A N 1
ATOM 2585 C CA . TYR A 1 347 ? -16.770 -10.162 12.881 1.00 97.00 347 TYR A CA 1
ATOM 2586 C C . TYR A 1 347 ? -16.220 -10.730 14.196 1.00 97.00 347 TYR A C 1
ATOM 2588 O O . TYR A 1 347 ? -15.604 -11.795 14.195 1.00 97.00 347 TYR A O 1
ATOM 2596 N N . GLY A 1 348 ? -16.432 -10.043 15.326 1.00 96.06 348 GLY A N 1
ATOM 2597 C CA . GLY A 1 348 ? -15.870 -10.448 16.617 1.00 96.06 348 GLY A CA 1
ATOM 2598 C C . GLY A 1 348 ? -14.348 -10.297 16.681 1.00 96.06 348 GLY A C 1
ATOM 2599 O O . GLY A 1 348 ? -13.672 -11.115 17.305 1.00 96.06 348 GLY A O 1
ATOM 2600 N N . PHE A 1 349 ? -13.804 -9.276 16.015 1.00 97.75 349 PHE A N 1
ATOM 2601 C CA . PHE A 1 349 ? -12.368 -9.044 15.961 1.00 97.75 349 PHE A CA 1
ATOM 2602 C C . PHE A 1 349 ? -11.735 -8.867 17.350 1.00 97.75 349 PHE A C 1
ATOM 2604 O O . PHE A 1 349 ? -12.239 -8.166 18.226 1.00 97.75 349 PHE A O 1
ATOM 2611 N N . GLU A 1 350 ? -10.561 -9.469 17.517 1.00 96.44 350 GLU A N 1
ATOM 2612 C CA . GLU A 1 350 ? -9.749 -9.400 18.735 1.00 96.44 350 GLU A CA 1
ATOM 2613 C C . GLU A 1 350 ? -8.497 -8.539 18.530 1.00 96.44 350 GLU A C 1
ATOM 2615 O O . GLU A 1 350 ? -7.864 -8.575 17.469 1.00 96.44 350 GLU A O 1
ATOM 2620 N N . ALA A 1 351 ? -8.093 -7.823 19.582 1.00 95.56 351 ALA A N 1
ATOM 2621 C CA . ALA A 1 351 ? -6.880 -7.018 19.578 1.00 95.56 351 ALA A CA 1
ATOM 2622 C C . ALA A 1 351 ? -5.609 -7.863 19.388 1.00 95.56 351 ALA A C 1
ATOM 2624 O O . ALA A 1 351 ? -5.491 -8.976 19.906 1.00 95.56 351 ALA A O 1
ATOM 2625 N N . GLY A 1 352 ? -4.634 -7.318 18.654 1.00 93.81 352 GLY A N 1
ATOM 2626 C CA . GLY A 1 352 ? -3.333 -7.959 18.443 1.00 93.81 352 GLY A CA 1
ATOM 2627 C C . GLY A 1 352 ? -3.342 -9.138 17.464 1.00 93.81 352 GLY A C 1
ATOM 2628 O O . GLY A 1 352 ? -2.328 -9.834 17.353 1.00 93.81 352 GLY A O 1
ATOM 2629 N N . ARG A 1 353 ? -4.457 -9.368 16.756 1.00 97.38 353 ARG A N 1
ATOM 2630 C CA . ARG A 1 353 ? -4.592 -10.407 15.726 1.00 97.38 353 ARG A CA 1
ATOM 2631 C C . ARG A 1 353 ? -4.650 -9.825 14.317 1.00 97.38 353 ARG A C 1
ATOM 2633 O O . ARG A 1 353 ? -5.040 -8.676 14.118 1.00 97.38 353 ARG A O 1
ATOM 2640 N N . ILE A 1 354 ? -4.258 -10.664 13.362 1.00 98.69 354 ILE A N 1
ATOM 2641 C CA . ILE A 1 354 ? -4.349 -10.403 11.926 1.00 98.69 354 ILE A CA 1
ATOM 2642 C C . ILE A 1 354 ? -5.510 -11.230 11.375 1.00 98.69 354 ILE A C 1
ATOM 2644 O O . ILE A 1 354 ? -5.584 -12.430 11.644 1.00 98.69 354 ILE A O 1
ATOM 2648 N N . TYR A 1 355 ? -6.397 -10.599 10.616 1.00 98.75 355 TYR A N 1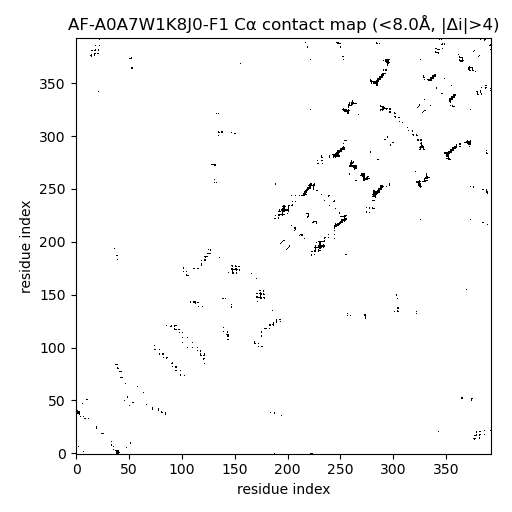
ATOM 2649 C CA . TYR A 1 355 ? -7.546 -11.237 9.981 1.00 98.75 355 TYR A CA 1
ATOM 2650 C C . TYR A 1 355 ? -7.446 -11.105 8.467 1.00 98.75 355 TYR A C 1
ATOM 2652 O O . TYR A 1 355 ? -7.347 -9.989 7.965 1.00 98.75 355 TYR A O 1
ATOM 2660 N N . ASN A 1 356 ? -7.512 -12.228 7.755 1.00 98.69 356 ASN A N 1
ATOM 2661 C CA . ASN A 1 356 ? -7.647 -12.254 6.302 1.00 98.69 356 ASN A CA 1
ATOM 2662 C C . ASN A 1 356 ? -9.123 -12.424 5.951 1.00 98.69 356 ASN A C 1
ATOM 2664 O O . ASN A 1 356 ? -9.704 -13.474 6.226 1.00 98.69 356 ASN A O 1
ATOM 2668 N N . LEU A 1 357 ? -9.713 -11.395 5.356 1.00 98.69 357 LEU A N 1
ATOM 2669 C CA . LEU A 1 357 ? -11.057 -11.419 4.810 1.00 98.69 357 LEU A CA 1
ATOM 2670 C C . LEU A 1 357 ? -10.994 -11.834 3.339 1.00 98.69 357 LEU A C 1
ATOM 2672 O O . LEU A 1 357 ? -10.499 -11.081 2.493 1.00 98.69 357 LEU A O 1
ATOM 2676 N N . ASP A 1 358 ? -11.510 -13.025 3.056 1.00 98.25 358 ASP A N 1
ATOM 2677 C CA . ASP A 1 358 ? -11.675 -13.545 1.705 1.00 98.25 358 ASP A CA 1
ATOM 2678 C C . ASP A 1 358 ? -12.773 -12.753 0.989 1.00 98.25 358 ASP A C 1
ATOM 2680 O O . ASP A 1 358 ? -13.953 -12.820 1.353 1.00 98.25 358 ASP A O 1
ATOM 2684 N N . ALA A 1 359 ? -12.359 -11.996 -0.027 1.00 97.81 359 ALA A N 1
ATOM 2685 C CA . ALA A 1 359 ? -13.218 -11.170 -0.856 1.00 97.81 359 ALA A CA 1
ATOM 2686 C C . ALA A 1 359 ? -13.265 -11.657 -2.319 1.00 97.81 359 ALA A C 1
ATOM 2688 O O . ALA A 1 359 ? -13.619 -10.888 -3.210 1.00 97.81 359 ALA A O 1
ATOM 2689 N N . ASN A 1 360 ? -12.942 -12.930 -2.586 1.00 96.44 360 ASN A N 1
ATOM 2690 C CA . ASN A 1 360 ? -12.887 -13.515 -3.936 1.00 96.44 360 ASN A CA 1
ATOM 2691 C C . ASN A 1 360 ? -14.224 -13.482 -4.700 1.00 96.44 360 ASN A C 1
ATOM 2693 O O . ASN A 1 360 ? -14.239 -13.594 -5.931 1.00 96.44 360 ASN A O 1
ATOM 2697 N N . GLU A 1 361 ? -15.342 -13.377 -3.979 1.00 96.31 361 GLU A N 1
ATOM 2698 C CA . GLU A 1 361 ? -16.691 -13.257 -4.548 1.00 96.31 361 GLU A CA 1
ATOM 2699 C C . GLU A 1 361 ? -17.178 -11.806 -4.661 1.00 96.31 361 GLU A C 1
ATOM 2701 O O . GLU A 1 361 ? -18.121 -11.548 -5.406 1.00 96.31 361 GLU A O 1
ATOM 2706 N N . LEU A 1 362 ? -16.527 -10.870 -3.964 1.00 96.31 362 LEU A N 1
ATOM 2707 C CA . LEU A 1 362 ? -16.931 -9.465 -3.888 1.00 96.31 362 LEU A CA 1
ATOM 2708 C C . LEU A 1 362 ? -16.062 -8.565 -4.773 1.00 96.31 362 LEU A C 1
ATOM 2710 O O . LEU A 1 362 ? -16.583 -7.779 -5.552 1.00 96.31 362 LEU A O 1
ATOM 2714 N N . ILE A 1 363 ? -14.742 -8.725 -4.674 1.00 95.75 363 ILE A N 1
ATOM 2715 C CA . ILE A 1 363 ? -13.730 -7.927 -5.370 1.00 95.75 363 ILE A CA 1
ATOM 2716 C C . ILE A 1 363 ? -13.391 -8.655 -6.665 1.00 95.75 363 ILE A C 1
ATOM 2718 O O . ILE A 1 363 ? -12.517 -9.532 -6.716 1.00 95.75 363 ILE A O 1
ATOM 2722 N N . ILE A 1 364 ? -14.176 -8.357 -7.696 1.00 94.06 364 ILE A N 1
ATOM 2723 C CA . ILE A 1 364 ? -14.249 -9.119 -8.940 1.00 94.06 364 ILE A CA 1
ATOM 2724 C C . ILE A 1 364 ? -14.256 -8.266 -10.206 1.00 94.06 364 ILE A C 1
ATOM 2726 O O . ILE A 1 364 ? -13.967 -8.798 -11.280 1.00 94.06 364 ILE A O 1
ATOM 2730 N N . ALA A 1 365 ? -14.637 -6.994 -10.104 1.00 88.62 365 ALA A N 1
ATOM 2731 C CA . ALA A 1 365 ? -14.828 -6.108 -11.237 1.00 88.62 365 ALA A CA 1
ATOM 2732 C C . ALA A 1 365 ? -13.511 -5.450 -11.649 1.00 88.62 365 ALA A C 1
ATOM 2734 O O . ALA A 1 365 ? -12.748 -4.970 -10.823 1.00 88.62 365 ALA A O 1
ATOM 2735 N N . GLY A 1 366 ? -13.250 -5.400 -12.949 1.00 81.56 366 GLY A N 1
ATOM 2736 C CA . GLY A 1 366 ? -12.039 -4.805 -13.500 1.00 81.56 366 GLY A CA 1
ATOM 2737 C C . GLY A 1 366 ? -11.559 -5.560 -14.729 1.00 81.56 366 GLY A C 1
ATOM 2738 O O . GLY A 1 366 ? -12.163 -6.549 -15.148 1.00 81.56 366 GLY A O 1
ATOM 2739 N N . GLY A 1 367 ? -10.478 -5.074 -15.327 1.00 72.12 367 GLY A N 1
ATOM 2740 C CA . GLY A 1 367 ? -9.878 -5.657 -16.523 1.00 72.12 367 GLY A CA 1
ATOM 2741 C C . GLY A 1 367 ? -8.357 -5.724 -16.406 1.00 72.12 367 GLY A C 1
ATOM 2742 O O . GLY A 1 367 ? -7.778 -5.071 -15.535 1.00 72.12 367 GLY A O 1
ATOM 2743 N N . PRO A 1 368 ? -7.685 -6.520 -17.252 1.00 60.62 368 PRO A N 1
ATOM 2744 C CA . PRO A 1 368 ? -6.232 -6.476 -17.362 1.00 60.62 368 PRO A CA 1
ATOM 2745 C C . PRO A 1 368 ? -5.728 -5.049 -17.658 1.00 60.62 368 PRO A C 1
ATOM 2747 O O . PRO A 1 368 ? -6.425 -4.307 -18.350 1.00 60.62 368 PRO A O 1
ATOM 2750 N N . PRO A 1 369 ? -4.527 -4.674 -17.181 1.00 64.56 369 PRO A N 1
ATOM 2751 C CA . PRO A 1 369 ? -3.600 -5.513 -16.413 1.00 64.56 369 PRO A CA 1
ATOM 2752 C C . PRO A 1 369 ? -3.935 -5.599 -14.912 1.00 64.56 369 PRO A C 1
ATOM 2754 O O . PRO A 1 369 ? -3.514 -6.545 -14.249 1.00 64.56 369 PRO A O 1
ATOM 2757 N N . SER A 1 370 ? -4.719 -4.658 -14.381 1.00 69.44 370 SER A N 1
ATOM 2758 C CA . SER A 1 370 ? -4.925 -4.479 -12.936 1.00 69.44 370 SER A CA 1
ATOM 2759 C C . SER A 1 370 ? -5.917 -5.463 -12.299 1.00 69.44 370 SER A C 1
ATOM 2761 O O . SER A 1 370 ? -5.886 -5.693 -11.089 1.00 69.44 370 SER A O 1
ATOM 2763 N N . GLY A 1 371 ? -6.804 -6.070 -13.088 1.00 83.25 371 GLY A N 1
ATOM 2764 C CA . GLY A 1 371 ? -7.876 -6.921 -12.571 1.00 83.25 371 GLY A CA 1
ATOM 2765 C C . GLY A 1 371 ? -8.756 -6.157 -11.578 1.00 83.25 371 GLY A C 1
ATOM 2766 O O . GLY A 1 371 ? -9.064 -4.987 -11.791 1.00 83.25 371 GLY A O 1
ATOM 2767 N N . ALA A 1 372 ? -9.127 -6.807 -10.478 1.00 88.75 372 ALA A N 1
ATOM 2768 C CA . ALA A 1 372 ? -10.031 -6.272 -9.463 1.00 88.75 372 ALA A CA 1
ATOM 2769 C C . ALA A 1 372 ? -9.367 -5.371 -8.401 1.00 88.75 372 ALA A C 1
ATOM 2771 O O . ALA A 1 372 ? -9.959 -5.099 -7.362 1.00 88.75 372 ALA A O 1
ATOM 2772 N N . HIS A 1 373 ? -8.145 -4.879 -8.639 1.00 88.56 373 HIS A N 1
ATOM 2773 C CA . HIS A 1 373 ? -7.370 -4.117 -7.647 1.00 88.56 373 HIS A CA 1
ATOM 2774 C C . HIS A 1 373 ? -8.084 -2.870 -7.093 1.00 88.56 373 HIS A C 1
ATOM 2776 O O . HIS A 1 373 ? -7.924 -2.526 -5.921 1.00 88.56 373 HIS A O 1
ATOM 2782 N N . SER A 1 374 ? -8.868 -2.185 -7.931 1.00 88.81 374 SER A N 1
ATOM 2783 C CA . SER A 1 374 ? -9.612 -0.969 -7.563 1.00 88.81 374 SER A CA 1
ATOM 2784 C C . SER A 1 374 ? -11.080 -1.235 -7.210 1.00 88.81 374 SER A C 1
ATOM 2786 O O . SER A 1 374 ? -11.822 -0.292 -6.936 1.00 88.81 374 SER A O 1
ATOM 2788 N N . ASP A 1 375 ? -11.514 -2.498 -7.195 1.00 93.06 375 ASP A N 1
ATOM 2789 C CA . ASP A 1 375 ? -12.890 -2.896 -6.885 1.00 93.06 375 ASP A CA 1
ATOM 2790 C C . ASP A 1 375 ? -13.133 -2.971 -5.372 1.00 93.06 375 ASP A C 1
ATOM 2792 O O . ASP A 1 375 ? -13.449 -4.013 -4.808 1.00 93.06 375 ASP A O 1
ATOM 2796 N N . ILE A 1 376 ? -12.914 -1.843 -4.696 1.00 93.94 376 ILE A N 1
ATOM 2797 C CA . ILE A 1 376 ? -12.923 -1.735 -3.227 1.00 93.94 376 ILE A CA 1
ATOM 2798 C C . ILE A 1 376 ? -14.132 -0.960 -2.688 1.00 93.94 376 ILE A C 1
ATOM 2800 O O . ILE A 1 376 ? -14.253 -0.721 -1.485 1.00 93.94 376 ILE A O 1
ATOM 2804 N N . PHE A 1 377 ? -15.013 -0.516 -3.581 1.00 95.62 377 PHE A N 1
ATOM 2805 C CA . PHE A 1 377 ? -16.139 0.360 -3.271 1.00 95.62 377 PHE A CA 1
ATOM 2806 C C . PHE A 1 377 ? -17.391 -0.474 -3.016 1.00 95.62 377 PHE A C 1
ATOM 2808 O O . PHE A 1 377 ? -18.314 -0.510 -3.825 1.00 95.62 377 PHE A O 1
ATOM 2815 N N . HIS A 1 378 ? -17.379 -1.174 -1.881 1.00 96.31 378 HIS A N 1
ATOM 2816 C CA . HIS A 1 378 ? -18.442 -2.088 -1.472 1.00 96.31 378 HIS A CA 1
ATOM 2817 C C . HIS A 1 378 ? -18.888 -1.803 -0.034 1.00 96.31 378 HIS A C 1
ATOM 2819 O O . HIS A 1 378 ? -18.036 -1.575 0.836 1.00 96.31 378 HIS A O 1
ATOM 2825 N N . PRO A 1 379 ? -20.201 -1.849 0.263 1.00 97.06 379 PRO A N 1
ATOM 2826 C CA . PRO A 1 379 ? -20.702 -1.659 1.622 1.00 97.06 379 PRO A CA 1
ATOM 2827 C C . PRO A 1 379 ? -20.176 -2.722 2.601 1.00 97.06 379 PRO A C 1
ATOM 2829 O O . PRO A 1 379 ? -19.966 -2.419 3.772 1.00 97.06 379 PRO A O 1
ATOM 2832 N N . GLU A 1 380 ? -19.892 -3.941 2.146 1.00 98.12 380 GLU A N 1
ATOM 2833 C CA . GLU A 1 380 ? -19.300 -5.009 2.956 1.00 98.12 380 GLU A CA 1
ATOM 2834 C C . GLU A 1 380 ? -17.874 -4.663 3.423 1.00 98.12 380 GLU A C 1
ATOM 2836 O O . GLU A 1 380 ? -17.507 -4.914 4.575 1.00 98.12 380 GLU A O 1
ATOM 2841 N N . LEU A 1 381 ? -17.068 -4.041 2.554 1.00 98.12 381 LEU A N 1
ATOM 2842 C CA . LEU A 1 381 ? -15.714 -3.605 2.909 1.00 98.12 381 LEU A CA 1
ATOM 2843 C C . LEU A 1 381 ? -15.764 -2.396 3.844 1.00 98.12 381 LEU A C 1
ATOM 2845 O O . LEU A 1 381 ? -15.044 -2.363 4.844 1.00 98.12 381 LEU A O 1
ATOM 2849 N N . ALA A 1 382 ? -16.672 -1.450 3.588 1.00 96.81 382 ALA A N 1
ATOM 2850 C CA . ALA A 1 382 ? -16.946 -0.347 4.505 1.00 96.81 382 ALA A CA 1
ATOM 2851 C C . ALA A 1 382 ? -17.391 -0.848 5.892 1.00 96.81 382 ALA A C 1
ATOM 2853 O O . ALA A 1 382 ? -16.935 -0.335 6.916 1.00 96.81 382 ALA A O 1
ATOM 2854 N N . TRP A 1 383 ? -18.216 -1.898 5.943 1.00 97.44 383 TRP A N 1
ATOM 2855 C CA . TRP A 1 383 ? -18.622 -2.529 7.194 1.00 97.44 383 TRP A CA 1
ATOM 2856 C C . TRP A 1 383 ? -17.445 -3.150 7.947 1.00 97.44 383 TRP A C 1
ATOM 2858 O O . TRP A 1 383 ? -17.340 -2.966 9.157 1.00 97.44 383 TRP A O 1
ATOM 2868 N N . SER A 1 384 ? -16.521 -3.823 7.250 1.00 97.69 384 SER A N 1
ATOM 2869 C CA . SER A 1 384 ? -15.327 -4.383 7.902 1.00 97.69 384 SER A CA 1
ATOM 2870 C C . SER A 1 384 ? -14.488 -3.311 8.612 1.00 97.69 384 SER A C 1
ATOM 2872 O O . SER A 1 384 ? -14.016 -3.543 9.725 1.00 97.69 384 SER A O 1
ATOM 2874 N N . VAL A 1 385 ? -14.379 -2.109 8.028 1.00 97.31 385 VAL A N 1
ATOM 2875 C CA . VAL A 1 385 ? -13.708 -0.953 8.646 1.00 97.31 385 VAL A CA 1
ATOM 2876 C C . VAL A 1 385 ? -14.449 -0.485 9.901 1.00 97.31 385 VAL A C 1
ATOM 2878 O O . VAL A 1 385 ? -13.815 -0.235 10.928 1.00 97.31 385 VAL A O 1
ATOM 2881 N N . LEU A 1 386 ? -15.779 -0.368 9.837 1.00 95.69 386 LEU A N 1
ATOM 2882 C CA . LEU A 1 386 ? -16.605 0.087 10.960 1.00 95.69 386 LEU A CA 1
ATOM 2883 C C . LEU A 1 386 ? -16.599 -0.904 12.132 1.00 95.69 386 LEU A C 1
ATOM 2885 O O . LEU A 1 386 ? -16.398 -0.489 13.275 1.00 95.69 386 LEU A O 1
ATOM 2889 N N . ASP A 1 387 ? -16.764 -2.202 11.870 1.00 96.62 387 ASP A N 1
ATOM 2890 C CA . ASP A 1 387 ? -16.720 -3.237 12.911 1.00 96.62 387 ASP A CA 1
ATOM 2891 C C . ASP A 1 387 ? -15.315 -3.326 13.533 1.00 96.62 387 ASP A C 1
ATOM 2893 O O . ASP A 1 387 ? -15.186 -3.297 14.757 1.00 96.62 387 ASP A O 1
ATOM 2897 N N . ALA A 1 388 ? -14.247 -3.273 12.722 1.00 97.44 388 ALA A N 1
ATOM 2898 C CA . ALA A 1 388 ? -12.869 -3.203 13.220 1.00 97.44 388 ALA A CA 1
ATOM 2899 C C . ALA A 1 388 ? -12.608 -1.963 14.086 1.00 97.44 388 ALA A C 1
ATOM 2901 O O . ALA A 1 388 ? -11.809 -2.015 15.022 1.00 97.44 388 ALA A O 1
ATOM 2902 N N . ALA A 1 389 ? -13.271 -0.841 13.796 1.00 95.25 389 ALA A N 1
ATOM 2903 C CA . ALA A 1 389 ? -13.187 0.369 14.606 1.00 95.25 389 ALA A CA 1
ATOM 2904 C C . ALA A 1 389 ? -13.999 0.299 15.917 1.00 95.25 389 ALA A C 1
ATOM 2906 O O . ALA A 1 389 ? -13.849 1.174 16.780 1.00 95.25 389 ALA A O 1
ATOM 2907 N N . GLY A 1 390 ? -14.828 -0.736 16.094 1.00 92.44 390 GLY A N 1
ATOM 2908 C CA . GLY A 1 390 ? -15.795 -0.843 17.188 1.00 92.44 390 GLY A CA 1
ATOM 2909 C C . GLY A 1 390 ? -16.957 0.142 17.044 1.00 92.44 390 GLY A C 1
ATOM 2910 O O . GLY A 1 390 ? -17.492 0.606 18.049 1.00 92.44 390 GLY A O 1
ATOM 2911 N N . LEU A 1 391 ? -17.282 0.513 15.804 1.00 88.94 391 LEU A N 1
ATOM 2912 C CA . LEU A 1 391 ? -18.359 1.436 15.436 1.00 88.94 391 LEU A CA 1
ATOM 2913 C C . LEU A 1 391 ? -19.552 0.716 14.789 1.00 88.94 391 LEU A C 1
ATOM 2915 O O . LEU A 1 391 ? -20.567 1.353 14.523 1.00 88.94 391 LEU A O 1
ATOM 2919 N N . GLY A 1 392 ? -19.436 -0.591 14.536 1.00 73.75 392 GLY A N 1
ATOM 2920 C CA . GLY A 1 392 ? -20.557 -1.428 14.123 1.00 73.75 392 GLY A CA 1
ATOM 2921 C C . GLY A 1 392 ? -21.515 -1.673 15.291 1.00 73.75 392 GLY A C 1
ATOM 2922 O O . GLY A 1 392 ? -21.091 -2.156 16.340 1.00 73.75 392 GLY A O 1
ATOM 2923 N N . THR A 1 393 ? -22.788 -1.305 15.128 1.00 59.75 393 THR A N 1
ATOM 2924 C CA . THR A 1 393 ? -23.875 -1.584 16.088 1.00 59.75 393 THR A CA 1
ATOM 2925 C C . THR A 1 393 ? -24.690 -2.796 15.696 1.00 59.75 393 THR A C 1
ATOM 2927 O O . THR A 1 393 ? -25.025 -2.871 14.490 1.00 59.75 393 THR A O 1
#

Nearest PDB structures (foldseek):
  6qpp-assembly1_A  TM=5.666E-01  e=6.469E-01  Rhizomucor miehei
  7kmf-assembly1_D  TM=2.106E-01  e=2.458E-01  Homo sapiens
  8e0q-assembly1_B  TM=1.891E-01  e=5.705E+00  Homo sapiens